Protein AF-0000000077906916 (afdb_homodimer)

Foldseek 3Di:
DAFDCDVQLEGEEEDEELQVPPCVRLVVLVVCCVVRVPGAYEYEYEYEDPPDPRLCSLVSVLLSVLSCLVRHLAYEYFYLVLLLLLVVVVVVCCVVVVWAFQPDCPVVPPPPDDPPDPPSPRPVVLSVQLVVVLVCLLQVLVPFPFPAGDHPVNCSVLQPPARSLRYKKKFKPPRGLPVTIPDPQDDPLVQLVRRQQCSRISDRFHQQPWEFAAKEKEKEAQDDPVVVVVSCVVCLVSHHYQPVCSPRYYYIYGHHDPPSHRMMMMMMTSILRCLVVLVVSLVSSCVCVVVCPCVVVQCPDPPGDPVSSVSSSVSSVVSSVVSVLRRVCSPPDPPDDPPPCSVD/DAFDCDVALEGEEEDEELQVPPCVRLVVLVVCCVVRVPGAYEYEYEYEDPPDPRLCSLVSVLLSVLSCLVRHLAYEYFYLVLLLLLVVVVVVCCVVVVWAFQPPCPVVPPPPDDPPDPPSPRPVVLSVQLVVVLVCLLQVLVPFPFPAGDHPVNCSVLQPPDRSLRYKKKFKPPRDLPVTIPDPQDDPLVQLVRRQQCSRISDNFHQQPWEFAAKEKGKEAQDDPVVVVVSCVVCLVSHHYQPVCSPRYHYIYGHHDDPSHRMMMMMMTSILRCLVVLVVSLVSSCVCVVVCPCVVVQCPDPPGDPVSSVSSSVSSVVSSVVSVVRRVCSPPDPPDDPPPCSVD

Sequence (688 aa):
MCLIASSSSLIFLAQGIIGTGSGLGTFLLKVLEDEFPEVYRFVTSIYPSGEDDVITSPYNSILAMKELNEHADCVLPIDNQSLFDIISKIDLMVNSGKLSTTIKPKSLVTSSAGALKKQHQKPFDAMNNIVANLLLNLTSSARFEGSLNMDLNEISMNLVPFPQLHYLVSSLTPLYTLADVNIPTRRLDQMFSDAFSKDHQLIRADPKHSLYLACALMVRGNVQVSDLRRNIERLKPSLQFISWNQEGWKTSLCSVPPVGHSHSLLALANNTCVKPTFMELRERFMRLYKKKAHLHHYLQIEGMEESCFMEAVSSLSALIEEYNQLDATRSMPVEDLPRLSVAVMCLIASSSSLIFLAQGIIGTGSGLGTFLLKVLEDEFPEVYRFVTSIYPSGEDDVITSPYNSILAMKELNEHADCVLPIDNQSLFDIISKIDLMVNSGKLSTTIKPKSLVTSSAGALKKQHQKPFDAMNNIVANLLLNLTSSARFEGSLNMDLNEISMNLVPFPQLHYLVSSLTPLYTLADVNIPTRRLDQMFSDAFSKDHQLIRADPKHSLYLACALMVRGNVQVSDLRRNIERLKPSLQFISWNQEGWKTSLCSVPPVGHSHSLLALANNTCVKPTFMELRERFMRLYKKKAHLHHYLQIEGMEESCFMEAVSSLSALIEEYNQLDATRSMPVEDLPRLSVAV

Secondary structure (DSSP, 8-state):
-B---BTTTEEEEEEEEGGGS--HHHHHHHHHHHH-TTSEEEEEEEEPPTT-S-TTHHHHHHHHHHHHHHH-SEEEEEEHHHHHHHHHHHHHHHHTTSSEESS-GGGS----S----------HHHHHHHHHHHHHHHTHHHHS-EEE---HHHHHHHH-SSTT--B-EEEEESS---TTEE-----HHHHHHHHTSGGGBSSS---TTSEEEEEEEEEEES--HHHHHHHHHHHGGGSEE-GGGTT-EEEEEESSPPTT-SEEEEEEEEEGGGHHHHHHHHHHHHHHHHTTTTHHHHHTSTT--HHHHHHHHHHHHHHHHHHHHHHHGGGS-TT---------/-B--EETTBEEEEEEEEGGGS--HHHHHHHHHHHH-TTSEEEEEEEEPPTT-S-TTHHHHHHHHHHHHHHH-SEEEEEEHHHHHHHHHHHHHHHHTTSSEESS-GGGS----S----------HHHHHHHHHHHHHHHTHHHHS-EEE---HHHHHHHH-SSTT--B-EEEEESS---TTEE-----HHHHHHHHTSGGGBSSS--GGGSEEEEEEEEEEES--HHHHHHHHHHHGGGSEE-GGGTT-EEEEEESSPPTT-SEEEEEEEEEGGGHHHHHHHHHHHHHHHHTTTTHHHHHTSTT--HHHHHHHHHHHHHHHHHHHHHHHHTTS-TT---------

InterPro domains:
  IPR000217 Tubulin [PR01161] (9-27)
  IPR000217 Tubulin [PR01161] (28-49)
  IPR000217 Tubulin [PR01161] (52-65)
  IPR000217 Tubulin [PR01161] (66-86)
  IPR000217 Tubulin [PR01161] (270-298)
  IPR000217 Tubulin [PTHR11588] (19-329)
  IPR003008 Tubulin/FtsZ, GTPase domain [PF00091] (10-87)
  IPR003008 Tubulin/FtsZ, GTPase domain [SM00864] (1-146)
  IPR004057 Epsilon tubulin [PR01519] (25-47)
  IPR004057 Epsilon tubulin [PR01519] (48-65)
  IPR004057 Epsilon tubulin [PR01519] (66-81)
  IPR004057 Epsilon tubulin [PR01519] (143-163)
  IPR004057 Epsilon tubulin [PR01519] (230-250)
  IPR004057 Epsilon tubulin [PR01519] (279-298)
  IPR008280 Tubulin/FtsZ, C-terminal [SSF55307] (149-326)
  IPR018316 Tubulin/FtsZ, 2-layer sandwich domain [PF03953] (163-282)
  IPR018316 Tubulin/FtsZ, 2-layer sandwich domain [SM00865] (148-283)
  IPR023123 Tubulin, C-terminal [G3DSA:1.10.287.600] (274-328)
  IPR036525 Tubulin/FtsZ, GTPase domain superfamily [G3DSA:3.40.50.1440] (6-272)
  IPR036525 Tubulin/FtsZ, GTPase domain superfamily [SSF52490] (19-144)

Structure (mmCIF, N/CA/C/O backbone):
data_AF-0000000077906916-model_v1
#
loop_
_entity.id
_entity.type
_entity.pdbx_description
1 polymer 'Tubulin epsilon chain'
#
loop_
_atom_site.group_PDB
_atom_site.id
_atom_site.type_symbol
_atom_site.label_atom_id
_atom_site.label_alt_id
_atom_site.label_comp_id
_atom_site.label_asym_id
_atom_site.label_entity_id
_atom_site.label_seq_id
_atom_site.pdbx_PDB_ins_code
_atom_site.Cartn_x
_atom_site.Cartn_y
_atom_site.Cartn_z
_atom_site.occupancy
_atom_site.B_iso_or_equiv
_atom_site.auth_seq_id
_atom_site.auth_comp_id
_atom_site.auth_asym_id
_atom_site.auth_atom_id
_atom_site.pdbx_PDB_model_num
ATOM 1 N N . MET A 1 1 ? 0.208 0.035 -2.309 1 30.45 1 MET A N 1
ATOM 2 C CA . MET A 1 1 ? -1.094 0.008 -1.648 1 30.45 1 MET A CA 1
ATOM 3 C C . MET A 1 1 ? -1.106 -1.01 -0.513 1 30.45 1 MET A C 1
ATOM 5 O O . MET A 1 1 ? -0.541 -2.098 -0.642 1 30.45 1 MET A O 1
ATOM 9 N N . CYS A 1 2 ? -1.124 -0.638 0.779 1 38.66 2 CYS A N 1
ATOM 10 C CA . CYS A 1 2 ? -1.127 -1.526 1.937 1 38.66 2 CYS A CA 1
ATOM 11 C C . CYS A 1 2 ? -2.551 -1.838 2.379 1 38.66 2 CYS A C 1
ATOM 13 O O . CYS A 1 2 ? -3.402 -0.948 2.418 1 38.66 2 CYS A O 1
ATOM 15 N N . LEU A 1 3 ? -3.135 -3.131 2.264 1 38.53 3 LEU A N 1
ATOM 16 C CA . LEU A 1 3 ? -4.418 -3.52 2.838 1 38.53 3 LEU A CA 1
ATOM 17 C C . LEU A 1 3 ? -4.242 -4.035 4.262 1 38.53 3 LEU A C 1
ATOM 19 O O . LEU A 1 3 ? -3.312 -4.797 4.543 1 38.53 3 LEU A O 1
ATOM 23 N N . ILE A 1 4 ? -4.723 -3.268 5.324 1 42.34 4 ILE A N 1
ATOM 24 C CA . ILE A 1 4 ? -4.734 -3.744 6.703 1 42.34 4 ILE A CA 1
ATOM 25 C C . ILE A 1 4 ? -6.086 -4.379 7.023 1 42.34 4 ILE A C 1
ATOM 27 O O . ILE A 1 4 ? -7.133 -3.76 6.82 1 42.34 4 ILE A O 1
ATOM 31 N N . ALA A 1 5 ? -6.297 -5.773 6.902 1 41.38 5 ALA A N 1
ATOM 32 C CA . ALA A 1 5 ? -7.527 -6.324 7.457 1 41.38 5 ALA A CA 1
ATOM 33 C C . ALA A 1 5 ? -7.348 -6.703 8.922 1 41.38 5 ALA A C 1
ATOM 35 O O . ALA A 1 5 ? -6.348 -7.32 9.297 1 41.38 5 ALA A O 1
ATOM 36 N N . SER A 1 6 ? -7.59 -5.793 9.82 1 42.59 6 SER A N 1
ATOM 37 C CA . SER A 1 6 ? -7.645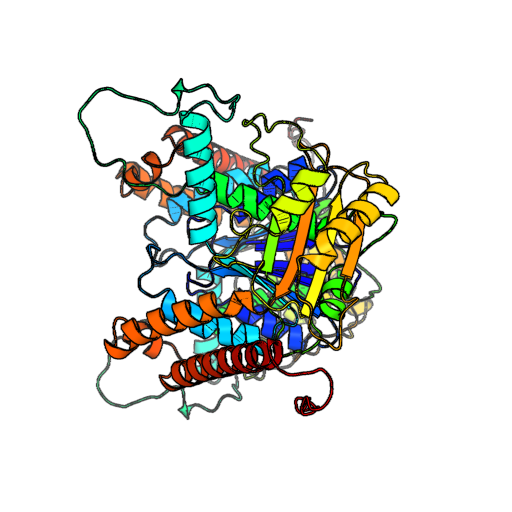 -6.203 11.219 1 42.59 6 SER A CA 1
ATOM 38 C C . SER A 1 6 ? -8.812 -7.156 11.469 1 42.59 6 SER A C 1
ATOM 40 O O . SER A 1 6 ? -9.734 -7.242 10.656 1 42.59 6 SER A O 1
ATOM 42 N N . SER A 1 7 ? -8.43 -8.148 12.281 1 42.41 7 SER A N 1
ATOM 43 C CA . SER A 1 7 ? -9.602 -8.898 12.719 1 42.41 7 SER A CA 1
ATOM 44 C C . SER A 1 7 ? -10.859 -8.047 12.656 1 42.41 7 SER A C 1
ATOM 46 O O . SER A 1 7 ? -11.961 -8.57 12.461 1 42.41 7 SER A O 1
ATOM 48 N N . SER A 1 8 ? -10.508 -6.766 12.961 1 41.47 8 SER A N 1
ATOM 49 C CA . SER A 1 8 ? -11.656 -5.867 12.922 1 41.47 8 SER A CA 1
ATOM 50 C C . SER A 1 8 ? -11.836 -5.262 11.531 1 41.47 8 SER A C 1
ATOM 52 O O . SER A 1 8 ? -10.953 -4.547 11.047 1 41.47 8 SER A O 1
ATOM 54 N N . SER A 1 9 ? -12.586 -5.859 10.711 1 43.84 9 SER A N 1
ATOM 55 C CA . SER A 1 9 ? -13.281 -5.484 9.484 1 43.84 9 SER A CA 1
ATOM 56 C C . SER A 1 9 ? -12.648 -4.254 8.844 1 43.84 9 SER A C 1
ATOM 58 O O . SER A 1 9 ? -13.359 -3.338 8.414 1 43.84 9 SER A O 1
ATOM 60 N N . LEU A 1 10 ? -11.242 -3.943 9.156 1 42.66 10 LEU A N 1
ATOM 61 C CA . LEU A 1 10 ? -10.797 -2.697 8.539 1 42.66 10 LEU A CA 1
ATOM 62 C C . LEU A 1 10 ? -9.75 -2.963 7.473 1 42.66 10 LEU A C 1
ATOM 64 O O . LEU A 1 10 ? -8.883 -3.828 7.645 1 42.66 10 LEU A O 1
ATOM 68 N N . ILE A 1 11 ? -10.078 -2.332 6.289 1 48 11 ILE A N 1
ATOM 69 C CA . ILE A 1 11 ? -9.086 -2.346 5.219 1 48 11 ILE A CA 1
ATOM 70 C C . ILE A 1 11 ? -8.438 -0.969 5.098 1 48 11 ILE A C 1
ATOM 72 O O . ILE A 1 11 ? -9.125 0.041 4.949 1 48 11 ILE A O 1
ATOM 76 N N . PHE A 1 12 ? -7.086 -0.893 5.473 1 51.5 12 PHE A N 1
ATOM 77 C CA . PHE A 1 12 ? -6.34 0.349 5.305 1 51.5 12 PHE A CA 1
ATOM 78 C C . PHE A 1 12 ? -5.43 0.274 4.086 1 51.5 12 PHE A C 1
ATOM 80 O O . PHE A 1 12 ? -4.656 -0.674 3.941 1 51.5 12 PHE A O 1
ATOM 87 N N . LEU A 1 13 ? -5.762 1.185 3.121 1 54.19 13 LEU A N 1
ATOM 88 C CA . LEU A 1 13 ? -4.957 1.256 1.906 1 54.19 13 LEU A CA 1
ATOM 89 C C . LEU A 1 13 ? -4.105 2.521 1.891 1 54.19 13 LEU A C 1
ATOM 91 O O . LEU A 1 13 ? -4.617 3.619 2.127 1 54.19 13 LEU A O 1
ATOM 95 N N . ALA A 1 14 ? -2.771 2.27 1.952 1 45.03 14 ALA A N 1
ATOM 96 C CA . ALA A 1 14 ? -1.901 3.414 1.702 1 45.03 14 ALA A CA 1
ATOM 97 C C . ALA A 1 14 ? -1.479 3.473 0.237 1 45.03 14 ALA A C 1
ATOM 99 O O . ALA A 1 14 ? -0.802 2.568 -0.258 1 45.03 14 ALA A O 1
ATOM 100 N N . GLN A 1 15 ? -2.152 4.305 -0.436 1 51.34 15 GLN A N 1
ATOM 101 C CA . GLN A 1 15 ? -1.838 4.445 -1.854 1 51.34 15 GLN A CA 1
ATOM 102 C C . GLN A 1 15 ? -0.659 5.387 -2.066 1 51.34 15 GLN A C 1
ATOM 104 O O . GLN A 1 15 ? -0.606 6.469 -1.472 1 51.34 15 GLN A O 1
ATOM 109 N N . GLY A 1 16 ? 0.35 4.844 -2.676 1 51.09 16 GLY A N 1
ATOM 110 C CA . GLY A 1 16 ? 1.423 5.738 -3.082 1 51.09 16 GLY A CA 1
ATOM 111 C C . GLY A 1 16 ? 0.944 6.891 -3.945 1 51.09 16 GLY A C 1
ATOM 112 O O . GLY A 1 16 ? -0.172 7.383 -3.77 1 51.09 16 GLY A O 1
ATOM 113 N N . ILE A 1 17 ? 1.804 7.367 -4.754 1 46.56 17 ILE A N 1
ATOM 114 C CA . ILE A 1 17 ? 1.541 8.547 -5.566 1 46.56 17 ILE A CA 1
ATOM 115 C C . ILE A 1 17 ? 0.418 8.25 -6.559 1 46.56 17 ILE A C 1
ATOM 117 O O . ILE A 1 17 ? 0.542 7.359 -7.398 1 46.56 17 ILE A O 1
ATOM 121 N N . ILE A 1 18 ? -0.84 8.617 -6.367 1 42.22 18 ILE A N 1
ATOM 122 C CA . ILE A 1 18 ? -1.999 8.516 -7.25 1 42.22 18 ILE A CA 1
ATOM 123 C C . ILE A 1 18 ? -1.613 8.953 -8.656 1 42.22 18 ILE A C 1
ATOM 125 O O . ILE A 1 18 ? -2.219 8.508 -9.641 1 42.22 18 ILE A O 1
ATOM 129 N N . GLY A 1 19 ? -0.377 9.203 -8.844 1 47.5 19 GLY A N 1
ATOM 130 C CA . GLY A 1 19 ? -0.002 9.805 -10.117 1 47.5 19 GLY A CA 1
ATOM 131 C C . GLY A 1 19 ? 0.746 8.844 -11.031 1 47.5 19 GLY A C 1
ATOM 132 O O . GLY A 1 19 ? 0.948 9.141 -12.211 1 47.5 19 GLY A O 1
ATOM 133 N N . THR A 1 20 ? 1.031 7.789 -10.562 1 52.34 20 THR A N 1
ATOM 134 C CA . THR A 1 20 ? 1.91 6.945 -11.367 1 52.34 20 THR A CA 1
ATOM 135 C C . THR A 1 20 ? 1.115 6.207 -12.438 1 52.34 20 THR A C 1
ATOM 137 O O . THR A 1 20 ? 1.691 5.684 -13.398 1 52.34 20 THR A O 1
ATOM 140 N N . GLY A 1 21 ? -0.218 6.254 -12.328 1 55.91 21 GLY A N 1
ATOM 141 C CA . GLY A 1 21 ? -1.059 5.816 -13.43 1 55.91 21 GLY A CA 1
ATOM 142 C C . GLY A 1 21 ? -1.407 4.344 -13.367 1 55.91 21 GLY A C 1
ATOM 143 O O . GLY A 1 21 ? -2.193 3.852 -14.18 1 55.91 21 GLY A O 1
ATOM 144 N N . SER A 1 22 ? -0.963 3.635 -12.375 1 64.25 22 SER A N 1
ATOM 145 C CA . SER A 1 22 ? -1.279 2.211 -12.414 1 64.25 22 SER A CA 1
ATOM 146 C C . SER A 1 22 ? -2.742 1.959 -12.062 1 64.25 22 SER A C 1
ATOM 148 O O . SER A 1 22 ? -3.348 1.004 -12.555 1 64.25 22 SER A O 1
ATOM 150 N N . GLY A 1 23 ? -3.404 2.734 -11.273 1 69.06 23 GLY A N 1
ATOM 151 C CA . GLY A 1 23 ? -4.809 2.635 -10.906 1 69.06 23 GLY A CA 1
ATOM 152 C C . GLY A 1 23 ? -5.109 1.458 -10 1 69.06 23 GLY A C 1
ATOM 153 O O . GLY A 1 23 ? -6.27 1.182 -9.695 1 69.06 23 GLY A O 1
ATOM 154 N N . LEU A 1 24 ? -4.121 0.783 -9.477 1 70.88 24 LEU A N 1
ATOM 155 C CA . LEU A 1 24 ? -4.309 -0.413 -8.656 1 70.88 24 LEU A CA 1
ATOM 156 C C . LEU A 1 24 ? -5.008 -0.071 -7.348 1 70.88 24 LEU A C 1
ATOM 158 O O . LEU A 1 24 ? -5.922 -0.779 -6.922 1 70.88 24 LEU A O 1
ATOM 162 N N . GLY A 1 25 ? -4.602 0.96 -6.758 1 74.19 25 GLY A N 1
ATOM 163 C CA . GLY A 1 25 ? -5.176 1.34 -5.48 1 74.19 25 GLY A CA 1
ATOM 164 C C . GLY A 1 25 ? -6.676 1.571 -5.547 1 74.19 25 GLY A C 1
ATOM 165 O O . GLY A 1 25 ? -7.43 1.029 -4.734 1 74.19 25 GLY A O 1
ATOM 166 N N . THR A 1 26 ? -7.07 2.324 -6.512 1 75.75 26 THR A N 1
ATOM 167 C CA . THR A 1 26 ? -8.484 2.648 -6.621 1 75.75 26 THR A CA 1
ATOM 168 C C . THR A 1 26 ? -9.281 1.438 -7.098 1 75.75 26 THR A C 1
ATOM 170 O O . THR A 1 26 ? -10.43 1.245 -6.691 1 75.75 26 THR A O 1
ATOM 173 N N . PHE A 1 27 ? -8.68 0.64 -7.926 1 77.38 27 PHE A N 1
ATOM 174 C CA . PHE A 1 27 ? -9.344 -0.588 -8.344 1 77.38 27 PHE A CA 1
ATOM 175 C C . PHE A 1 27 ? -9.586 -1.508 -7.152 1 77.38 27 PHE A C 1
ATOM 177 O O . PHE A 1 27 ? -10.672 -2.072 -7.012 1 77.38 27 PHE A O 1
ATOM 184 N N . LEU A 1 28 ? -8.664 -1.594 -6.359 1 77.19 28 LEU A N 1
ATOM 185 C CA . LEU A 1 28 ? -8.766 -2.428 -5.168 1 77.19 28 LEU A CA 1
ATOM 186 C C . LEU A 1 28 ? -9.883 -1.933 -4.258 1 77.19 28 LEU A C 1
ATOM 188 O O . LEU A 1 28 ? -10.609 -2.734 -3.658 1 77.19 28 LEU A O 1
ATOM 192 N N . LEU A 1 29 ? -9.992 -0.657 -4.184 1 79.38 29 LEU A N 1
ATOM 193 C CA . LEU A 1 29 ? -11.055 -0.081 -3.367 1 79.38 29 LEU A CA 1
ATOM 194 C C . LEU A 1 29 ? -12.422 -0.558 -3.84 1 79.38 29 LEU A C 1
ATOM 196 O O . LEU A 1 29 ? -13.273 -0.926 -3.027 1 79.38 29 LEU A O 1
ATOM 200 N N . LYS A 1 30 ? -12.547 -0.556 -5.098 1 81.25 30 LYS A N 1
ATOM 201 C CA . LYS A 1 30 ? -13.812 -0.985 -5.688 1 81.25 30 LYS A CA 1
ATOM 202 C C . LYS A 1 30 ? -14.078 -2.459 -5.398 1 81.25 30 LYS A C 1
ATOM 204 O O . LYS A 1 30 ? -15.188 -2.826 -4.996 1 81.25 30 LYS A O 1
ATOM 209 N N . VAL A 1 31 ? -13.117 -3.242 -5.586 1 77 31 VAL A N 1
ATOM 210 C CA . VAL A 1 31 ? -13.266 -4.684 -5.395 1 77 31 VAL A CA 1
ATOM 211 C C . VAL A 1 31 ? -13.547 -4.98 -3.922 1 77 31 VAL A C 1
ATOM 213 O O . VAL A 1 31 ? -14.375 -5.844 -3.604 1 77 31 VAL A O 1
ATOM 216 N N . LEU A 1 32 ? -12.891 -4.289 -3.062 1 76.88 32 LEU A N 1
ATOM 217 C CA . LEU A 1 32 ? -13.094 -4.473 -1.63 1 76.88 32 LEU A CA 1
ATOM 218 C C . LEU A 1 32 ? -14.508 -4.07 -1.222 1 76.88 32 LEU A C 1
ATOM 220 O O . LEU A 1 32 ? -15.117 -4.707 -0.362 1 76.88 32 LEU A O 1
ATOM 224 N N . GLU A 1 33 ? -14.938 -3.008 -1.821 1 81.31 33 GLU A N 1
ATOM 225 C CA . GLU A 1 33 ? -16.312 -2.572 -1.541 1 81.31 33 GLU A CA 1
ATOM 226 C C . GLU A 1 33 ? -17.312 -3.637 -1.95 1 81.31 33 GLU A C 1
ATOM 228 O O . GLU A 1 33 ? -18.297 -3.883 -1.234 1 81.31 33 GLU A O 1
ATOM 233 N N . ASP A 1 34 ? -17.031 -4.266 -3.043 1 79.44 34 ASP A N 1
ATOM 234 C CA . ASP A 1 34 ? -17.922 -5.301 -3.555 1 79.44 34 ASP A CA 1
ATOM 235 C C . ASP A 1 34 ? -17.859 -6.555 -2.686 1 79.44 34 ASP A C 1
ATOM 237 O O . ASP A 1 34 ? -18.891 -7.152 -2.379 1 79.44 34 ASP A O 1
ATOM 241 N N . GLU A 1 35 ? -16.719 -6.895 -2.266 1 74.5 35 GLU A N 1
ATOM 242 C CA . GLU A 1 35 ? -16.516 -8.141 -1.537 1 74.5 35 GLU A CA 1
ATOM 243 C C . GLU A 1 35 ? -16.891 -7.988 -0.064 1 74.5 35 GLU A C 1
ATOM 245 O O . GLU A 1 35 ? -17.422 -8.914 0.549 1 74.5 35 GLU A O 1
ATOM 250 N N . PHE A 1 36 ? -16.531 -6.754 0.428 1 75.56 36 PHE A N 1
ATOM 251 C CA . PHE A 1 36 ? -16.734 -6.504 1.85 1 75.56 36 PHE A CA 1
ATOM 252 C C . PHE A 1 36 ? -17.422 -5.16 2.068 1 75.56 36 PHE A C 1
ATOM 254 O O . PHE A 1 36 ? -16.844 -4.258 2.68 1 75.56 36 PHE A O 1
ATOM 261 N N . PRO A 1 37 ? -18.672 -5.098 1.799 1 76 37 PRO A N 1
ATOM 262 C CA . PRO A 1 37 ? -19.359 -3.809 1.868 1 76 37 PRO A CA 1
ATOM 263 C C . PRO A 1 37 ? -19.516 -3.295 3.299 1 76 37 PRO A C 1
ATOM 265 O O . PRO A 1 37 ? -19.672 -2.09 3.512 1 76 37 PRO A O 1
ATOM 268 N N . GLU A 1 38 ? -19.344 -4.133 4.258 1 73.62 38 GLU A N 1
ATOM 269 C CA . GLU A 1 38 ? -19.594 -3.738 5.641 1 73.62 38 GLU A CA 1
ATOM 270 C C . GLU A 1 38 ? -18.312 -3.262 6.316 1 73.62 38 GLU A C 1
ATOM 272 O O . GLU A 1 38 ? -18.344 -2.752 7.438 1 73.62 38 GLU A O 1
ATOM 277 N N . VAL A 1 39 ? -17.266 -3.426 5.578 1 73.25 39 VAL A N 1
ATOM 278 C CA . VAL A 1 39 ? -15.984 -3.043 6.164 1 73.25 39 VAL A CA 1
ATOM 279 C C . VAL A 1 39 ? -15.609 -1.632 5.715 1 73.25 39 VAL A C 1
ATOM 281 O O . VAL A 1 39 ? -15.719 -1.302 4.531 1 73.25 39 VAL A O 1
ATOM 284 N N . TYR A 1 40 ? -15.164 -0.8 6.691 1 78.31 40 TYR A N 1
ATOM 285 C CA . TYR A 1 40 ? -14.766 0.566 6.367 1 78.31 40 TYR A CA 1
ATOM 286 C C . TYR A 1 40 ? -13.484 0.583 5.547 1 78.31 40 TYR A C 1
ATOM 288 O O . TYR A 1 40 ? -12.547 -0.169 5.828 1 78.31 40 TYR A O 1
ATOM 296 N N . ARG A 1 41 ? -13.5 1.381 4.598 1 82.38 41 ARG A N 1
ATOM 297 C CA . ARG A 1 41 ? -12.336 1.561 3.732 1 82.38 41 ARG A CA 1
ATOM 298 C C . ARG A 1 41 ? -11.656 2.896 4.004 1 82.38 41 ARG A C 1
ATOM 300 O O . ARG A 1 41 ? -12.156 3.949 3.602 1 82.38 41 ARG A O 1
ATOM 307 N N . PHE A 1 42 ? -10.5 2.844 4.707 1 84.44 42 PHE A N 1
ATOM 308 C CA . PHE A 1 42 ? -9.688 4 5.059 1 84.44 42 PHE A CA 1
ATOM 309 C C . PHE A 1 42 ? -8.484 4.117 4.133 1 84.44 42 PHE A C 1
ATOM 311 O O . PHE A 1 42 ? -7.695 3.178 4.016 1 84.44 42 PHE A O 1
ATOM 318 N N . VAL A 1 43 ? -8.344 5.301 3.461 1 83.75 43 VAL A N 1
ATOM 319 C CA . VAL A 1 43 ? -7.297 5.418 2.453 1 83.75 43 VAL A CA 1
ATOM 320 C C . VAL A 1 43 ? -6.406 6.617 2.768 1 83.75 43 VAL A C 1
ATOM 322 O O . VAL A 1 43 ? -6.906 7.707 3.059 1 83.75 43 VAL A O 1
ATOM 325 N N . THR A 1 44 ? -5.102 6.352 2.82 1 84.38 44 THR A N 1
ATOM 326 C CA . THR A 1 44 ? -4.141 7.449 2.775 1 84.38 44 THR A CA 1
ATOM 327 C C . THR A 1 44 ? -3.637 7.668 1.351 1 84.38 44 THR A C 1
ATOM 329 O O . THR A 1 44 ? -3.205 6.723 0.688 1 84.38 44 THR A O 1
ATOM 332 N N . SER A 1 45 ? -3.74 8.844 0.894 1 82.75 45 SER A N 1
ATOM 333 C CA . SER A 1 45 ? -3.393 9.125 -0.495 1 82.75 45 SER A CA 1
ATOM 334 C C . SER A 1 45 ? -2.367 10.25 -0.591 1 82.75 45 SER A C 1
ATOM 336 O O . SER A 1 45 ? -2.547 11.312 0.008 1 82.75 45 SER A O 1
ATOM 338 N N . ILE A 1 46 ? -1.327 10.016 -1.383 1 82.06 46 ILE A N 1
ATOM 339 C CA . ILE A 1 46 ? -0.299 11.031 -1.581 1 82.06 46 ILE A CA 1
ATOM 340 C C . ILE A 1 46 ? -0.572 11.797 -2.873 1 82.06 46 ILE A C 1
ATOM 342 O O . ILE A 1 46 ? -0.646 11.203 -3.951 1 82.06 46 ILE A O 1
ATOM 346 N N . TYR A 1 47 ? -0.731 13.078 -2.777 1 80.19 47 TYR A N 1
ATOM 347 C CA . TYR A 1 47 ? -0.958 13.953 -3.92 1 80.19 47 TYR A CA 1
ATOM 348 C C . TYR A 1 47 ? 0.359 14.508 -4.449 1 80.19 47 TYR A C 1
ATOM 350 O O . TYR A 1 47 ? 1.238 14.883 -3.67 1 80.19 47 TYR A O 1
ATOM 358 N N . PRO A 1 48 ? 0.443 14.531 -5.723 1 76.88 48 PRO A N 1
ATOM 359 C CA . PRO A 1 48 ? 1.7 15.008 -6.305 1 76.88 48 PRO A CA 1
ATOM 360 C C . PRO A 1 48 ? 1.896 16.516 -6.145 1 76.88 48 PRO A C 1
ATOM 362 O O . PRO A 1 48 ? 0.92 17.25 -5.984 1 76.88 48 PRO A O 1
ATOM 365 N N . SER A 1 49 ? 3.221 16.781 -6.207 1 73 49 SER A N 1
ATOM 366 C CA . SER A 1 49 ? 3.564 18.203 -6.18 1 73 49 SER A CA 1
ATOM 367 C C . SER A 1 49 ? 3.469 18.828 -7.57 1 73 49 SER A C 1
ATOM 369 O O . SER A 1 49 ? 3.43 18.109 -8.57 1 73 49 SER A O 1
ATOM 371 N N . GLY A 1 50 ? 3.186 20.141 -7.578 1 64.75 50 GLY A N 1
ATOM 372 C CA . GLY A 1 50 ? 3.174 20.828 -8.859 1 64.75 50 GLY A CA 1
ATOM 373 C C . GLY A 1 50 ? 4.43 20.594 -9.672 1 64.75 50 GLY A C 1
ATOM 374 O O . GLY A 1 50 ? 4.402 20.656 -10.906 1 64.75 50 GLY A O 1
ATOM 375 N N . GLU A 1 51 ? 5.445 20.328 -8.961 1 61.19 51 GLU A N 1
ATOM 376 C CA . GLU A 1 51 ? 6.727 20.141 -9.641 1 61.19 51 GLU A CA 1
ATOM 377 C C . GLU A 1 51 ? 6.984 18.656 -9.938 1 61.19 51 GLU A C 1
ATOM 379 O O . GLU A 1 51 ? 8.086 18.297 -10.352 1 61.19 51 GLU A O 1
ATOM 384 N N . ASP A 1 52 ? 6 17.891 -9.812 1 58.56 52 ASP A N 1
ATOM 385 C CA . ASP A 1 52 ? 6.215 16.469 -10.008 1 58.56 52 ASP A CA 1
ATOM 386 C C . ASP A 1 52 ? 6.551 16.156 -11.469 1 58.56 52 ASP A C 1
ATOM 388 O O . ASP A 1 52 ? 6.105 16.875 -12.375 1 58.56 52 ASP A O 1
ATOM 392 N N . ASP A 1 53 ? 7.453 15.266 -11.648 1 55.94 53 ASP A N 1
ATOM 393 C CA . ASP A 1 53 ? 8.055 14.852 -12.914 1 55.94 53 ASP A CA 1
ATOM 394 C C . ASP A 1 53 ? 7.012 14.219 -13.836 1 55.94 53 ASP A C 1
ATOM 396 O O . ASP A 1 53 ? 7.277 14 -15.016 1 55.94 53 ASP A O 1
ATOM 400 N N . VAL A 1 54 ? 5.918 13.945 -13.289 1 64.06 54 VAL A N 1
ATOM 401 C CA . VAL A 1 54 ? 4.992 13.312 -14.211 1 64.06 54 VAL A CA 1
ATOM 402 C C . VAL A 1 54 ? 3.988 14.336 -14.734 1 64.06 54 VAL A C 1
ATOM 404 O O . VAL A 1 54 ? 3.137 14.82 -13.977 1 64.06 54 VAL A O 1
ATOM 407 N N . ILE A 1 55 ? 4.07 14.773 -15.93 1 73.25 55 ILE A N 1
ATOM 408 C CA . ILE A 1 55 ? 3.297 15.836 -16.578 1 73.25 55 ILE A CA 1
ATOM 409 C C . ILE A 1 55 ? 1.813 15.469 -16.562 1 73.25 55 ILE A C 1
ATOM 411 O O . ILE A 1 55 ? 0.952 16.344 -16.484 1 73.25 55 ILE A O 1
ATOM 415 N N . THR A 1 56 ? 1.446 14.203 -16.469 1 81.19 56 THR A N 1
ATOM 416 C CA . THR A 1 56 ? 0.062 13.758 -16.578 1 81.19 56 THR A CA 1
ATOM 417 C C . THR A 1 56 ? -0.551 13.578 -15.188 1 81.19 56 THR A C 1
ATOM 419 O O . THR A 1 56 ? -1.688 13.125 -15.062 1 81.19 56 THR A O 1
ATOM 422 N N . SER A 1 57 ? 0.062 14.023 -14.133 1 80.5 57 SER A N 1
ATOM 423 C CA . SER A 1 57 ? -0.348 13.812 -12.75 1 80.5 57 SER A CA 1
ATOM 424 C C . SER A 1 57 ? -1.724 14.414 -12.477 1 80.5 57 SER A C 1
ATOM 426 O O . SER A 1 57 ? -2.541 13.812 -11.773 1 80.5 57 SER A O 1
ATOM 428 N N . PRO A 1 58 ? -1.989 15.602 -13.109 1 85.88 58 PRO A N 1
ATOM 429 C CA . PRO A 1 58 ? -3.322 16.141 -12.836 1 85.88 58 PRO A CA 1
ATOM 430 C C . PRO A 1 58 ? -4.441 15.258 -13.383 1 85.88 58 PRO A C 1
ATOM 432 O O . PRO A 1 58 ? -5.488 15.117 -12.75 1 85.88 58 PRO A O 1
ATOM 435 N N . TYR A 1 59 ? -4.223 14.594 -14.539 1 87.56 59 TYR A N 1
ATOM 436 C CA . TYR A 1 59 ? -5.199 13.656 -15.102 1 87.56 59 TYR A CA 1
ATOM 437 C C . TYR A 1 59 ? -5.41 12.469 -14.172 1 87.56 59 TYR A C 1
ATOM 439 O O . TYR A 1 59 ? -6.547 12.133 -13.828 1 87.56 59 TYR A O 1
ATOM 447 N N . ASN A 1 60 ? -4.332 11.945 -13.766 1 82.44 60 ASN A N 1
ATOM 448 C CA . ASN A 1 60 ? -4.379 10.773 -12.891 1 82.44 60 ASN A CA 1
ATOM 449 C C . ASN A 1 60 ? -5.035 11.102 -11.555 1 82.44 60 ASN A C 1
ATOM 451 O O . ASN A 1 60 ? -5.801 10.297 -11.023 1 82.44 60 ASN A O 1
ATOM 455 N N . SER A 1 61 ? -4.734 12.227 -11.047 1 85.56 61 SER A N 1
ATOM 456 C CA . SER A 1 61 ? -5.234 12.617 -9.734 1 85.56 61 SER A CA 1
ATOM 457 C C . SER A 1 61 ? -6.746 12.797 -9.75 1 85.56 61 SER A C 1
ATOM 459 O O . SER A 1 61 ? -7.441 12.359 -8.828 1 85.56 61 SER A O 1
ATOM 461 N N . ILE A 1 62 ? -7.273 13.461 -10.781 1 90.06 62 ILE A N 1
ATOM 462 C CA . ILE A 1 62 ? -8.711 13.703 -10.82 1 90.06 62 ILE A CA 1
ATOM 463 C C . ILE A 1 62 ? -9.453 12.383 -10.992 1 90.06 62 ILE A C 1
ATOM 465 O O . ILE A 1 62 ? -10.531 12.188 -10.414 1 90.06 62 ILE A O 1
ATOM 469 N N . LEU A 1 63 ? -8.945 11.5 -11.805 1 87.81 63 LEU A N 1
ATOM 470 C CA . LEU A 1 63 ? -9.555 10.18 -11.984 1 87.81 63 LEU A CA 1
ATOM 471 C C . LEU A 1 63 ? -9.523 9.391 -10.688 1 87.81 63 LEU A C 1
ATOM 473 O O . LEU A 1 63 ? -10.5 8.734 -10.328 1 87.81 63 LEU A O 1
ATOM 477 N N . ALA A 1 64 ? -8.414 9.484 -10.008 1 85.81 64 ALA A N 1
ATOM 478 C CA . ALA A 1 64 ? -8.273 8.797 -8.727 1 85.81 64 ALA A CA 1
ATOM 479 C C . ALA A 1 64 ? -9.242 9.359 -7.695 1 85.81 64 ALA A C 1
ATOM 481 O O . ALA A 1 64 ? -9.844 8.602 -6.926 1 85.81 64 ALA A O 1
ATOM 482 N N . MET A 1 65 ? -9.406 10.656 -7.668 1 89.75 65 MET A N 1
ATOM 483 C CA . MET A 1 65 ? -10.297 11.289 -6.699 1 89.75 65 MET A CA 1
ATOM 484 C C . MET A 1 65 ? -11.734 10.852 -6.918 1 89.75 65 MET A C 1
ATOM 486 O O . MET A 1 65 ? -12.5 10.703 -5.961 1 89.75 65 MET A O 1
ATOM 490 N N . LYS A 1 66 ? -12.094 10.711 -8.156 1 91.44 66 LYS A N 1
ATOM 491 C CA . LYS A 1 66 ? -13.438 10.219 -8.445 1 91.44 66 LYS A CA 1
ATOM 492 C C . LYS A 1 66 ? -13.68 8.859 -7.785 1 91.44 66 LYS A C 1
ATOM 494 O O . LYS A 1 66 ? -14.719 8.656 -7.156 1 91.44 66 LYS A O 1
ATOM 499 N N . GLU A 1 67 ? -12.727 7.992 -7.918 1 87.56 67 GLU A N 1
ATOM 500 C CA . GLU A 1 67 ? -12.844 6.66 -7.324 1 87.56 67 GLU A CA 1
ATOM 501 C C . GLU A 1 67 ? -12.844 6.738 -5.801 1 87.56 67 GLU A C 1
ATOM 503 O O . GLU A 1 67 ? -13.594 6.016 -5.137 1 87.56 67 GLU A O 1
ATOM 508 N N . LEU A 1 68 ? -12.016 7.613 -5.258 1 89.12 68 LEU A N 1
ATOM 509 C CA . LEU A 1 68 ? -11.969 7.793 -3.809 1 89.12 68 LEU A CA 1
ATOM 510 C C . LEU A 1 68 ? -13.297 8.312 -3.279 1 89.12 68 LEU A C 1
ATOM 512 O O . LEU A 1 68 ? -13.789 7.84 -2.252 1 89.12 68 LEU A O 1
ATOM 516 N N . ASN A 1 69 ? -13.836 9.266 -3.971 1 92.81 69 ASN A N 1
ATOM 517 C CA . ASN A 1 69 ? -15.125 9.82 -3.572 1 92.81 69 ASN A CA 1
ATOM 518 C C . ASN A 1 69 ? -16.219 8.758 -3.564 1 92.81 69 ASN A C 1
ATOM 520 O O . ASN A 1 69 ? -17.109 8.789 -2.715 1 92.81 69 ASN A O 1
ATOM 524 N N . GLU A 1 70 ? -16.062 7.836 -4.438 1 90.88 70 GLU A N 1
ATOM 525 C CA . GLU A 1 70 ? -17.141 6.871 -4.637 1 90.88 70 GLU A CA 1
ATOM 526 C C . GLU A 1 70 ? -16.984 5.66 -3.721 1 90.88 70 GLU A C 1
ATOM 528 O O . GLU A 1 70 ? -17.969 5.098 -3.246 1 90.88 70 GLU A O 1
ATOM 533 N N . HIS A 1 71 ? -15.75 5.309 -3.453 1 87.88 71 HIS A N 1
ATOM 534 C CA . HIS A 1 71 ? -15.578 3.967 -2.906 1 87.88 71 HIS A CA 1
ATOM 535 C C . HIS A 1 71 ? -14.898 4.008 -1.544 1 87.88 71 HIS A C 1
ATOM 537 O O . HIS A 1 71 ? -14.883 3.008 -0.822 1 87.88 71 HIS A O 1
ATOM 543 N N . ALA A 1 72 ? -14.312 5.113 -1.157 1 88.44 72 ALA A N 1
ATOM 544 C CA . ALA A 1 72 ? -13.664 5.215 0.15 1 88.44 72 ALA A CA 1
ATOM 545 C C . ALA A 1 72 ? -14.633 5.754 1.198 1 88.44 72 ALA A C 1
ATOM 547 O O . ALA A 1 72 ? -15.555 6.508 0.873 1 88.44 72 ALA A O 1
ATOM 548 N N . ASP A 1 73 ? -14.438 5.355 2.441 1 89.56 73 ASP A N 1
ATOM 549 C CA . ASP A 1 73 ? -15.242 5.871 3.549 1 89.56 73 ASP A CA 1
ATOM 550 C C . ASP A 1 73 ? -14.516 7.016 4.262 1 89.56 73 ASP A C 1
ATOM 552 O O . ASP A 1 73 ? -15.156 7.855 4.895 1 89.56 73 ASP A O 1
ATOM 556 N N . CYS A 1 74 ? -13.25 6.969 4.211 1 91.81 74 CYS A N 1
ATOM 557 C CA . CYS A 1 74 ? -12.406 8 4.801 1 91.81 74 CYS A CA 1
ATOM 558 C C . CYS A 1 74 ? -11.094 8.133 4.035 1 91.81 74 CYS A C 1
ATOM 560 O O . CYS A 1 74 ? -10.461 7.133 3.697 1 91.81 74 CYS A O 1
ATOM 562 N N . VAL A 1 75 ? -10.742 9.336 3.709 1 91.69 75 VAL A N 1
ATOM 563 C CA . VAL A 1 75 ? -9.523 9.586 2.941 1 91.69 75 VAL A CA 1
ATOM 564 C C . VAL A 1 75 ? -8.625 10.562 3.699 1 91.69 75 VAL A C 1
ATOM 566 O O . VAL A 1 75 ? -9.102 11.578 4.215 1 91.69 75 VAL A O 1
ATOM 569 N N . LEU A 1 76 ? -7.371 10.188 3.791 1 91.5 76 LEU A N 1
ATOM 570 C CA . LEU A 1 76 ? -6.352 11.039 4.395 1 91.5 76 LEU A CA 1
ATOM 571 C C . LEU A 1 76 ? -5.332 11.484 3.354 1 91.5 76 LEU A C 1
ATOM 573 O O . LEU A 1 76 ? -4.352 10.781 3.098 1 91.5 76 LEU A O 1
ATOM 577 N N . PRO A 1 77 ? -5.57 12.688 2.84 1 91.31 77 PRO A N 1
ATOM 578 C CA . PRO A 1 77 ? -4.652 13.172 1.804 1 91.31 77 PRO A CA 1
ATOM 579 C C . PRO A 1 77 ? -3.35 13.719 2.379 1 91.31 77 PRO A C 1
ATOM 581 O O . PRO A 1 77 ? -3.361 14.391 3.418 1 91.31 77 PRO A O 1
ATOM 584 N N . ILE A 1 78 ? -2.285 13.367 1.729 1 88.94 78 ILE A N 1
ATOM 585 C CA . ILE A 1 78 ? -0.957 13.906 2.004 1 88.94 78 ILE A CA 1
ATOM 586 C C . ILE A 1 78 ? -0.413 14.602 0.758 1 88.94 78 ILE A C 1
ATOM 588 O O . ILE A 1 78 ? -0.456 14.039 -0.34 1 88.94 78 ILE A O 1
ATOM 592 N N . ASP A 1 79 ? -0.013 15.789 0.957 1 87.75 79 ASP A N 1
ATOM 593 C CA . ASP A 1 79 ? 0.488 16.578 -0.157 1 87.75 79 ASP A CA 1
ATOM 594 C C . ASP A 1 79 ? 2.014 16.562 -0.202 1 87.75 79 ASP A C 1
ATOM 596 O O . ASP A 1 79 ? 2.674 17.016 0.741 1 87.75 79 ASP A O 1
ATOM 600 N N . ASN A 1 80 ? 2.559 16.141 -1.37 1 83.06 80 ASN A N 1
ATOM 601 C CA . ASN A 1 80 ? 4.004 16.062 -1.532 1 83.06 80 ASN A CA 1
ATOM 602 C C . ASN A 1 80 ? 4.66 17.438 -1.401 1 83.06 80 ASN A C 1
ATOM 604 O O . ASN A 1 80 ? 5.781 17.547 -0.903 1 83.06 80 ASN A O 1
ATOM 608 N N . GLN A 1 81 ? 4.02 18.422 -1.846 1 85.38 81 GLN A N 1
ATOM 609 C CA . GLN A 1 81 ? 4.562 19.781 -1.707 1 85.38 81 GLN A CA 1
ATOM 610 C C . GLN A 1 81 ? 4.66 20.188 -0.239 1 85.38 81 GLN A C 1
ATOM 612 O O . GLN A 1 81 ? 5.637 20.812 0.173 1 85.38 81 GLN A O 1
ATOM 617 N N . SER A 1 82 ? 3.633 19.844 0.452 1 88.81 82 SER A N 1
ATOM 618 C CA . SER A 1 82 ? 3.664 20.141 1.88 1 88.81 82 SER A CA 1
ATOM 619 C C . SER A 1 82 ? 4.812 19.422 2.574 1 88.81 82 SER A C 1
ATOM 621 O O . SER A 1 82 ? 5.5 20 3.414 1 88.81 82 SER A O 1
ATOM 623 N N . LEU A 1 83 ? 4.957 18.172 2.266 1 86.19 83 LEU A N 1
ATOM 624 C CA . LEU A 1 83 ? 6.07 17.406 2.826 1 86.19 83 LEU A CA 1
ATOM 625 C C . LEU A 1 83 ? 7.402 18.078 2.504 1 86.19 83 LEU A C 1
ATOM 627 O O . LEU A 1 83 ? 8.266 18.203 3.377 1 86.19 83 LEU A O 1
ATOM 631 N N . PHE A 1 84 ? 7.512 18.516 1.302 1 84.44 84 PHE A N 1
ATOM 632 C CA . PHE A 1 84 ? 8.734 19.172 0.864 1 84.44 84 PHE A CA 1
ATOM 633 C C . PHE A 1 84 ? 8.961 20.469 1.642 1 84.44 84 PHE A C 1
ATOM 635 O O . PHE A 1 84 ? 10.078 20.766 2.072 1 84.44 84 PHE A O 1
ATOM 642 N N . ASP A 1 85 ? 7.961 21.234 1.765 1 87.88 85 ASP A N 1
ATOM 643 C CA . ASP A 1 85 ? 8.055 22.5 2.492 1 87.88 85 ASP A CA 1
ATOM 644 C C . ASP A 1 85 ? 8.477 22.266 3.941 1 87.88 85 ASP A C 1
ATOM 646 O O . ASP A 1 85 ? 9.281 23.016 4.484 1 87.88 85 ASP A O 1
ATOM 650 N N . ILE A 1 86 ? 7.906 21.25 4.516 1 87.19 86 ILE A N 1
ATOM 651 C CA . ILE A 1 86 ? 8.227 20.906 5.898 1 87.19 86 ILE A CA 1
ATOM 652 C C . ILE A 1 86 ? 9.711 20.562 6.016 1 87.19 86 ILE A C 1
ATOM 654 O O . ILE A 1 86 ? 10.406 21.078 6.895 1 87.19 86 ILE A O 1
ATOM 658 N N . ILE A 1 87 ? 10.164 19.766 5.152 1 84.5 87 ILE A N 1
ATOM 659 C CA . ILE A 1 87 ? 11.562 19.328 5.199 1 84.5 87 ILE A CA 1
ATOM 660 C C . ILE A 1 87 ? 12.477 20.516 4.926 1 84.5 87 ILE A C 1
ATOM 662 O O . ILE A 1 87 ? 13.523 20.656 5.559 1 84.5 87 ILE A O 1
ATOM 666 N N . SER A 1 88 ? 12.102 21.312 3.949 1 84.69 88 SER A N 1
ATOM 667 C CA . SER A 1 88 ? 12.883 22.5 3.631 1 84.69 88 SER A CA 1
ATOM 668 C C . SER A 1 88 ? 13.008 23.422 4.836 1 84.69 88 SER A C 1
ATOM 670 O O . SER A 1 88 ? 14.078 23.984 5.094 1 84.69 88 SER A O 1
ATOM 672 N N . LYS A 1 89 ? 11.984 23.578 5.523 1 84.12 89 LYS A N 1
ATOM 673 C CA . LYS A 1 89 ? 11.992 24.391 6.727 1 84.12 89 LYS A CA 1
ATOM 674 C C . LYS A 1 89 ? 12.914 23.797 7.793 1 84.12 89 LYS A C 1
ATOM 676 O O . LYS A 1 89 ? 13.672 24.531 8.445 1 84.12 89 LYS A O 1
ATOM 681 N N . ILE A 1 90 ? 12.812 22.562 7.969 1 78.94 90 ILE A N 1
ATOM 682 C CA . ILE A 1 90 ? 13.656 21.859 8.938 1 78.94 90 ILE A CA 1
ATOM 683 C C . ILE A 1 90 ? 15.125 22.047 8.562 1 78.94 90 ILE A C 1
ATOM 685 O O . ILE A 1 90 ? 15.961 22.328 9.43 1 78.94 90 ILE A O 1
ATOM 689 N N . ASP A 1 91 ? 15.414 21.922 7.359 1 78.88 91 ASP A N 1
ATOM 690 C CA . ASP A 1 91 ? 16.781 22.078 6.871 1 78.88 91 ASP A CA 1
ATOM 691 C C . ASP A 1 91 ? 17.297 23.5 7.129 1 78.88 91 ASP A C 1
ATOM 693 O O . ASP A 1 91 ? 18.453 23.688 7.516 1 78.88 91 ASP A O 1
ATOM 697 N N . LEU A 1 92 ? 16.469 24.391 6.828 1 81.94 92 LEU A N 1
ATOM 698 C CA . LEU A 1 92 ? 16.812 25.781 7.082 1 81.94 92 LEU A CA 1
ATOM 699 C C . LEU A 1 92 ? 17.109 26 8.562 1 81.94 92 LEU A C 1
ATOM 701 O O . LEU A 1 92 ? 18.062 26.719 8.914 1 81.94 92 LEU A O 1
ATOM 705 N N . MET A 1 93 ? 16.359 25.344 9.383 1 79.19 93 MET A N 1
ATOM 706 C CA . MET A 1 93 ? 16.531 25.484 10.828 1 79.19 93 MET A CA 1
ATOM 707 C C . MET A 1 93 ? 17.828 24.812 11.273 1 79.19 93 MET A C 1
ATOM 709 O O . MET A 1 93 ? 18.516 25.312 12.172 1 79.19 93 MET A O 1
ATOM 713 N N . VAL A 1 94 ? 18.172 23.75 10.703 1 74.94 94 VAL A N 1
ATOM 714 C CA . VAL A 1 94 ? 19.406 23.047 11.008 1 74.94 94 VAL A CA 1
ATOM 715 C C . VAL A 1 94 ? 20.609 23.891 10.562 1 74.94 94 VAL A C 1
ATOM 717 O O . VAL A 1 94 ? 21.562 24.078 11.32 1 74.94 94 VAL A O 1
ATOM 720 N N . ASN A 1 95 ? 20.5 24.344 9.406 1 77.75 95 ASN A N 1
ATOM 721 C CA . ASN A 1 95 ? 21.594 25.125 8.828 1 77.75 95 ASN A CA 1
ATOM 722 C C . ASN A 1 95 ? 21.781 26.453 9.562 1 77.75 95 ASN A C 1
ATOM 724 O O . ASN A 1 95 ? 22.891 26.984 9.609 1 77.75 95 ASN A O 1
ATOM 728 N N . SER A 1 96 ? 20.719 26.906 10.078 1 80.38 96 SER A N 1
ATOM 729 C CA . SER A 1 96 ? 20.797 28.172 10.805 1 80.38 96 SER A CA 1
ATOM 730 C C . SER A 1 96 ? 21.219 27.953 12.25 1 80.38 96 SER A C 1
ATOM 732 O O . SER A 1 96 ? 21.422 28.906 13.008 1 80.38 96 SER A O 1
ATOM 734 N N . GLY A 1 97 ? 21.359 26.672 12.688 1 70.75 97 GLY A N 1
ATOM 735 C CA . GLY A 1 97 ? 21.812 26.359 14.039 1 70.75 97 GLY A CA 1
ATOM 736 C C . GLY A 1 97 ? 20.672 26.312 15.039 1 70.75 97 GLY A C 1
ATOM 737 O O . GLY A 1 97 ? 20.906 26.109 16.234 1 70.75 97 GLY A O 1
ATOM 738 N N . LYS A 1 98 ? 19.516 26.484 14.609 1 72.81 98 LYS A N 1
ATOM 739 C CA . LYS A 1 98 ? 18.375 26.484 15.508 1 72.81 98 LYS A CA 1
ATOM 740 C C . LYS A 1 98 ? 18.016 25.062 15.93 1 72.81 98 LYS A C 1
ATOM 742 O O . LYS A 1 98 ? 17.391 24.859 16.969 1 72.81 98 LYS A O 1
ATOM 747 N N . LEU A 1 99 ? 18.344 24.094 15.055 1 71.88 99 LEU A N 1
ATOM 748 C CA . LEU A 1 99 ? 18.125 22.672 15.328 1 71.88 99 LEU A CA 1
ATOM 749 C C . LEU A 1 99 ? 19.438 21.891 15.234 1 71.88 99 LEU A C 1
ATOM 751 O O . LEU A 1 99 ? 20.234 22.125 14.328 1 71.88 99 LEU A O 1
ATOM 755 N N . SER A 1 100 ? 19.688 21.078 16.312 1 62.97 100 SER A N 1
ATOM 756 C CA . SER A 1 100 ? 20.891 20.281 16.312 1 62.97 100 SER A CA 1
ATOM 757 C C . SER A 1 100 ? 20.672 18.938 15.625 1 62.97 100 SER A C 1
ATOM 759 O O . SER A 1 100 ? 19.578 18.391 15.656 1 62.97 100 SER A O 1
ATOM 761 N N . THR A 1 101 ? 21.578 18.656 14.641 1 58.09 101 THR A N 1
ATOM 762 C CA . THR A 1 101 ? 21.5 17.359 13.977 1 58.09 101 THR A CA 1
ATOM 763 C C . THR A 1 101 ? 22.672 16.469 14.367 1 58.09 101 THR A C 1
ATOM 765 O O . THR A 1 101 ? 23.766 16.969 14.664 1 58.09 101 THR A O 1
ATOM 768 N N . THR A 1 102 ? 22.453 15.328 14.836 1 49.53 102 THR A N 1
ATOM 769 C CA . THR A 1 102 ? 23.547 14.398 15.102 1 49.53 102 THR A CA 1
ATOM 770 C C . THR A 1 102 ? 24.172 13.906 13.797 1 49.53 102 THR A C 1
ATOM 772 O O . THR A 1 102 ? 25.188 13.211 13.812 1 49.53 102 THR A O 1
ATOM 775 N N . ILE A 1 103 ? 23.672 14.211 12.805 1 47.31 103 ILE A N 1
ATOM 776 C CA . ILE A 1 103 ? 24.344 13.82 11.57 1 47.31 103 ILE A CA 1
ATOM 777 C C . ILE A 1 103 ? 25.516 14.766 11.297 1 47.31 103 ILE A C 1
ATOM 779 O O . ILE A 1 103 ? 25.359 15.984 11.344 1 47.31 103 ILE A O 1
ATOM 783 N N . LYS A 1 104 ? 26.734 14.32 11.422 1 39 104 LYS A N 1
ATOM 784 C CA . LYS A 1 104 ? 27.922 15.086 11.055 1 39 104 LYS A CA 1
ATOM 785 C C . LYS A 1 104 ? 27.719 15.812 9.727 1 39 104 LYS A C 1
ATOM 787 O O . LYS A 1 104 ? 27.156 15.25 8.789 1 39 104 LYS A O 1
ATOM 792 N N . PRO A 1 105 ? 27.984 17.203 9.672 1 35.09 105 PRO A N 1
ATOM 793 C CA . PRO A 1 105 ? 28.016 18.031 8.453 1 35.09 105 PRO A CA 1
ATOM 794 C C . PRO A 1 105 ? 28.656 17.312 7.273 1 35.09 105 PRO A C 1
ATOM 796 O O . PRO A 1 105 ? 28.578 17.781 6.137 1 35.09 105 PRO A O 1
ATOM 799 N N . LYS A 1 106 ? 29.797 16.641 7.457 1 32.38 106 LYS A N 1
ATOM 800 C CA . LYS A 1 106 ? 30.672 16.266 6.34 1 32.38 106 LYS A CA 1
ATOM 801 C C . LYS A 1 106 ? 29.844 15.727 5.172 1 32.38 106 LYS A C 1
ATOM 803 O O . LYS A 1 106 ? 30.266 15.828 4.016 1 32.38 106 LYS A O 1
ATOM 808 N N . SER A 1 107 ? 28.906 14.727 5.348 1 31.56 107 SER A N 1
ATOM 809 C CA . SER A 1 107 ? 28.469 14.086 4.105 1 31.56 107 SER A CA 1
ATOM 810 C C . SER A 1 107 ? 27.484 14.961 3.352 1 31.56 107 SER A C 1
ATOM 812 O O . SER A 1 107 ? 26.844 14.508 2.402 1 31.56 107 SER A O 1
ATOM 8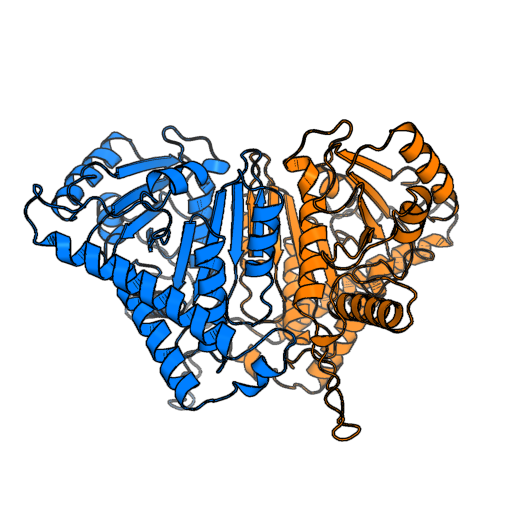14 N N . LEU A 1 108 ? 26.906 16.031 3.832 1 30.91 108 LEU A N 1
ATOM 815 C CA . LEU A 1 108 ? 26.562 17.188 3.018 1 30.91 108 LEU A CA 1
ATOM 816 C C . LEU A 1 108 ? 27.766 17.656 2.211 1 30.91 108 LEU A C 1
ATOM 818 O O . LEU A 1 108 ? 28.703 18.234 2.764 1 30.91 108 LEU A O 1
ATOM 822 N N . VAL A 1 109 ? 28.5 16.969 1.496 1 28.92 109 VAL A N 1
ATOM 823 C CA . VAL A 1 109 ? 29.656 17.375 0.712 1 28.92 109 VAL A CA 1
ATOM 824 C C . VAL A 1 109 ? 29.438 18.781 0.172 1 28.92 109 VAL A C 1
ATOM 826 O O . VAL A 1 109 ? 28.531 19.016 -0.63 1 28.92 109 VAL A O 1
ATOM 829 N N . THR A 1 110 ? 29.859 19.828 0.893 1 29.55 110 THR A N 1
ATOM 830 C CA . THR A 1 110 ? 30.281 21.156 0.448 1 29.55 110 THR A CA 1
ATOM 831 C C . THR A 1 110 ? 31.281 21.047 -0.697 1 29.55 110 THR A C 1
ATOM 833 O O . THR A 1 110 ? 32.344 21.688 -0.672 1 29.55 110 THR A O 1
ATOM 836 N N . SER A 1 111 ? 31.672 20.188 -1.556 1 28.86 111 SER A N 1
ATOM 837 C CA . SER A 1 111 ? 32.75 20.578 -2.453 1 28.86 111 SER A CA 1
ATOM 838 C C . SER A 1 111 ? 32.625 22.031 -2.895 1 28.86 111 SER A C 1
ATOM 840 O O . SER A 1 111 ? 31.5 22.531 -3.068 1 28.86 111 SER A O 1
ATOM 842 N N . SER A 1 112 ? 33.594 23.125 -2.678 1 26.05 112 SER A N 1
ATOM 843 C CA . SER A 1 112 ? 34.062 24.391 -3.221 1 26.05 112 SER A CA 1
ATOM 844 C C . SER A 1 112 ? 33.562 24.594 -4.656 1 26.05 112 SER A C 1
ATOM 846 O O . SER A 1 112 ? 33.844 25.625 -5.27 1 26.05 112 SER A O 1
ATOM 848 N N . ALA A 1 113 ? 33.969 23.734 -5.645 1 29.48 113 ALA A N 1
ATOM 849 C CA . ALA A 1 113 ? 33.875 24.344 -6.965 1 29.48 113 ALA A CA 1
ATOM 850 C C . ALA A 1 113 ? 32.594 25.188 -7.078 1 29.48 113 ALA A C 1
ATOM 852 O O . ALA A 1 113 ? 31.641 24.984 -6.328 1 29.48 113 ALA A O 1
ATOM 853 N N . GLY A 1 114 ? 32.281 25.969 -8.094 1 29.22 114 GLY A N 1
ATOM 854 C CA . GLY A 1 114 ? 31.359 27.062 -8.391 1 29.22 114 GLY A CA 1
ATOM 855 C C . GLY A 1 114 ? 29.969 26.844 -7.816 1 29.22 114 GLY A C 1
ATOM 856 O O . GLY A 1 114 ? 29.625 25.734 -7.43 1 29.22 114 GLY A O 1
ATOM 857 N N . ALA A 1 115 ? 29.031 27.984 -7.586 1 29.95 115 ALA A N 1
ATOM 858 C CA . ALA A 1 115 ? 27.641 28.344 -7.301 1 29.95 115 ALA A CA 1
ATOM 859 C C . ALA A 1 115 ? 26.688 27.266 -7.809 1 29.95 115 ALA A C 1
ATOM 861 O O . ALA A 1 115 ? 26.062 27.422 -8.867 1 29.95 115 ALA A O 1
ATOM 862 N N . LEU A 1 116 ? 27.047 26.172 -8.227 1 30.62 116 LEU A N 1
ATOM 863 C CA . LEU A 1 116 ? 26.219 25.328 -9.078 1 30.62 116 LEU A CA 1
ATOM 864 C C . LEU A 1 116 ? 24.859 25.094 -8.461 1 30.62 116 LEU A C 1
ATOM 866 O O . LEU A 1 116 ? 24.734 24.891 -7.25 1 30.62 116 LEU A O 1
ATOM 870 N N . LYS A 1 117 ? 23.797 25.516 -9.102 1 34.56 117 LYS A N 1
ATOM 871 C CA . LYS A 1 117 ? 22.344 25.484 -8.945 1 34.56 117 LYS A CA 1
ATOM 872 C C . LYS A 1 117 ? 21.906 24.219 -8.195 1 34.56 117 LYS A C 1
ATOM 874 O O . LYS A 1 117 ? 22.078 23.109 -8.695 1 34.56 117 LYS A O 1
ATOM 879 N N . LYS A 1 118 ? 22.109 24.094 -6.965 1 37.53 118 LYS A N 1
ATOM 880 C CA . LYS A 1 118 ? 21.609 23.109 -6.012 1 37.53 118 LYS A CA 1
ATOM 881 C C . LYS A 1 118 ? 20.234 22.578 -6.43 1 37.53 118 LYS A C 1
ATOM 883 O O . LYS A 1 118 ? 19.219 23.266 -6.238 1 37.53 118 LYS A O 1
ATOM 888 N N . GLN A 1 119 ? 20.109 22.203 -7.57 1 38.06 119 GLN A N 1
ATOM 889 C CA . GLN A 1 119 ? 18.859 21.609 -8.016 1 38.06 119 GLN A CA 1
ATOM 890 C C . GLN A 1 119 ? 18.188 20.812 -6.895 1 38.06 119 GLN A C 1
ATOM 892 O O . GLN A 1 119 ? 18.812 19.938 -6.285 1 38.06 119 GLN A O 1
ATOM 897 N N . HIS A 1 120 ? 17.344 21.391 -6.027 1 42 120 HIS A N 1
ATOM 898 C CA . HIS A 1 120 ? 16.453 21.094 -4.918 1 42 120 HIS A CA 1
ATOM 899 C C . HIS A 1 120 ? 15.977 19.641 -4.973 1 42 120 HIS A C 1
ATOM 901 O O . HIS A 1 120 ? 15 19.328 -5.664 1 42 120 HIS A O 1
ATOM 907 N N . GLN A 1 121 ? 16.844 18.641 -5.129 1 50.44 121 GLN A N 1
ATOM 908 C CA . GLN A 1 121 ? 16.516 17.219 -5.195 1 50.44 121 GLN A CA 1
ATOM 909 C C . GLN A 1 121 ? 15.633 16.797 -4.023 1 50.44 121 GLN A C 1
ATOM 911 O O . GLN A 1 121 ? 15.883 17.188 -2.879 1 50.44 121 GLN A O 1
ATOM 916 N N . LYS A 1 122 ? 14.461 16.281 -4.215 1 58 122 LYS A N 1
ATOM 917 C CA . LYS A 1 122 ? 13.453 15.922 -3.219 1 58 122 LYS A CA 1
ATOM 918 C C . LYS A 1 122 ? 14.008 14.906 -2.225 1 58 122 LYS A C 1
ATOM 920 O O . LYS A 1 122 ? 14.555 13.875 -2.621 1 58 122 LYS A O 1
ATOM 925 N N . PRO A 1 123 ? 14.148 15.391 -0.943 1 71 123 PRO A N 1
ATOM 926 C CA . PRO A 1 123 ? 14.602 14.477 0.108 1 71 123 PRO A CA 1
ATOM 927 C C . PRO A 1 123 ? 13.594 13.375 0.402 1 71 123 PRO A C 1
ATOM 929 O O . PRO A 1 123 ? 12.883 13.43 1.407 1 71 123 PRO A O 1
ATOM 932 N N . PHE A 1 124 ? 13.609 12.289 -0.421 1 72.31 124 PHE A N 1
ATOM 933 C CA . PHE A 1 124 ? 12.586 11.25 -0.366 1 72.31 124 PHE A CA 1
ATOM 934 C C . PHE A 1 124 ? 12.641 10.508 0.964 1 72.31 124 PHE A C 1
ATOM 936 O O . PHE A 1 124 ? 11.602 10.164 1.531 1 72.31 124 PHE A O 1
ATOM 943 N N . ASP A 1 125 ? 13.812 10.422 1.49 1 73.56 125 ASP A N 1
ATOM 944 C CA . ASP A 1 125 ? 13.922 9.68 2.74 1 73.56 125 ASP A CA 1
ATOM 945 C C . ASP A 1 125 ? 13.234 10.422 3.885 1 73.56 125 ASP A C 1
ATOM 947 O O . ASP A 1 125 ? 12.5 9.812 4.672 1 73.56 125 ASP A O 1
ATOM 951 N N . ALA A 1 126 ? 13.547 11.703 3.873 1 78.81 126 ALA A N 1
ATOM 952 C CA . ALA A 1 126 ? 12.93 12.508 4.926 1 78.81 126 ALA A CA 1
ATOM 953 C C . ALA A 1 126 ? 11.414 12.57 4.754 1 78.81 126 ALA A C 1
ATOM 955 O O . ALA A 1 126 ? 10.672 12.484 5.734 1 78.81 126 ALA A O 1
ATOM 956 N N . MET A 1 127 ? 10.945 12.695 3.545 1 82.19 127 MET A N 1
ATOM 957 C CA . MET A 1 127 ? 9.516 12.734 3.26 1 82.19 127 MET A CA 1
ATOM 958 C C . MET A 1 127 ? 8.859 11.406 3.631 1 82.19 127 MET A C 1
ATOM 960 O O . MET A 1 127 ? 7.812 11.391 4.285 1 82.19 127 MET A O 1
ATOM 964 N N . ASN A 1 128 ? 9.539 10.375 3.256 1 78.56 128 ASN A N 1
ATOM 965 C CA . ASN A 1 128 ? 9.023 9.047 3.564 1 78.56 128 ASN A CA 1
ATOM 966 C C . ASN A 1 128 ? 8.984 8.797 5.07 1 78.56 128 ASN A C 1
ATOM 968 O O . ASN A 1 128 ? 8.102 8.094 5.562 1 78.56 128 ASN A O 1
ATOM 972 N N . ASN A 1 129 ? 9.914 9.367 5.746 1 80.88 129 ASN A N 1
ATOM 973 C CA . ASN A 1 129 ? 9.938 9.227 7.195 1 80.88 129 ASN A CA 1
ATOM 974 C C . ASN A 1 129 ? 8.711 9.859 7.844 1 80.88 129 ASN A C 1
ATOM 976 O O . ASN A 1 129 ? 8.117 9.281 8.758 1 80.88 129 ASN A O 1
ATOM 980 N N . ILE A 1 130 ? 8.336 10.992 7.395 1 84.56 130 ILE A N 1
ATOM 981 C CA . ILE A 1 130 ? 7.152 11.664 7.914 1 84.56 130 ILE A CA 1
ATOM 982 C C . ILE A 1 130 ? 5.914 10.812 7.656 1 84.56 130 ILE A C 1
ATOM 984 O O . ILE A 1 130 ? 5.102 10.602 8.555 1 84.56 130 ILE A O 1
ATOM 988 N N . VAL A 1 131 ? 5.805 10.305 6.445 1 83.38 131 VAL A N 1
ATOM 989 C CA . VAL A 1 131 ? 4.648 9.5 6.07 1 83.38 131 VAL A CA 1
ATOM 990 C C . VAL A 1 131 ? 4.621 8.211 6.895 1 83.38 131 VAL A C 1
ATOM 992 O O . VAL A 1 131 ? 3.561 7.789 7.359 1 83.38 131 VAL A O 1
ATOM 995 N N . ALA A 1 132 ? 5.781 7.625 7.07 1 79.44 132 ALA A N 1
ATOM 996 C CA . ALA A 1 132 ? 5.867 6.406 7.871 1 79.44 132 ALA A CA 1
ATOM 997 C C . ALA A 1 132 ? 5.402 6.652 9.305 1 79.44 132 ALA A C 1
ATOM 999 O O . ALA A 1 132 ? 4.637 5.859 9.859 1 79.44 132 ALA A O 1
ATOM 1000 N N . ASN A 1 133 ? 5.848 7.715 9.867 1 81.88 133 ASN A N 1
ATOM 1001 C CA . ASN A 1 133 ? 5.449 8.047 11.234 1 81.88 133 ASN A CA 1
ATOM 1002 C C . ASN A 1 133 ? 3.951 8.312 11.336 1 81.88 133 ASN A C 1
ATOM 1004 O O . ASN A 1 133 ? 3.318 7.957 12.328 1 81.88 133 ASN A O 1
ATOM 1008 N N . LEU A 1 134 ? 3.467 8.992 10.359 1 85.94 134 LEU A N 1
ATOM 1009 C CA . LEU A 1 134 ? 2.023 9.203 10.312 1 85.94 134 LEU A CA 1
ATOM 1010 C C . LEU A 1 134 ? 1.278 7.875 10.352 1 85.94 134 LEU A C 1
ATOM 1012 O O . LEU A 1 134 ? 0.348 7.707 11.148 1 85.94 134 LEU A O 1
ATOM 1016 N N . LEU A 1 135 ? 1.706 6.996 9.578 1 80.44 135 LEU A N 1
ATOM 1017 C CA . LEU A 1 135 ? 1.031 5.707 9.477 1 80.44 135 LEU A CA 1
ATOM 1018 C C . LEU A 1 135 ? 1.182 4.906 10.766 1 80.44 135 LEU A C 1
ATOM 1020 O O . LEU A 1 135 ? 0.25 4.219 11.188 1 80.44 135 LEU A O 1
ATOM 1024 N N . LEU A 1 136 ? 2.299 5.027 11.336 1 78.5 136 LEU A N 1
ATOM 1025 C CA . LEU A 1 136 ? 2.541 4.316 12.586 1 78.5 136 LEU A CA 1
ATOM 1026 C C . LEU A 1 136 ? 1.643 4.852 13.695 1 78.5 136 LEU A C 1
ATOM 1028 O O . LEU A 1 136 ? 1.076 4.078 14.469 1 78.5 136 LEU A O 1
ATOM 1032 N N . ASN A 1 137 ? 1.553 6.07 13.75 1 83.38 137 ASN A N 1
ATOM 1033 C CA . ASN A 1 137 ? 0.69 6.668 14.766 1 83.38 137 ASN A CA 1
ATOM 1034 C C . ASN A 1 137 ? -0.78 6.355 14.508 1 83.38 137 ASN A C 1
ATOM 1036 O O . ASN A 1 137 ? -1.536 6.09 15.445 1 83.38 137 ASN A O 1
ATOM 1040 N N . LEU A 1 138 ? -1.136 6.406 13.305 1 84 138 LEU A N 1
ATOM 1041 C CA . LEU A 1 138 ? -2.516 6.16 12.898 1 84 138 LEU A CA 1
ATOM 1042 C C . LEU A 1 138 ? -2.949 4.746 13.273 1 84 138 LEU A C 1
ATOM 1044 O O . LEU A 1 138 ? -4.109 4.52 13.625 1 84 138 LEU A O 1
ATOM 1048 N N . THR A 1 139 ? -2.014 3.842 13.281 1 77.31 139 THR A N 1
ATOM 1049 C CA . THR A 1 139 ? -2.373 2.443 13.5 1 77.31 139 THR A CA 1
ATOM 1050 C C . THR A 1 139 ? -1.947 1.988 14.898 1 77.31 139 THR A C 1
ATOM 1052 O O . THR A 1 139 ? -1.993 0.796 15.203 1 77.31 139 THR A O 1
ATOM 1055 N N . SER A 1 140 ? -1.492 2.848 15.703 1 76.81 140 SER A N 1
ATOM 1056 C CA . SER A 1 140 ? -0.958 2.494 17.016 1 76.81 140 SER A CA 1
ATOM 1057 C C . SER A 1 140 ? -2.023 1.84 17.891 1 76.81 140 SER A C 1
ATOM 1059 O O . SER A 1 140 ? -1.729 0.912 18.641 1 76.81 140 SER A O 1
ATOM 1061 N N . SER A 1 141 ? -3.242 2.264 17.781 1 72.12 141 SER A N 1
ATOM 1062 C CA . SER A 1 141 ? -4.301 1.739 18.641 1 72.12 141 SER A CA 1
ATOM 1063 C C . SER A 1 141 ? -4.66 0.306 18.25 1 72.12 141 SER A C 1
ATOM 1065 O O . SER A 1 141 ? -5.227 -0.431 19.062 1 72.12 141 SER A O 1
ATOM 1067 N N . ALA A 1 142 ? -4.414 -0.002 17.047 1 66 142 ALA A N 1
ATOM 1068 C CA . ALA A 1 142 ? -4.668 -1.373 16.609 1 66 142 ALA A CA 1
ATOM 1069 C C . ALA A 1 142 ? -3.598 -2.322 17.141 1 66 142 ALA A C 1
ATOM 1071 O O . ALA A 1 142 ? -3.822 -3.531 17.234 1 66 142 ALA A O 1
ATOM 1072 N N . ARG A 1 143 ? -2.57 -1.753 17.625 1 66.38 143 ARG A N 1
ATOM 1073 C CA . ARG A 1 143 ? -1.429 -2.588 17.984 1 66.38 143 ARG A CA 1
ATOM 1074 C C . ARG A 1 143 ? -1.233 -2.625 19.5 1 66.38 143 ARG A C 1
ATOM 1076 O O . ARG A 1 143 ? -0.711 -3.604 20.047 1 66.38 143 ARG A O 1
ATOM 1083 N N . PHE A 1 144 ? -1.598 -1.479 20.031 1 66.5 144 PHE A N 1
ATOM 1084 C CA . PHE A 1 144 ? -1.304 -1.354 21.453 1 66.5 144 PHE A CA 1
ATOM 1085 C C . PHE A 1 144 ? -2.574 -1.072 22.234 1 66.5 144 PHE A C 1
ATOM 1087 O O . PHE A 1 144 ? -3.492 -0.421 21.734 1 66.5 144 PHE A O 1
ATOM 1094 N N . GLU A 1 145 ? -2.537 -1.643 23.344 1 66.81 145 GLU A N 1
ATOM 1095 C CA . GLU A 1 145 ? -3.645 -1.354 24.25 1 66.81 145 GLU A CA 1
ATOM 1096 C C . GLU A 1 145 ? -3.562 0.072 24.797 1 66.81 145 GLU A C 1
ATOM 1098 O O . GLU A 1 145 ? -2.471 0.637 24.906 1 66.81 145 GLU A O 1
ATOM 1103 N N . GLY A 1 146 ? -4.633 0.716 24.781 1 66.25 146 GLY A N 1
ATOM 1104 C CA . GLY A 1 146 ? -4.68 2.045 25.375 1 66.25 146 GLY A CA 1
ATOM 1105 C C . GLY A 1 146 ? -5.961 2.316 26.141 1 66.25 146 GLY A C 1
ATOM 1106 O O . GLY A 1 146 ? -6.934 1.568 26.016 1 66.25 146 GLY A O 1
ATOM 1107 N N . SER A 1 147 ? -5.875 3.186 27.047 1 65.5 147 SER A N 1
ATOM 1108 C CA . SER A 1 147 ? -7.008 3.553 27.891 1 65.5 147 SER A CA 1
ATOM 1109 C C . SER A 1 147 ? -8.156 4.129 27.062 1 65.5 147 SER A C 1
ATOM 1111 O O . SER A 1 147 ? -9.328 3.896 27.359 1 65.5 147 SER A O 1
ATOM 1113 N N . LEU A 1 148 ? -7.754 4.855 26.031 1 68.5 148 LEU A N 1
ATOM 1114 C CA . LEU A 1 148 ? -8.727 5.441 25.109 1 68.5 148 LEU A CA 1
ATOM 1115 C C . LEU A 1 148 ? -8.461 5.004 23.672 1 68.5 148 LEU A C 1
ATOM 1117 O O . LEU A 1 148 ? -7.859 5.746 22.891 1 68.5 148 LEU A O 1
ATOM 1121 N N . ASN A 1 149 ? -8.867 3.818 23.422 1 68 149 ASN A N 1
ATOM 1122 C CA . ASN A 1 149 ? -8.477 3.297 22.109 1 68 149 ASN A CA 1
ATOM 1123 C C . ASN A 1 149 ? -9.453 3.734 21.031 1 68 149 ASN A C 1
ATOM 1125 O O . ASN A 1 149 ? -10.664 3.787 21.25 1 68 149 ASN A O 1
ATOM 1129 N N . MET A 1 150 ? -8.883 4.289 19.984 1 76.31 150 MET A N 1
ATOM 1130 C CA . MET A 1 150 ? -9.617 4.656 18.766 1 76.31 150 MET A CA 1
ATOM 1131 C C . MET A 1 150 ? -9.039 3.959 17.547 1 76.31 150 MET A C 1
ATOM 1133 O O . MET A 1 150 ? -7.887 4.199 17.172 1 76.31 150 MET A O 1
ATOM 1137 N N . ASP A 1 151 ? -9.875 3.064 17.078 1 74.94 151 ASP A N 1
ATOM 1138 C CA . ASP A 1 151 ? -9.383 2.395 15.875 1 74.94 151 ASP A CA 1
ATOM 1139 C C . ASP A 1 151 ? -9.867 3.105 14.617 1 74.94 151 ASP A C 1
ATOM 1141 O O . ASP A 1 151 ? -10.492 4.168 14.695 1 74.94 151 ASP A O 1
ATOM 1145 N N . LEU A 1 152 ? -9.492 2.619 13.508 1 78 152 LEU A N 1
ATOM 1146 C CA . LEU A 1 152 ? -9.773 3.279 12.242 1 78 152 LEU A CA 1
ATOM 1147 C C . LEU A 1 152 ? -11.273 3.32 11.961 1 78 152 LEU A C 1
ATOM 1149 O O . LEU A 1 152 ? -11.766 4.258 11.336 1 78 152 LEU A O 1
ATOM 1153 N N . ASN A 1 153 ? -11.961 2.336 12.445 1 78.88 153 ASN A N 1
ATOM 1154 C CA . ASN A 1 153 ? -13.414 2.357 12.312 1 78.88 153 ASN A CA 1
ATOM 1155 C C . ASN A 1 153 ? -14.031 3.506 13.102 1 78.88 153 ASN A C 1
ATOM 1157 O O . ASN A 1 153 ? -14.906 4.215 12.594 1 78.88 153 ASN A O 1
ATOM 1161 N N . GLU A 1 154 ? -13.539 3.625 14.219 1 83.69 154 GLU A N 1
ATOM 1162 C CA . GLU A 1 154 ? -14.031 4.707 15.07 1 83.69 154 GLU A CA 1
ATOM 1163 C C . GLU A 1 154 ? -13.695 6.07 14.477 1 83.69 154 GLU A C 1
ATOM 1165 O O . GLU A 1 154 ? -14.5 7.004 14.562 1 83.69 154 GLU A O 1
ATOM 1170 N N . ILE A 1 155 ? -12.508 6.129 13.961 1 87.5 155 ILE A N 1
ATOM 1171 C CA . ILE A 1 155 ? -12.125 7.375 13.297 1 87.5 155 ILE A CA 1
ATOM 1172 C C . ILE A 1 155 ? -13.109 7.684 12.172 1 87.5 155 ILE A C 1
ATOM 1174 O O . ILE A 1 155 ? -13.641 8.789 12.086 1 87.5 155 ILE A O 1
ATOM 1178 N N . SER A 1 156 ? -13.391 6.715 11.375 1 87.44 156 SER A N 1
ATOM 1179 C CA . SER A 1 156 ? -14.266 6.902 10.227 1 87.44 156 SER A CA 1
ATOM 1180 C C . SER A 1 156 ? -15.695 7.227 10.672 1 87.44 156 SER A C 1
ATOM 1182 O O . SER A 1 156 ? -16.359 8.062 10.07 1 87.44 156 SER A O 1
ATOM 1184 N N . MET A 1 157 ? -16.094 6.633 11.68 1 86.94 157 MET A N 1
ATOM 1185 C CA . MET A 1 157 ? -17.453 6.82 12.172 1 86.94 157 MET A CA 1
ATOM 1186 C C . MET A 1 157 ? -17.594 8.18 12.852 1 86.94 157 MET A C 1
ATOM 1188 O O . MET A 1 157 ? -18.609 8.852 12.68 1 86.94 157 MET A O 1
ATOM 1192 N N . ASN A 1 158 ? -16.609 8.57 13.523 1 90.19 158 ASN A N 1
ATOM 1193 C CA . ASN A 1 158 ? -16.734 9.766 14.352 1 90.19 158 ASN A CA 1
ATOM 1194 C C . ASN A 1 158 ? -16.312 11.016 13.586 1 90.19 158 ASN A C 1
ATOM 1196 O O . ASN A 1 158 ? -16.812 12.109 13.859 1 90.19 158 ASN A O 1
ATOM 1200 N N . LEU A 1 159 ? -15.406 10.852 12.703 1 95.62 159 LEU A N 1
ATOM 1201 C CA . LEU A 1 159 ? -14.836 12.047 12.086 1 95.62 159 LEU A CA 1
ATOM 1202 C C . LEU A 1 159 ? -15.484 12.32 10.734 1 95.62 159 LEU A C 1
ATOM 1204 O O . LEU A 1 159 ? -15.195 13.336 10.094 1 95.62 159 LEU A O 1
ATOM 1208 N N . VAL A 1 160 ? -16.359 11.422 10.312 1 95 160 VAL A N 1
ATOM 1209 C CA . VAL A 1 160 ? -17.031 11.609 9.031 1 95 160 VAL A CA 1
ATOM 1210 C C . VAL A 1 160 ? -18.547 11.672 9.242 1 95 160 VAL A C 1
ATOM 1212 O O . VAL A 1 160 ? -19.266 10.719 8.93 1 95 160 VAL A O 1
ATOM 1215 N N . PRO A 1 161 ? -19.016 12.805 9.648 1 91.69 161 PRO A N 1
ATOM 1216 C CA . PRO A 1 161 ? -20.453 12.914 9.898 1 91.69 161 PRO A CA 1
ATOM 1217 C C . PRO A 1 161 ? -21.281 12.891 8.617 1 91.69 161 PRO A C 1
ATOM 1219 O O . PRO A 1 161 ? -22.438 12.469 8.633 1 91.69 161 PRO A O 1
ATOM 1222 N N . PHE A 1 162 ? -20.703 13.383 7.512 1 91.38 162 PHE A N 1
ATOM 1223 C CA . PHE A 1 162 ? -21.328 13.32 6.191 1 91.38 162 PHE A CA 1
ATOM 1224 C C . PHE A 1 162 ? -20.516 12.43 5.258 1 91.38 162 PHE A C 1
ATOM 1226 O O . PHE A 1 162 ? -19.375 12.727 4.941 1 91.38 162 PHE A O 1
ATOM 1233 N N . PRO A 1 163 ? -21.062 11.445 4.695 1 90.75 163 PRO A N 1
ATOM 1234 C CA . PRO A 1 163 ? -20.312 10.461 3.906 1 90.75 163 PRO A CA 1
ATOM 1235 C C . PRO A 1 163 ? -19.578 11.086 2.723 1 90.75 163 PRO A C 1
ATOM 1237 O O . PRO A 1 163 ? -18.516 10.602 2.322 1 90.75 163 PRO A O 1
ATOM 1240 N N . GLN A 1 164 ? -20.172 12.148 2.209 1 91.62 164 GLN A N 1
ATOM 1241 C CA . GLN A 1 164 ? -19.531 12.758 1.046 1 91.62 164 GLN A CA 1
ATOM 1242 C C . GLN A 1 164 ? -18.297 13.578 1.454 1 91.62 164 GLN A C 1
ATOM 1244 O O . GLN A 1 164 ? -17.406 13.797 0.644 1 91.62 164 GLN A O 1
ATOM 1249 N N . LEU A 1 165 ? -18.344 14.031 2.707 1 95.56 165 LEU A N 1
ATOM 1250 C CA . LEU A 1 165 ? -17.234 14.836 3.225 1 95.56 165 LEU A CA 1
ATOM 1251 C C . LEU A 1 165 ? -16.312 13.992 4.086 1 95.56 165 LEU A C 1
ATOM 1253 O O . LEU A 1 165 ? -16.172 14.242 5.285 1 95.56 165 LEU A O 1
ATOM 1257 N N . HIS A 1 166 ? -15.711 13.047 3.434 1 96.44 166 HIS A N 1
ATOM 1258 C CA . HIS A 1 166 ? -14.977 12.023 4.164 1 96.44 166 HIS A CA 1
ATOM 1259 C C . HIS A 1 166 ? -13.469 12.25 4.074 1 96.44 166 HIS A C 1
ATOM 1261 O O . HIS A 1 166 ? -12.688 11.305 4.23 1 96.44 166 HIS A O 1
ATOM 1267 N N . TYR A 1 167 ? -13.008 13.5 3.771 1 95.94 167 TYR A N 1
ATOM 1268 C CA . TYR A 1 167 ? -11.594 13.836 3.734 1 95.94 167 TYR A CA 1
ATOM 1269 C C . TYR A 1 167 ? -11.133 14.422 5.066 1 95.94 167 TYR A C 1
ATOM 1271 O O . TYR A 1 167 ? -11.75 15.359 5.578 1 95.94 167 TYR A O 1
ATOM 1279 N N . LEU A 1 168 ? -10.062 13.867 5.566 1 95.94 168 LEU A N 1
ATOM 1280 C CA . LEU A 1 168 ? -9.5 14.344 6.828 1 95.94 168 LEU A CA 1
ATOM 1281 C C . LEU A 1 168 ? -8.133 14.977 6.613 1 95.94 168 LEU A C 1
ATOM 1283 O O . LEU A 1 168 ? -7.324 14.469 5.836 1 95.94 168 LEU A O 1
ATOM 1287 N N . VAL A 1 169 ? -7.926 16.078 7.281 1 96.38 169 VAL A N 1
ATOM 1288 C CA . VAL A 1 169 ? -6.594 16.672 7.305 1 96.38 169 VAL A CA 1
ATOM 1289 C C . VAL A 1 169 ? -5.82 16.156 8.516 1 96.38 169 VAL A C 1
ATOM 1291 O O . VAL A 1 169 ? -6.414 15.82 9.539 1 96.38 169 VAL A O 1
ATOM 1294 N N . SER A 1 170 ? -4.504 16.047 8.305 1 95.69 170 SER A N 1
ATOM 1295 C CA . SER A 1 170 ? -3.693 15.469 9.359 1 95.69 170 SER A CA 1
ATOM 1296 C C . SER A 1 170 ? -2.49 16.344 9.688 1 95.69 170 SER A C 1
ATOM 1298 O O . SER A 1 170 ? -1.999 17.078 8.828 1 95.69 170 SER A O 1
ATOM 1300 N N . SER A 1 171 ? -2.117 16.281 10.898 1 95.12 171 SER A N 1
ATOM 1301 C CA . SER A 1 171 ? -0.904 16.922 11.391 1 95.12 171 SER A CA 1
ATOM 1302 C C . SER A 1 171 ? -0.176 16.031 12.391 1 95.12 171 SER A C 1
ATOM 1304 O O . SER A 1 171 ? -0.808 15.258 13.117 1 95.12 171 SER A O 1
ATOM 1306 N N . LEU A 1 172 ? 1.08 16.109 12.328 1 91.25 172 LEU A N 1
ATOM 1307 C CA . LEU A 1 172 ? 1.916 15.281 13.18 1 91.25 172 LEU A CA 1
ATOM 1308 C C . LEU A 1 172 ? 2.918 16.125 13.953 1 91.25 172 LEU A C 1
ATOM 1310 O O . LEU A 1 172 ? 3.508 17.062 13.398 1 91.25 172 LEU A O 1
ATOM 1314 N N . THR A 1 173 ? 3.037 15.812 15.219 1 88.88 173 THR A N 1
ATOM 1315 C CA . THR A 1 173 ? 4.062 16.422 16.062 1 88.88 173 THR A CA 1
ATOM 1316 C C . THR A 1 173 ? 4.684 15.391 17 1 88.88 173 THR A C 1
ATOM 1318 O O . THR A 1 173 ? 3.971 14.664 17.688 1 88.88 173 THR A O 1
ATOM 1321 N N . PRO A 1 174 ? 5.871 15.219 17.109 1 84.75 174 PRO A N 1
ATOM 1322 C CA . PRO A 1 174 ? 6.859 15.93 16.297 1 84.75 174 PRO A CA 1
ATOM 1323 C C . PRO A 1 174 ? 6.91 15.422 14.859 1 84.75 174 PRO A C 1
ATOM 1325 O O . PRO A 1 174 ? 6.492 14.289 14.586 1 84.75 174 PRO A O 1
ATOM 1328 N N . LEU A 1 175 ? 7.266 16.297 13.875 1 74.88 175 LEU A N 1
ATOM 1329 C CA . LEU A 1 175 ? 7.301 15.953 12.453 1 74.88 175 LEU A CA 1
ATOM 1330 C C . LEU A 1 175 ? 8.5 15.062 12.148 1 74.88 175 LEU A C 1
ATOM 1332 O O . LEU A 1 175 ? 8.477 14.289 11.188 1 74.88 175 LEU A O 1
ATOM 1336 N N . TYR A 1 176 ? 9.531 15.312 12.859 1 62.06 176 TYR A N 1
ATOM 1337 C CA . TYR A 1 176 ? 10.766 14.656 12.461 1 62.06 176 TYR A CA 1
ATOM 1338 C C . TYR A 1 176 ? 11.25 13.695 13.539 1 62.06 176 TYR A C 1
ATOM 1340 O O . TYR A 1 176 ? 11.102 13.969 14.734 1 62.06 176 TYR A O 1
ATOM 1348 N N . THR A 1 177 ? 11.078 12.438 13.375 1 55.53 177 THR A N 1
ATOM 1349 C CA . THR A 1 177 ? 11.922 11.562 14.18 1 55.53 177 THR A CA 1
ATOM 1350 C C . THR A 1 177 ? 13.289 11.375 13.531 1 55.53 177 THR A C 1
ATOM 1352 O O . THR A 1 177 ? 13.469 10.477 12.711 1 55.53 177 THR A O 1
ATOM 1355 N N . LEU A 1 178 ? 13.734 12.43 13.016 1 48.03 178 LEU A N 1
ATOM 1356 C CA . LEU A 1 178 ? 14.945 12.117 12.273 1 48.03 178 LEU A CA 1
ATOM 1357 C C . LEU A 1 178 ? 16.031 11.578 13.195 1 48.03 178 LEU A C 1
ATOM 1359 O O . LEU A 1 178 ? 16.266 12.125 14.273 1 48.03 178 LEU A O 1
ATOM 1363 N N . ALA A 1 179 ? 16.141 10.305 13.047 1 46.94 179 ALA A N 1
ATOM 1364 C CA . ALA A 1 179 ? 17.172 9.664 13.844 1 46.94 179 ALA A CA 1
ATOM 1365 C C . ALA A 1 179 ? 18.266 10.656 14.219 1 46.94 179 ALA A C 1
ATOM 1367 O O . ALA A 1 179 ? 18.844 10.578 15.312 1 46.94 179 ALA A O 1
ATOM 1368 N N . ASP A 1 180 ? 18.5 11.586 13.289 1 49.19 180 ASP A N 1
ATOM 1369 C CA . ASP A 1 180 ? 19.734 12.344 13.461 1 49.19 180 ASP A CA 1
ATOM 1370 C C . ASP A 1 180 ? 19.438 13.75 13.984 1 49.19 180 ASP A C 1
ATOM 1372 O O . ASP A 1 180 ? 20.328 14.602 14.008 1 49.19 180 ASP A O 1
ATOM 1376 N N . VAL A 1 181 ? 18.141 14.008 14.141 1 51.47 181 VAL A N 1
ATOM 1377 C CA . VAL A 1 181 ? 17.922 15.367 14.609 1 51.47 181 VAL A CA 1
ATOM 1378 C C . VAL A 1 181 ? 17.453 15.344 16.062 1 51.47 181 VAL A C 1
ATOM 1380 O O . VAL A 1 181 ? 16.547 14.578 16.422 1 51.47 181 VAL A O 1
ATOM 1383 N N . ASN A 1 182 ? 18.328 15.766 16.938 1 53.91 182 ASN A N 1
ATOM 1384 C CA . ASN A 1 182 ? 17.953 15.93 18.328 1 53.91 182 ASN A CA 1
ATOM 1385 C C . ASN A 1 182 ? 16.781 16.906 18.484 1 53.91 182 ASN A C 1
ATOM 1387 O O . ASN A 1 182 ? 16.953 18.109 18.328 1 53.91 182 ASN A O 1
ATOM 1391 N N . ILE A 1 183 ? 15.602 16.469 18.359 1 53.5 183 ILE A N 1
ATOM 1392 C CA . ILE A 1 183 ? 14.453 17.344 18.578 1 53.5 183 ILE A CA 1
ATOM 1393 C C . ILE A 1 183 ? 14.281 17.625 20.078 1 53.5 183 ILE A C 1
ATOM 1395 O O . ILE A 1 183 ? 14.18 16.688 20.875 1 53.5 183 ILE A O 1
ATOM 1399 N N . PRO A 1 184 ? 14.516 18.891 20.422 1 55.19 184 PRO A N 1
ATOM 1400 C CA . PRO A 1 184 ? 14.289 19.141 21.844 1 55.19 184 PRO A CA 1
ATOM 1401 C C . PRO A 1 184 ? 12.961 18.578 22.344 1 55.19 184 PRO A C 1
ATOM 1403 O O . PRO A 1 184 ? 11.992 18.5 21.578 1 55.19 184 PRO A O 1
ATOM 1406 N N . THR A 1 185 ? 13.078 17.891 23.438 1 57.84 185 THR A N 1
ATOM 1407 C CA . THR A 1 185 ? 11.859 17.422 24.094 1 57.84 185 THR A CA 1
ATOM 1408 C C . THR A 1 185 ? 10.797 18.531 24.094 1 57.84 185 THR A C 1
ATOM 1410 O O . THR A 1 185 ? 11.055 19.625 24.594 1 57.84 185 THR A O 1
ATOM 1413 N N . ARG A 1 186 ? 9.883 18.406 23.141 1 63.03 186 ARG A N 1
ATOM 1414 C CA . ARG A 1 186 ? 8.805 19.391 23.141 1 63.03 186 ARG A CA 1
ATOM 1415 C C . ARG A 1 186 ? 7.84 19.156 24.297 1 63.03 186 ARG A C 1
ATOM 1417 O O . ARG A 1 186 ? 7.562 18 24.656 1 63.03 186 ARG A O 1
ATOM 1424 N N . ARG A 1 187 ? 7.559 20.297 24.875 1 78.06 187 ARG A N 1
ATOM 1425 C CA . ARG A 1 187 ? 6.5 20.25 25.891 1 78.06 187 ARG A CA 1
ATOM 1426 C C . ARG A 1 187 ? 5.172 19.828 25.266 1 78.06 187 ARG A C 1
ATOM 1428 O O . ARG A 1 187 ? 4.902 20.125 24.094 1 78.06 187 ARG A O 1
ATOM 1435 N N . LEU A 1 188 ? 4.504 19.062 25.984 1 86.62 188 LEU A N 1
ATOM 1436 C CA . LEU A 1 188 ? 3.207 18.531 25.562 1 86.62 188 LEU A CA 1
ATOM 1437 C C . LEU A 1 188 ? 2.285 19.656 25.109 1 86.62 188 LEU A C 1
ATOM 1439 O O . LEU A 1 188 ? 1.59 19.516 24.094 1 86.62 188 LEU A O 1
ATOM 1443 N N . ASP A 1 189 ? 2.385 20.828 25.797 1 89.25 189 ASP A N 1
ATOM 1444 C CA . ASP A 1 189 ? 1.532 21.969 25.453 1 89.25 189 ASP A CA 1
ATOM 1445 C C . ASP A 1 189 ? 1.873 22.516 24.078 1 89.25 189 ASP A C 1
ATOM 1447 O O . ASP A 1 189 ? 0.978 22.875 23.312 1 89.25 189 ASP A O 1
ATOM 1451 N N . GLN A 1 190 ? 3.113 22.578 23.797 1 89.06 190 GLN A N 1
ATOM 1452 C CA . GLN A 1 190 ? 3.543 23.078 22.5 1 89.06 190 GLN A CA 1
ATOM 1453 C C . GLN A 1 190 ? 3.137 22.125 21.375 1 89.06 190 GLN A C 1
ATOM 1455 O O . GLN A 1 190 ? 2.771 22.547 20.281 1 89.06 190 GLN A O 1
ATOM 1460 N N . MET A 1 191 ? 3.203 20.859 21.625 1 90.5 191 MET A N 1
ATOM 1461 C CA . MET A 1 191 ? 2.805 19.859 20.625 1 90.5 191 MET A CA 1
ATOM 1462 C C . MET A 1 191 ? 1.338 20.031 20.25 1 90.5 191 MET A C 1
ATOM 1464 O O . MET A 1 191 ? 0.982 19.922 19.078 1 90.5 191 MET A O 1
ATOM 1468 N N . PHE A 1 192 ? 0.568 20.328 21.25 1 92.88 192 PHE A N 1
ATOM 1469 C CA . PHE A 1 192 ? -0.854 20.516 21 1 92.88 192 PHE A CA 1
ATOM 1470 C C . PHE A 1 192 ? -1.085 21.766 20.172 1 92.88 192 PHE A C 1
ATOM 1472 O O . PHE A 1 192 ? -1.907 21.766 19.25 1 92.88 192 PHE A O 1
ATOM 1479 N N . SER A 1 193 ? -0.376 22.797 20.438 1 91.75 193 SER A N 1
ATOM 1480 C CA . SER A 1 193 ? -0.498 24.016 19.641 1 91.75 193 SER A CA 1
ATOM 1481 C C . SER A 1 193 ? -0.006 23.812 18.219 1 91.75 193 SER A C 1
ATOM 1483 O O . SER A 1 193 ? -0.645 24.25 17.266 1 91.75 193 SER A O 1
ATOM 1485 N N . ASP A 1 194 ? 1.103 23.109 18.094 1 90.5 194 ASP A N 1
ATOM 1486 C CA . ASP A 1 194 ? 1.697 22.812 16.781 1 90.5 194 ASP A CA 1
ATOM 1487 C C . ASP A 1 194 ? 0.746 22 15.914 1 90.5 194 ASP A C 1
ATOM 1489 O O . ASP A 1 194 ? 0.689 22.203 14.695 1 90.5 194 ASP A O 1
ATOM 1493 N N . ALA A 1 195 ? 0.027 21.094 16.469 1 92.06 195 ALA A N 1
ATOM 1494 C CA . ALA A 1 195 ? -0.859 20.188 15.75 1 92.06 195 ALA A CA 1
ATOM 1495 C C . ALA A 1 195 ? -1.924 20.969 14.977 1 92.06 195 ALA A C 1
ATOM 1497 O O . ALA A 1 195 ? -2.449 20.484 13.977 1 92.06 195 ALA A O 1
ATOM 1498 N N . PHE A 1 196 ? -2.219 22.203 15.398 1 93.12 196 PHE A N 1
ATOM 1499 C CA . PHE A 1 196 ? -3.277 22.969 14.758 1 93.12 196 PHE A CA 1
ATOM 1500 C C . PHE A 1 196 ? -2.697 24.141 13.977 1 93.12 196 PHE A C 1
ATOM 1502 O O . PHE A 1 196 ? -3.439 25 13.5 1 93.12 196 PHE A O 1
ATOM 1509 N N . SER A 1 197 ? -1.411 24.125 13.867 1 90.81 197 SER A N 1
ATOM 1510 C CA . SER A 1 197 ? -0.741 25.172 13.102 1 90.81 197 SER A CA 1
ATOM 1511 C C . SER A 1 197 ? -0.632 24.797 11.625 1 90.81 197 SER A C 1
ATOM 1513 O O . SER A 1 197 ? -0.571 23.609 11.289 1 90.81 197 SER A O 1
ATOM 1515 N N . LYS A 1 198 ? -0.542 25.75 10.805 1 90.69 198 LYS A N 1
ATOM 1516 C CA . LYS A 1 198 ? -0.438 25.547 9.359 1 90.69 198 LYS A CA 1
ATOM 1517 C C . LYS A 1 198 ? 0.867 24.859 8.992 1 90.69 198 LYS A C 1
ATOM 1519 O O . LYS A 1 198 ? 0.912 24.062 8.047 1 90.69 198 LYS A O 1
ATOM 1524 N N . ASP A 1 199 ? 1.871 24.984 9.789 1 87.75 199 ASP A N 1
ATOM 1525 C CA . ASP A 1 199 ? 3.217 24.516 9.477 1 87.75 199 ASP A CA 1
ATOM 1526 C C . ASP A 1 199 ? 3.354 23.031 9.75 1 87.75 199 ASP A C 1
ATOM 1528 O O . ASP A 1 199 ? 4.316 22.391 9.305 1 87.75 199 ASP A O 1
ATOM 1532 N N . HIS A 1 200 ? 2.416 22.438 10.375 1 90.31 200 HIS A N 1
ATOM 1533 C CA . HIS A 1 200 ? 2.518 21.031 10.734 1 90.31 200 HIS A CA 1
ATOM 1534 C C . HIS A 1 200 ? 1.498 20.188 9.977 1 90.31 200 HIS A C 1
ATOM 1536 O O . HIS A 1 200 ? 1.417 18.969 10.172 1 90.31 200 HIS A O 1
ATOM 1542 N N . GLN A 1 201 ? 0.748 20.922 9.109 1 93.31 201 GLN A N 1
ATOM 1543 C CA . GLN A 1 201 ? -0.243 20.203 8.32 1 93.31 201 GLN A CA 1
ATOM 1544 C C . GLN A 1 201 ? 0.42 19.422 7.188 1 93.31 201 GLN A C 1
ATOM 1546 O O . GLN A 1 201 ? 1.36 19.906 6.555 1 93.31 201 GLN A O 1
ATOM 1551 N N . LEU A 1 202 ? -0.057 18.25 6.918 1 93.38 202 LEU A N 1
ATOM 1552 C CA . LEU A 1 202 ? 0.53 17.406 5.883 1 93.38 202 LEU A CA 1
ATOM 1553 C C . LEU A 1 202 ? -0.106 17.688 4.523 1 93.38 202 LEU A C 1
ATOM 1555 O O . LEU A 1 202 ? 0.192 17.016 3.539 1 93.38 202 LEU A O 1
ATOM 1559 N N . ILE A 1 203 ? -1.003 18.609 4.48 1 92.5 203 ILE A N 1
ATOM 1560 C CA . ILE A 1 203 ? -1.485 19.234 3.252 1 92.5 203 ILE A CA 1
ATOM 1561 C C . ILE A 1 203 ? -1.338 20.75 3.35 1 92.5 203 ILE A C 1
ATOM 1563 O O . ILE A 1 203 ? -1.144 21.297 4.438 1 92.5 203 ILE A O 1
ATOM 1567 N N . ARG A 1 204 ? -1.425 21.375 2.23 1 89 204 ARG A N 1
ATOM 1568 C CA . ARG A 1 204 ? -1.351 22.828 2.254 1 89 204 ARG A CA 1
ATOM 1569 C C . ARG A 1 204 ? -2.688 23.453 2.662 1 89 204 ARG A C 1
ATOM 1571 O O . ARG A 1 204 ? -3.543 23.703 1.812 1 89 204 ARG A O 1
ATOM 1578 N N . ALA A 1 205 ? -2.881 23.562 3.932 1 90.06 205 ALA A N 1
ATOM 1579 C CA . ALA A 1 205 ? -4.117 24.094 4.5 1 90.06 205 ALA A CA 1
ATOM 1580 C C . ALA A 1 205 ? -3.852 24.797 5.828 1 90.06 205 ALA A C 1
ATOM 1582 O O . ALA A 1 205 ? -2.832 24.547 6.477 1 90.06 205 ALA A O 1
ATOM 1583 N N . ASP A 1 206 ? -4.699 25.719 6.098 1 90 206 ASP A N 1
ATOM 1584 C CA . ASP A 1 206 ? -4.684 26.391 7.391 1 90 206 ASP A CA 1
ATOM 1585 C C . ASP A 1 206 ? -5.957 26.094 8.18 1 90 206 ASP A C 1
ATOM 1587 O O . ASP A 1 206 ? -7.023 26.641 7.871 1 90 206 ASP A O 1
ATOM 1591 N N . PRO A 1 207 ? -5.793 25.281 9.148 1 91.38 207 PRO A N 1
ATOM 1592 C CA . PRO A 1 207 ? -7.004 24.859 9.867 1 91.38 207 PRO A CA 1
ATOM 1593 C C . PRO A 1 207 ? -7.523 25.938 10.82 1 91.38 207 PRO A C 1
ATOM 1595 O O . PRO A 1 207 ? -8.672 25.875 11.266 1 91.38 207 PRO A O 1
ATOM 1598 N N . LYS A 1 208 ? -6.812 26.891 11.266 1 81.81 208 LYS A N 1
ATOM 1599 C CA . LYS A 1 208 ? -7.156 27.828 12.32 1 81.81 208 LYS A CA 1
ATOM 1600 C C . LYS A 1 208 ? -8.367 28.672 11.93 1 81.81 208 LYS A C 1
ATOM 1602 O O . LYS A 1 208 ? -9.211 28.984 12.766 1 81.81 208 LYS A O 1
ATOM 1607 N N . HIS A 1 209 ? -8.516 29.047 10.672 1 80.56 209 HIS A N 1
ATOM 1608 C CA . HIS A 1 209 ? -9.617 29.922 10.297 1 80.56 209 HIS A CA 1
ATOM 1609 C C . HIS A 1 209 ? -10.664 29.188 9.477 1 80.56 209 HIS A C 1
ATOM 1611 O O . HIS A 1 209 ? -11.406 29.797 8.703 1 80.56 209 HIS A O 1
ATOM 1617 N N . SER A 1 210 ? -10.773 27.922 9.719 1 92.12 210 SER A N 1
ATOM 1618 C CA . SER A 1 210 ? -11.734 27.109 8.977 1 92.12 210 SER A CA 1
ATOM 1619 C C . SER A 1 210 ? -12.688 26.391 9.922 1 92.12 210 SER A C 1
ATOM 1621 O O . SER A 1 210 ? -12.633 26.578 11.133 1 92.12 210 SER A O 1
ATOM 1623 N N . LEU A 1 211 ? -13.617 25.797 9.367 1 94.69 211 LEU A N 1
ATOM 1624 C CA . LEU A 1 211 ? -14.695 25.172 10.133 1 94.69 211 LEU A CA 1
ATOM 1625 C C . LEU A 1 211 ? -14.406 23.688 10.375 1 94.69 211 LEU A C 1
ATOM 1627 O O . LEU A 1 211 ? -14.156 22.938 9.43 1 94.69 211 LEU A O 1
ATOM 1631 N N . TYR A 1 212 ? -14.438 23.312 11.688 1 95.38 212 TYR A N 1
ATOM 1632 C CA . TYR A 1 212 ? -14.266 21.906 12.07 1 95.38 212 TYR A CA 1
ATOM 1633 C C . TYR A 1 212 ? -15.609 21.188 12.117 1 95.38 212 TYR A C 1
ATOM 1635 O O . TYR A 1 212 ? -16.562 21.672 12.742 1 95.38 212 TYR A O 1
ATOM 1643 N N . LEU A 1 213 ? -15.664 20.062 11.422 1 95.56 213 LEU A N 1
ATOM 1644 C CA . LEU A 1 213 ? -16.812 19.172 11.57 1 95.56 213 LEU A CA 1
ATOM 1645 C C . LEU A 1 213 ? -16.578 18.172 12.695 1 95.56 213 LEU A C 1
ATOM 1647 O O . LEU A 1 213 ? -17.516 17.812 13.406 1 95.56 213 LEU A O 1
ATOM 1651 N N . ALA A 1 214 ? -15.422 17.719 12.812 1 95.94 214 ALA A N 1
ATOM 1652 C CA . ALA A 1 214 ? -14.984 16.781 13.844 1 95.94 214 ALA A CA 1
ATOM 1653 C C . ALA A 1 214 ? -13.469 16.75 13.953 1 95.94 214 ALA A C 1
ATOM 1655 O O . ALA A 1 214 ? -12.766 17.172 13.031 1 95.94 214 ALA A O 1
ATOM 1656 N N . CYS A 1 215 ? -12.977 16.312 15.086 1 95.62 215 CYS A N 1
ATOM 1657 C CA . CYS A 1 215 ? -11.539 16.266 15.312 1 95.62 215 CYS A CA 1
ATOM 1658 C C . CYS A 1 215 ? -11.172 15.125 16.25 1 95.62 215 CYS A C 1
ATOM 1660 O O . CYS A 1 215 ? -11.93 14.797 17.156 1 95.62 215 CYS A O 1
ATOM 1662 N N . ALA A 1 216 ? -10.047 14.469 15.953 1 94.81 216 ALA A N 1
ATOM 1663 C CA . ALA A 1 216 ? -9.531 13.422 16.828 1 94.81 216 ALA A CA 1
ATOM 1664 C C . ALA A 1 216 ? -8.047 13.633 17.109 1 94.81 216 ALA A C 1
ATOM 1666 O O . ALA A 1 216 ? -7.273 13.984 16.219 1 94.81 216 ALA A O 1
ATOM 1667 N N . LEU A 1 217 ? -7.676 13.492 18.391 1 94.38 217 LEU A N 1
ATOM 1668 C CA . LEU A 1 217 ? -6.285 13.586 18.828 1 94.38 217 LEU A CA 1
ATOM 1669 C C . LEU A 1 217 ? -5.777 12.242 19.328 1 94.38 217 LEU A C 1
ATOM 1671 O O . LEU A 1 217 ? -6.348 11.664 20.25 1 94.38 217 LEU A O 1
ATOM 1675 N N . MET A 1 218 ? -4.762 11.773 18.641 1 92.5 218 MET A N 1
ATOM 1676 C CA . MET A 1 218 ? -4.133 10.516 19.047 1 92.5 218 MET A CA 1
ATOM 1677 C C . MET A 1 218 ? -2.76 10.758 19.656 1 92.5 218 MET A C 1
ATOM 1679 O O . MET A 1 218 ? -1.838 11.203 18.969 1 92.5 218 MET A O 1
ATOM 1683 N N . VAL A 1 219 ? -2.68 10.414 20.922 1 92.19 219 VAL A N 1
ATOM 1684 C CA . VAL A 1 219 ? -1.449 10.68 21.656 1 92.19 219 VAL A CA 1
ATOM 1685 C C . VAL A 1 219 ? -0.772 9.359 22.031 1 92.19 219 VAL A C 1
ATOM 1687 O O . VAL A 1 219 ? -1.441 8.398 22.406 1 92.19 219 VAL A O 1
ATOM 1690 N N . ARG A 1 220 ? 0.494 9.344 21.812 1 89.88 220 ARG A N 1
ATOM 1691 C CA . ARG A 1 220 ? 1.298 8.203 22.25 1 89.88 220 ARG A CA 1
ATOM 1692 C C . ARG A 1 220 ? 2.35 8.633 23.266 1 89.88 220 ARG A C 1
ATOM 1694 O O . ARG A 1 220 ? 2.932 9.719 23.156 1 89.88 220 ARG A O 1
ATOM 1701 N N . GLY A 1 221 ? 2.621 7.734 24.188 1 88.31 221 GLY A N 1
ATOM 1702 C CA . GLY A 1 221 ? 3.607 7.996 25.234 1 88.31 221 GLY A CA 1
ATOM 1703 C C . GLY A 1 221 ? 3.018 8.008 26.625 1 88.31 221 GLY A C 1
ATOM 1704 O O . GLY A 1 221 ? 1.82 7.781 26.797 1 88.31 221 GLY A O 1
ATOM 1705 N N . ASN A 1 222 ? 3.904 8.203 27.547 1 85.62 222 ASN A N 1
ATOM 1706 C CA . ASN A 1 222 ? 3.467 8.258 28.938 1 85.62 222 ASN A CA 1
ATOM 1707 C C . ASN A 1 222 ? 2.916 9.633 29.297 1 85.62 222 ASN A C 1
ATOM 1709 O O . ASN A 1 222 ? 3.598 10.43 29.953 1 85.62 222 ASN A O 1
ATOM 1713 N N . VAL A 1 223 ? 1.748 9.922 28.844 1 89 223 VAL A N 1
ATOM 1714 C CA . VAL A 1 223 ? 1.051 11.18 29.078 1 89 223 VAL A CA 1
ATOM 1715 C C . VAL A 1 223 ? -0.16 10.938 29.984 1 89 223 VAL A C 1
ATOM 1717 O O . VAL A 1 223 ? -0.872 9.945 29.812 1 89 223 VAL A O 1
ATOM 1720 N N . GLN A 1 224 ? -0.395 11.836 30.891 1 88.69 224 GLN A N 1
ATOM 1721 C CA . GLN A 1 224 ? -1.546 11.727 31.781 1 88.69 224 GLN A CA 1
ATOM 1722 C C . GLN A 1 224 ? -2.814 12.242 31.109 1 88.69 224 GLN A C 1
ATOM 1724 O O . GLN A 1 224 ? -2.773 13.234 30.375 1 88.69 224 GLN A O 1
ATOM 1729 N N . VAL A 1 225 ? -3.84 11.594 31.453 1 88.88 225 VAL A N 1
ATOM 1730 C CA . VAL A 1 225 ? -5.137 11.953 30.891 1 88.88 225 VAL A CA 1
ATOM 1731 C C . VAL A 1 225 ? -5.484 13.391 31.297 1 88.88 225 VAL A C 1
ATOM 1733 O O . VAL A 1 225 ? -6.07 14.133 30.5 1 88.88 225 VAL A O 1
ATOM 1736 N N . SER A 1 226 ? -5.117 13.734 32.5 1 90.5 226 SER A N 1
ATOM 1737 C CA . SER A 1 226 ? -5.395 15.086 32.969 1 90.5 226 SER A CA 1
ATOM 1738 C C . SER A 1 226 ? -4.699 16.125 32.094 1 90.5 226 SER A C 1
ATOM 1740 O O . SER A 1 226 ? -5.262 17.188 31.812 1 90.5 226 SER A O 1
ATOM 1742 N N . ASP A 1 227 ? -3.494 15.852 31.656 1 90.44 227 ASP A N 1
ATOM 1743 C CA . ASP A 1 227 ? -2.748 16.75 30.781 1 90.44 227 ASP A CA 1
ATOM 1744 C C . ASP A 1 227 ? -3.404 16.875 29.406 1 90.44 227 ASP A C 1
ATOM 1746 O O . ASP A 1 227 ? -3.439 17.953 28.812 1 90.44 227 ASP A O 1
ATOM 1750 N N . LEU A 1 228 ? -3.967 15.812 28.969 1 90.44 228 LEU A N 1
ATOM 1751 C CA . LEU A 1 228 ? -4.672 15.805 27.688 1 90.44 228 LEU A CA 1
ATOM 1752 C C . LEU A 1 228 ? -5.906 16.688 27.75 1 90.44 228 LEU A C 1
ATOM 1754 O O . LEU A 1 228 ? -6.105 17.547 26.875 1 90.44 228 LEU A O 1
ATOM 1758 N N . ARG A 1 229 ? -6.625 16.5 28.766 1 90.06 229 ARG A N 1
ATOM 1759 C CA . ARG A 1 229 ? -7.855 17.266 28.922 1 90.06 229 ARG A CA 1
ATOM 1760 C C . ARG A 1 229 ? -7.566 18.766 29.047 1 90.06 229 ARG A C 1
ATOM 1762 O O . ARG A 1 229 ? -8.258 19.578 28.438 1 90.06 229 ARG A O 1
ATOM 1769 N N . ARG A 1 230 ? -6.594 19.031 29.828 1 93 230 ARG A N 1
ATOM 1770 C CA . ARG A 1 230 ? -6.211 20.438 30.031 1 93 230 ARG A CA 1
ATOM 1771 C C . ARG A 1 230 ? -5.836 21.094 28.703 1 93 230 ARG A C 1
ATOM 1773 O O . ARG A 1 230 ? -6.23 22.219 28.438 1 93 230 ARG A O 1
ATOM 1780 N N . ASN A 1 231 ? -5.059 20.422 27.875 1 93.38 231 ASN A N 1
ATOM 1781 C CA . ASN A 1 231 ? -4.617 20.969 26.594 1 93.38 231 ASN A CA 1
ATOM 1782 C C . ASN A 1 231 ? -5.781 21.125 25.625 1 93.38 231 ASN A C 1
ATOM 1784 O O . ASN A 1 231 ? -5.84 22.094 24.875 1 93.38 231 ASN A O 1
ATOM 1788 N N . ILE A 1 232 ? -6.645 20.219 25.656 1 91.81 232 ILE A N 1
ATOM 1789 C CA . ILE A 1 232 ? -7.816 20.297 24.797 1 91.81 232 ILE A CA 1
ATOM 1790 C C . ILE A 1 232 ? -8.68 21.484 25.188 1 91.81 232 ILE A C 1
ATOM 1792 O O . ILE A 1 232 ? -9.117 22.25 24.328 1 91.81 232 ILE A O 1
ATOM 1796 N N . GLU A 1 233 ? -8.922 21.625 26.469 1 92.5 233 GLU A N 1
ATOM 1797 C CA . GLU A 1 233 ? -9.719 22.75 26.969 1 92.5 233 GLU A CA 1
ATOM 1798 C C . GLU A 1 233 ? -9.086 24.078 26.594 1 92.5 233 GLU A C 1
ATOM 1800 O O . GLU A 1 233 ? -9.789 25.047 26.297 1 92.5 233 GLU A O 1
ATOM 1805 N N . ARG A 1 234 ? -7.863 24.094 26.609 1 92.62 234 ARG A N 1
ATOM 1806 C CA . ARG A 1 234 ? -7.117 25.312 26.266 1 92.62 234 ARG A CA 1
ATOM 1807 C C . ARG A 1 234 ? -7.293 25.656 24.797 1 92.62 234 ARG A C 1
ATOM 1809 O O . ARG A 1 234 ? -7.406 26.828 24.438 1 92.62 234 ARG A O 1
ATOM 1816 N N . LEU A 1 235 ? -7.359 24.656 23.906 1 90.94 235 LEU A N 1
ATOM 1817 C CA . LEU A 1 235 ? -7.359 24.875 22.469 1 90.94 235 LEU A CA 1
ATOM 1818 C C . LEU A 1 235 ? -8.781 25.047 21.938 1 90.94 235 LEU A C 1
ATOM 1820 O O . LEU A 1 235 ? -9 25.688 20.906 1 90.94 235 LEU A O 1
ATOM 1824 N N . LYS A 1 236 ? -9.711 24.562 22.609 1 88.44 236 LYS A N 1
ATOM 1825 C CA . LYS A 1 236 ? -11.102 24.484 22.172 1 88.44 236 LYS A CA 1
ATOM 1826 C C . LYS A 1 236 ? -11.633 25.844 21.766 1 88.44 236 LYS A C 1
ATOM 1828 O O . LYS A 1 236 ? -12.211 26 20.688 1 88.44 236 LYS A O 1
ATOM 1833 N N . PRO A 1 237 ? -11.359 26.891 22.547 1 87.94 237 PRO A N 1
ATOM 1834 C CA . PRO A 1 237 ? -11.922 28.203 22.203 1 87.94 237 PRO A CA 1
ATOM 1835 C C . PRO A 1 237 ? -11.344 28.766 20.906 1 87.94 237 PRO A C 1
ATOM 1837 O O . PRO A 1 237 ? -11.969 29.625 20.281 1 87.94 237 PRO A O 1
ATOM 1840 N N . SER A 1 238 ? -10.211 28.328 20.547 1 89.19 238 SER A N 1
ATOM 1841 C CA . SER A 1 238 ? -9.547 28.891 19.375 1 89.19 238 SER A CA 1
ATOM 1842 C C . SER A 1 238 ? -9.992 28.188 18.094 1 89.19 238 SER A C 1
ATOM 1844 O O . SER A 1 238 ? -9.672 28.625 17 1 89.19 238 SER A O 1
ATOM 1846 N N . LEU A 1 239 ? -10.734 27.172 18.203 1 91 239 LEU A N 1
ATOM 1847 C CA . LEU A 1 239 ? -11.188 26.406 17.047 1 91 239 LEU A CA 1
ATOM 1848 C C . LEU A 1 239 ? -12.68 26.594 16.812 1 91 239 LEU A C 1
ATOM 1850 O O . LEU A 1 239 ? -13.453 26.719 17.766 1 91 239 LEU A O 1
ATOM 1854 N N . GLN A 1 240 ? -13.086 26.734 15.617 1 90.81 240 GLN A N 1
ATOM 1855 C CA . GLN A 1 240 ? -14.484 26.922 15.273 1 90.81 240 GLN A CA 1
ATOM 1856 C C . GLN A 1 240 ? -15.125 25.609 14.812 1 90.81 240 GLN A C 1
ATOM 1858 O O . GLN A 1 240 ? -14.852 25.141 13.703 1 90.81 240 GLN A O 1
ATOM 1863 N N . PHE A 1 241 ? -15.953 25.062 15.617 1 92.56 241 PHE A N 1
ATOM 1864 C CA . PHE A 1 241 ? -16.688 23.859 15.25 1 92.56 241 PHE A CA 1
ATOM 1865 C C . PHE A 1 241 ? -18.062 24.203 14.703 1 92.56 241 PHE A C 1
ATOM 1867 O O . PHE A 1 241 ? -18.625 25.25 15.047 1 92.56 241 PHE A O 1
ATOM 1874 N N . ILE A 1 242 ? -18.5 23.359 13.914 1 92.5 242 ILE A N 1
ATOM 1875 C CA . ILE A 1 242 ? -19.859 23.547 13.383 1 92.5 242 ILE A CA 1
ATOM 1876 C C . ILE A 1 242 ? -20.875 23.5 14.516 1 92.5 242 ILE A C 1
ATOM 1878 O O . ILE A 1 242 ? -20.672 22.812 15.516 1 92.5 242 ILE A O 1
ATOM 1882 N N . SER A 1 243 ? -21.969 24.141 14.367 1 88.5 243 SER A N 1
ATOM 1883 C CA . SER A 1 243 ? -22.891 24.438 15.445 1 88.5 243 SER A CA 1
ATOM 1884 C C . SER A 1 243 ? -23.516 23.172 16.031 1 88.5 243 SER A C 1
ATOM 1886 O O . SER A 1 243 ? -23.734 23.078 17.234 1 88.5 243 SER A O 1
ATOM 1888 N N . TRP A 1 244 ? -23.688 22.141 15.164 1 87.5 244 TRP A N 1
ATOM 1889 C CA . TRP A 1 244 ? -24.406 20.969 15.641 1 87.5 244 TRP A CA 1
ATOM 1890 C C . TRP A 1 244 ? -23.438 19.938 16.234 1 87.5 244 TRP A C 1
ATOM 1892 O O . TRP A 1 244 ? -23.859 18.906 16.766 1 87.5 244 TRP A O 1
ATOM 1902 N N . ASN A 1 245 ? -22.172 20.172 16.125 1 89.69 245 ASN A N 1
ATOM 1903 C CA . ASN A 1 245 ? -21.188 19.234 16.672 1 89.69 245 ASN A CA 1
ATOM 1904 C C . ASN A 1 245 ? -20.094 19.969 17.438 1 89.69 245 ASN A C 1
ATOM 1906 O O . ASN A 1 245 ? -18.906 19.781 17.156 1 89.69 245 ASN A O 1
ATOM 1910 N N . GLN A 1 246 ? -20.438 20.641 18.5 1 86.69 246 GLN A N 1
ATOM 1911 C CA . GLN A 1 246 ? -19.516 21.453 19.281 1 86.69 246 GLN A CA 1
ATOM 1912 C C . GLN A 1 246 ? -18.594 20.578 20.125 1 86.69 246 GLN A C 1
ATOM 1914 O O . GLN A 1 246 ? -17.5 20.984 20.516 1 86.69 246 GLN A O 1
ATOM 1919 N N . GLU A 1 247 ? -19.047 19.328 20.328 1 84.19 247 GLU A N 1
ATOM 1920 C CA . GLU A 1 247 ? -18.266 18.391 21.125 1 84.19 247 GLU A CA 1
ATOM 1921 C C . GLU A 1 247 ? -17.625 17.328 20.25 1 84.19 247 GLU A C 1
ATOM 1923 O O . GLU A 1 247 ? -17.344 16.219 20.719 1 84.19 247 GLU A O 1
ATOM 1928 N N . GLY A 1 248 ? -17.453 17.641 19.031 1 88.25 248 GLY A N 1
ATOM 1929 C CA . GLY A 1 248 ? -16.938 16.688 18.062 1 88.25 248 GLY A CA 1
ATOM 1930 C C . GLY A 1 248 ? -15.461 16.391 18.266 1 88.25 248 GLY A C 1
ATOM 1931 O O . GLY A 1 248 ? -14.695 16.359 17.297 1 88.25 248 GLY A O 1
ATOM 1932 N N . TRP A 1 249 ? -15.023 16.203 19.578 1 87.31 249 TRP A N 1
ATOM 1933 C CA . TRP A 1 249 ? -13.648 15.883 19.922 1 87.31 249 TRP A CA 1
ATOM 1934 C C . TRP A 1 249 ? -13.523 14.438 20.391 1 87.31 249 TRP A C 1
ATOM 1936 O O . TRP A 1 249 ? -14.336 13.969 21.203 1 87.31 249 TRP A O 1
ATOM 1946 N N . LYS A 1 250 ? -12.609 13.781 19.781 1 90.25 250 LYS A N 1
ATOM 1947 C CA . LYS A 1 250 ? -12.234 12.461 20.266 1 90.25 250 LYS A CA 1
ATOM 1948 C C . LYS A 1 250 ? -10.75 12.391 20.594 1 90.25 250 LYS A C 1
ATOM 1950 O O . LYS A 1 250 ? -9.93 13.031 19.922 1 90.25 250 LYS A O 1
ATOM 1955 N N . THR A 1 251 ? -10.477 11.664 21.688 1 90.44 251 THR A N 1
ATOM 1956 C CA . THR A 1 251 ? -9.078 11.539 22.078 1 90.44 251 THR A CA 1
ATOM 1957 C C . THR A 1 251 ? -8.719 10.086 22.359 1 90.44 251 THR A C 1
ATOM 1959 O O . THR A 1 251 ? -9.523 9.344 22.938 1 90.44 251 THR A O 1
ATOM 1962 N N . SER A 1 252 ? -7.621 9.719 21.828 1 89.75 252 SER A N 1
ATOM 1963 C CA . SER A 1 252 ? -7.074 8.398 22.141 1 89.75 252 SER A CA 1
ATOM 1964 C C . SER A 1 252 ? -5.676 8.508 22.734 1 89.75 252 SER A C 1
ATOM 1966 O O . SER A 1 252 ? -4.91 9.406 22.375 1 89.75 252 SER A O 1
ATOM 1968 N N . LEU A 1 253 ? -5.426 7.566 23.688 1 89.94 253 LEU A N 1
ATOM 1969 C CA . LEU A 1 253 ? -4.129 7.543 24.344 1 89.94 253 LEU A CA 1
ATOM 1970 C C . LEU A 1 253 ? -3.535 6.141 24.328 1 89.94 253 LEU A C 1
ATOM 1972 O O . LEU A 1 253 ? -4.164 5.191 24.812 1 89.94 253 LEU A O 1
ATOM 1976 N N . CYS A 1 254 ? -2.424 6.062 23.672 1 86.5 254 CYS A N 1
ATOM 1977 C CA . CYS A 1 254 ? -1.62 4.844 23.688 1 86.5 254 CYS A CA 1
ATOM 1978 C C . CYS A 1 254 ? -0.37 5.031 24.547 1 86.5 254 CYS A C 1
ATOM 1980 O O . CYS A 1 254 ? 0.413 5.953 24.312 1 86.5 254 CYS A O 1
ATOM 1982 N N . SER A 1 255 ? -0.099 4.184 25.484 1 85.19 255 SER A N 1
ATOM 1983 C CA . SER A 1 255 ? 0.966 4.367 26.453 1 85.19 255 SER A CA 1
ATOM 1984 C C . SER A 1 255 ? 2.336 4.09 25.844 1 85.19 255 SER A C 1
ATOM 1986 O O . SER A 1 255 ? 3.359 4.508 26.391 1 85.19 255 SER A O 1
ATOM 1988 N N . VAL A 1 256 ? 2.432 3.477 24.766 1 84 256 VAL A N 1
ATOM 1989 C CA . VAL A 1 256 ? 3.701 3.123 24.141 1 84 256 VAL A CA 1
ATOM 1990 C C . VAL A 1 256 ? 4.215 4.301 23.312 1 84 256 VAL A C 1
ATOM 1992 O O . VAL A 1 256 ? 3.559 4.742 22.359 1 84 256 VAL A O 1
ATOM 1995 N N . PRO A 1 257 ? 5.359 4.793 23.688 1 85.81 257 PRO A N 1
ATOM 1996 C CA . PRO A 1 257 ? 5.918 5.902 22.906 1 85.81 257 PRO A CA 1
ATOM 1997 C C . PRO A 1 257 ? 6.426 5.469 21.531 1 85.81 257 PRO A C 1
ATOM 1999 O O . PRO A 1 257 ? 6.762 4.301 21.344 1 85.81 257 PRO A O 1
ATOM 2002 N N . PRO A 1 258 ? 6.391 6.371 20.547 1 82.69 258 PRO A N 1
ATOM 2003 C CA . PRO A 1 258 ? 7.031 6.051 19.266 1 82.69 258 PRO A CA 1
ATOM 2004 C C . PRO A 1 258 ? 8.547 5.871 19.391 1 82.69 258 PRO A C 1
ATOM 2006 O O . PRO A 1 258 ? 9.156 6.387 20.328 1 82.69 258 PRO A O 1
ATOM 2009 N N . VAL A 1 259 ? 9.094 5.117 18.484 1 75.94 259 VAL A N 1
ATOM 2010 C CA . VAL A 1 259 ? 10.531 4.875 18.516 1 75.94 259 VAL A CA 1
ATOM 2011 C C . VAL A 1 259 ? 11.281 6.195 18.359 1 75.94 259 VAL A C 1
ATOM 2013 O O . VAL A 1 259 ? 11 6.977 17.453 1 75.94 259 VAL A O 1
ATOM 2016 N N . GLY A 1 260 ? 12.133 6.457 19.25 1 73.88 260 GLY A N 1
ATOM 2017 C CA . GLY A 1 260 ? 13 7.621 19.156 1 73.88 260 GLY A CA 1
ATOM 2018 C C . GLY A 1 260 ? 12.422 8.852 19.828 1 73.88 260 GLY A C 1
ATOM 2019 O O . GLY A 1 260 ? 13.07 9.898 19.891 1 73.88 260 GLY A O 1
ATOM 2020 N N . HIS A 1 261 ? 11.125 8.758 20.312 1 79.62 261 HIS A N 1
ATOM 2021 C CA . HIS A 1 261 ? 10.477 9.906 20.938 1 79.62 261 HIS A CA 1
ATOM 2022 C C . HIS A 1 261 ? 9.789 9.5 22.234 1 79.62 261 HIS A C 1
ATOM 2024 O O . HIS A 1 261 ? 9.453 8.328 22.438 1 79.62 261 HIS A O 1
ATOM 2030 N N . SER A 1 262 ? 9.641 10.492 23.109 1 83 262 SER A N 1
ATOM 2031 C CA . SER A 1 262 ? 8.93 10.234 24.359 1 83 262 SER A CA 1
ATOM 2032 C C . SER A 1 262 ? 7.418 10.25 24.141 1 83 262 SER A C 1
ATOM 2034 O O . SER A 1 262 ? 6.688 9.508 24.797 1 83 262 SER A O 1
ATOM 2036 N N . HIS A 1 263 ? 6.984 11.172 23.297 1 88.19 263 HIS A N 1
ATOM 2037 C CA . HIS A 1 263 ? 5.562 11.273 23 1 88.19 263 HIS A CA 1
ATOM 2038 C C . HIS A 1 263 ? 5.336 11.766 21.578 1 88.19 263 HIS A C 1
ATOM 2040 O O . HIS A 1 263 ? 6.23 12.352 20.969 1 88.19 263 HIS A O 1
ATOM 2046 N N . SER A 1 264 ? 4.176 11.5 21.047 1 90.5 264 SER A N 1
ATOM 2047 C CA . SER A 1 264 ? 3.748 11.992 19.75 1 90.5 264 SER A CA 1
ATOM 2048 C C . SER A 1 264 ? 2.254 12.289 19.734 1 90.5 264 SER A C 1
ATOM 2050 O O . SER A 1 264 ? 1.506 11.789 20.578 1 90.5 264 SER A O 1
ATOM 2052 N N . LEU A 1 265 ? 1.946 13.219 18.906 1 93.31 265 LEU A N 1
ATOM 2053 C CA . LEU A 1 265 ? 0.549 13.602 18.75 1 93.31 265 LEU A CA 1
ATOM 2054 C C . LEU A 1 265 ? 0.17 13.656 17.266 1 93.31 265 LEU A C 1
ATOM 2056 O O . LEU A 1 265 ? 0.815 14.352 16.484 1 93.31 265 LEU A O 1
ATOM 2060 N N . LEU A 1 266 ? -0.786 12.828 16.906 1 94.12 266 LEU A N 1
ATOM 2061 C CA . LEU A 1 266 ? -1.409 12.875 15.586 1 94.12 266 LEU A CA 1
ATOM 2062 C C . LEU A 1 266 ? -2.805 13.484 15.664 1 94.12 266 LEU A C 1
ATOM 2064 O O . LEU A 1 266 ? -3.664 12.984 16.391 1 94.12 266 LEU A O 1
ATOM 2068 N N . ALA A 1 267 ? -2.984 14.547 14.969 1 95.94 267 ALA A N 1
ATOM 2069 C CA . ALA A 1 267 ? -4.297 15.18 14.906 1 95.94 267 ALA A CA 1
ATOM 2070 C C . ALA A 1 267 ? -4.969 14.922 13.562 1 95.94 267 ALA A C 1
ATOM 2072 O O . ALA A 1 267 ? -4.352 15.102 12.508 1 95.94 267 ALA A O 1
ATOM 2073 N N . LEU A 1 268 ? -6.125 14.453 13.641 1 96.25 268 LEU A N 1
ATOM 2074 C CA . LEU A 1 268 ? -6.984 14.273 12.477 1 96.25 268 LEU A CA 1
ATOM 2075 C C . LEU A 1 268 ? -8.203 15.188 12.562 1 96.25 268 LEU A C 1
ATOM 2077 O O . LEU A 1 268 ? -8.812 15.32 13.625 1 96.25 268 LEU A O 1
ATOM 2081 N N . ALA A 1 269 ? -8.547 15.781 11.438 1 96.69 269 ALA A N 1
ATOM 2082 C CA . ALA A 1 269 ? -9.695 16.688 11.492 1 96.69 269 ALA A CA 1
ATOM 2083 C C . ALA A 1 269 ? -10.484 16.656 10.188 1 96.69 269 ALA A C 1
ATOM 2085 O O . ALA A 1 269 ? -9.898 16.609 9.102 1 96.69 269 ALA A O 1
ATOM 2086 N N . ASN A 1 270 ? -11.727 16.469 10.344 1 97.12 270 ASN A N 1
ATOM 2087 C CA . ASN A 1 270 ? -12.625 16.844 9.25 1 97.12 270 ASN A CA 1
ATOM 2088 C C . ASN A 1 270 ? -12.898 18.344 9.242 1 97.12 270 ASN A C 1
ATOM 2090 O O . ASN A 1 270 ? -13.625 18.859 10.094 1 97.12 270 ASN A O 1
ATOM 2094 N N . ASN A 1 271 ? -12.242 19.016 8.359 1 96.38 271 ASN A N 1
ATOM 2095 C CA . ASN A 1 271 ? -12.172 20.484 8.344 1 96.38 271 ASN A CA 1
ATOM 2096 C C . ASN A 1 271 ? -12.328 21.031 6.93 1 96.38 271 ASN A C 1
ATOM 2098 O O . ASN A 1 271 ? -11.812 20.453 5.973 1 96.38 271 ASN A O 1
ATOM 2102 N N . THR A 1 272 ? -12.984 22.156 6.812 1 95.94 272 THR A N 1
ATOM 2103 C CA . THR A 1 272 ? -13.25 22.719 5.5 1 95.94 272 THR A CA 1
ATOM 2104 C C . THR A 1 272 ? -11.977 23.281 4.883 1 95.94 272 THR A C 1
ATOM 2106 O O . THR A 1 272 ? -11.953 23.625 3.695 1 95.94 272 THR A O 1
ATOM 2109 N N . CYS A 1 273 ? -10.898 23.328 5.617 1 95.38 273 CYS A N 1
ATOM 2110 C CA . CYS A 1 273 ? -9.641 23.891 5.133 1 95.38 273 CYS A CA 1
ATOM 2111 C C . CYS A 1 273 ? -9.047 23.016 4.031 1 95.38 273 CYS A C 1
ATOM 2113 O O . CYS A 1 273 ? -8.078 23.422 3.379 1 95.38 273 CYS A O 1
ATOM 2115 N N . VAL A 1 274 ? -9.602 21.844 3.725 1 94.56 274 VAL A N 1
ATOM 2116 C CA . VAL A 1 274 ? -9.133 20.953 2.666 1 94.56 274 VAL A CA 1
ATOM 2117 C C . VAL A 1 274 ? -9.547 21.516 1.305 1 94.56 274 VAL A C 1
ATOM 2119 O O . VAL A 1 274 ? -8.969 21.141 0.278 1 94.56 274 VAL A O 1
ATOM 2122 N N . LYS A 1 275 ? -10.461 22.406 1.281 1 94.44 275 LYS A N 1
ATOM 2123 C CA . LYS A 1 275 ? -11.133 22.891 0.08 1 94.44 275 LYS A CA 1
ATOM 2124 C C . LYS A 1 275 ? -10.125 23.484 -0.903 1 94.44 275 LYS A C 1
ATOM 2126 O O . LYS A 1 275 ? -10.141 23.156 -2.09 1 94.44 275 LYS A O 1
ATOM 2131 N N . PRO A 1 276 ? -9.188 24.328 -0.486 1 92.25 276 PRO A N 1
ATOM 2132 C CA . PRO A 1 276 ? -8.234 24.922 -1.435 1 92.25 276 PRO A CA 1
ATOM 2133 C C . PRO A 1 276 ? -7.41 23.875 -2.174 1 92.25 276 PRO A C 1
ATOM 2135 O O . PRO A 1 276 ? -7.051 24.062 -3.338 1 92.25 276 PRO A O 1
ATOM 2138 N N . THR A 1 277 ? -7.07 22.828 -1.529 1 90.44 277 THR A N 1
ATOM 2139 C CA . THR A 1 277 ? -6.32 21.75 -2.164 1 90.44 277 THR A CA 1
ATOM 2140 C C . THR A 1 277 ? -7.086 21.188 -3.357 1 90.44 277 THR A C 1
ATOM 2142 O O . THR A 1 277 ? -6.508 20.938 -4.418 1 90.44 277 THR A O 1
ATOM 2145 N N . PHE A 1 278 ? -8.336 21 -3.213 1 93.75 278 PHE A N 1
ATOM 2146 C CA . PHE A 1 278 ? -9.18 20.484 -4.281 1 93.75 278 PHE A CA 1
ATOM 2147 C C . PHE A 1 278 ? -9.32 21.5 -5.406 1 93.75 278 PHE A C 1
ATOM 2149 O O . PHE A 1 278 ? -9.297 21.141 -6.586 1 93.75 278 PHE A O 1
ATOM 2156 N N . MET A 1 279 ? -9.453 22.766 -5.012 1 94.56 279 MET A N 1
ATOM 2157 C CA . MET A 1 279 ? -9.57 23.828 -6.004 1 94.56 279 MET A CA 1
ATOM 2158 C C . MET A 1 279 ? -8.312 23.906 -6.863 1 94.56 279 MET A C 1
ATOM 2160 O O . MET A 1 279 ? -8.398 24.047 -8.086 1 94.56 279 MET A O 1
ATOM 2164 N N . GLU A 1 280 ? -7.219 23.844 -6.191 1 91.56 280 GLU A N 1
ATOM 2165 C CA . GLU A 1 280 ? -5.957 23.891 -6.918 1 91.56 280 GLU A CA 1
ATOM 2166 C C . GLU A 1 280 ? -5.82 22.703 -7.867 1 91.56 280 GLU A C 1
ATOM 2168 O O . GLU A 1 280 ? -5.359 22.859 -9 1 91.56 280 GLU A O 1
ATOM 2173 N N . LEU A 1 281 ? -6.145 21.547 -7.41 1 90.19 281 LEU A N 1
ATOM 2174 C CA . LEU A 1 281 ? -6.098 20.359 -8.258 1 90.19 281 LEU A CA 1
ATOM 2175 C C . LEU A 1 281 ? -6.988 20.531 -9.484 1 90.19 281 LEU A C 1
ATOM 2177 O O . LEU A 1 281 ? -6.586 20.203 -10.602 1 90.19 281 LEU A O 1
ATOM 2181 N N . ARG A 1 282 ? -8.18 21.016 -9.281 1 94.5 282 ARG A N 1
ATOM 2182 C CA . ARG A 1 282 ? -9.109 21.25 -10.383 1 94.5 282 ARG A CA 1
ATOM 2183 C C . ARG A 1 282 ? -8.531 22.234 -11.391 1 94.5 282 ARG A C 1
ATOM 2185 O O . ARG A 1 282 ? -8.633 22.016 -12.602 1 94.5 282 ARG A O 1
ATOM 2192 N N . GLU A 1 283 ? -7.938 23.266 -10.883 1 94.19 283 GLU A N 1
ATOM 2193 C CA . GLU A 1 283 ? -7.344 24.266 -11.758 1 94.19 283 GLU A CA 1
ATOM 2194 C C . GLU A 1 283 ? -6.215 23.672 -12.602 1 94.19 283 GLU A C 1
ATOM 2196 O O . GLU A 1 283 ? -6.133 23.938 -13.805 1 94.19 283 GLU A O 1
ATOM 2201 N N . ARG A 1 284 ? -5.402 22.922 -11.984 1 89.69 284 ARG A N 1
ATOM 2202 C CA . ARG A 1 284 ? -4.301 22.281 -12.695 1 89.69 284 ARG A CA 1
ATOM 2203 C C . ARG A 1 284 ? -4.82 21.344 -13.773 1 89.69 284 ARG A C 1
ATOM 2205 O O . ARG A 1 284 ? -4.285 21.297 -14.883 1 89.69 284 ARG A O 1
ATOM 2212 N N . PHE A 1 285 ? -5.777 20.641 -13.414 1 92.12 285 PHE A N 1
ATOM 2213 C CA . PHE A 1 285 ? -6.398 19.75 -14.383 1 92.12 285 PHE A CA 1
ATOM 2214 C C . PHE A 1 285 ? -6.957 20.531 -15.562 1 92.12 285 PHE A C 1
ATOM 2216 O O . PHE A 1 285 ? -6.707 20.188 -16.719 1 92.12 285 PHE A O 1
ATOM 2223 N N . MET A 1 286 ? -7.691 21.562 -15.258 1 95.06 286 MET A N 1
ATOM 2224 C CA . MET A 1 286 ? -8.352 22.344 -16.297 1 95.06 286 MET A CA 1
ATOM 2225 C C . MET A 1 286 ? -7.332 22.969 -17.25 1 95.06 286 MET A C 1
ATOM 2227 O O . MET A 1 286 ? -7.555 23.047 -18.453 1 95.06 286 MET A O 1
ATOM 2231 N N . ARG A 1 287 ? -6.273 23.391 -16.688 1 92.5 287 ARG A N 1
ATOM 2232 C CA . ARG A 1 287 ? -5.215 23.984 -17.5 1 92.5 287 ARG A CA 1
ATOM 2233 C C . ARG A 1 287 ? -4.664 22.984 -18.5 1 92.5 287 ARG A C 1
ATOM 2235 O O . ARG A 1 287 ? -4.445 23.312 -19.672 1 92.5 287 ARG A O 1
ATOM 2242 N N . LEU A 1 288 ? -4.5 21.812 -18.062 1 91.62 288 LEU A N 1
ATOM 2243 C CA . LEU A 1 288 ? -3.979 20.766 -18.922 1 91.62 288 LEU A CA 1
ATOM 2244 C C . LEU A 1 288 ? -5.039 20.297 -19.922 1 91.62 288 LEU A C 1
ATOM 2246 O O . LEU A 1 288 ? -4.746 20.094 -21.094 1 91.62 288 LEU A O 1
ATOM 2250 N N . TYR A 1 289 ? -6.16 20.188 -19.438 1 93.88 289 TYR A N 1
ATOM 2251 C CA . TYR A 1 289 ? -7.258 19.656 -20.234 1 93.88 289 TYR A CA 1
ATOM 2252 C C . TYR A 1 289 ? -7.641 20.609 -21.359 1 93.88 289 TYR A C 1
ATOM 2254 O O . TYR A 1 289 ? -7.914 20.172 -22.484 1 93.88 289 TYR A O 1
ATOM 2262 N N . LYS A 1 290 ? -7.711 21.797 -21.047 1 94.5 290 LYS A N 1
ATOM 2263 C CA . LYS A 1 290 ? -8.055 22.797 -22.062 1 94.5 290 LYS A CA 1
ATOM 2264 C C . LYS A 1 290 ? -7.059 22.781 -23.219 1 94.5 290 LYS A C 1
ATOM 2266 O O . LYS A 1 290 ? -7.441 22.953 -24.375 1 94.5 290 LYS A O 1
ATOM 2271 N N . LYS A 1 291 ? -5.816 22.453 -22.938 1 93.5 291 LYS A N 1
ATOM 2272 C CA . LYS A 1 291 ? -4.773 22.391 -23.953 1 93.5 291 LYS A CA 1
ATOM 2273 C C . LYS A 1 291 ? -4.734 21 -24.594 1 93.5 291 LYS A C 1
ATOM 2275 O O . LYS A 1 291 ? -3.988 20.781 -25.562 1 93.5 291 LYS A O 1
ATOM 2280 N N . LYS A 1 292 ? -5.52 20.094 -24.062 1 90.19 292 LYS A N 1
ATOM 2281 C CA . LYS A 1 292 ? -5.562 18.703 -24.516 1 90.19 292 LYS A CA 1
ATOM 2282 C C . LYS A 1 292 ? -4.172 18.078 -24.516 1 90.19 292 LYS A C 1
ATOM 2284 O O . LYS A 1 292 ? -3.85 17.266 -25.375 1 90.19 292 LYS A O 1
ATOM 2289 N N . ALA A 1 293 ? -3.414 18.578 -23.625 1 87.62 293 ALA A N 1
ATOM 2290 C CA . ALA A 1 293 ? -2.043 18.078 -23.547 1 87.62 293 ALA A CA 1
ATOM 2291 C C . ALA A 1 293 ? -2.006 16.656 -22.984 1 87.62 293 ALA A C 1
ATOM 2293 O O . ALA A 1 293 ? -2.537 16.391 -21.906 1 87.62 293 ALA A O 1
ATOM 2294 N N . HIS A 1 294 ? -1.486 15.656 -23.703 1 85.88 294 HIS A N 1
ATOM 2295 C CA . HIS A 1 294 ? -1.245 14.266 -23.328 1 85.88 294 HIS A CA 1
ATOM 2296 C C . HIS A 1 294 ? -2.555 13.5 -23.172 1 85.88 294 HIS A C 1
ATOM 2298 O O . HIS A 1 294 ? -2.564 12.367 -22.688 1 85.88 294 HIS A O 1
ATOM 2304 N N . LEU A 1 295 ? -3.607 14.086 -23.547 1 87.88 295 LEU A N 1
ATOM 2305 C CA . LEU A 1 295 ? -4.922 13.469 -23.406 1 87.88 295 LEU A CA 1
ATOM 2306 C C . LEU A 1 295 ? -5.02 12.203 -24.266 1 87.88 295 LEU A C 1
ATOM 2308 O O . LEU A 1 295 ? -5.66 11.227 -23.859 1 87.88 295 LEU A O 1
ATOM 2312 N N . HIS A 1 296 ? -4.316 12.25 -25.312 1 85.75 296 HIS A N 1
ATOM 2313 C CA . HIS A 1 296 ? -4.375 11.141 -26.25 1 85.75 296 HIS A CA 1
ATOM 2314 C C . HIS A 1 296 ? -3.883 9.844 -25.625 1 85.75 296 HIS A C 1
ATOM 2316 O O . HIS A 1 296 ? -4.355 8.758 -25.969 1 85.75 296 HIS A O 1
ATOM 2322 N N . HIS A 1 297 ? -3.033 10.008 -24.656 1 79.94 297 HIS A N 1
ATOM 2323 C CA . HIS A 1 297 ? -2.49 8.836 -23.969 1 79.94 297 HIS A CA 1
ATOM 2324 C C . HIS A 1 297 ? -3.572 8.109 -23.172 1 79.94 297 HIS A C 1
ATOM 2326 O O . HIS A 1 297 ? -3.504 6.891 -23 1 79.94 297 HIS A O 1
ATOM 2332 N N . TYR A 1 298 ? -4.508 8.812 -22.75 1 82.25 298 TYR A N 1
ATOM 2333 C CA . TYR A 1 298 ? -5.578 8.242 -21.938 1 82.25 298 TYR A CA 1
ATOM 2334 C C . TYR A 1 298 ? -6.715 7.73 -22.812 1 82.25 298 TYR A C 1
ATOM 2336 O O . TYR A 1 298 ? -7.301 6.684 -22.531 1 82.25 298 TYR A O 1
ATOM 2344 N N . LEU A 1 299 ? -6.941 8.406 -23.844 1 85.38 299 LEU A N 1
ATOM 2345 C CA . LEU A 1 299 ? -8.07 8.078 -24.703 1 85.38 299 LEU A CA 1
ATOM 2346 C C . LEU A 1 299 ? -7.789 6.812 -25.5 1 85.38 299 LEU A C 1
ATOM 2348 O O . LEU A 1 299 ? -8.703 6.203 -26.062 1 85.38 299 LEU A O 1
ATOM 2352 N N . GLN A 1 300 ? -6.535 6.434 -25.453 1 76.75 300 GLN A N 1
ATOM 2353 C CA . GLN A 1 300 ? -6.152 5.203 -26.141 1 76.75 300 GLN A CA 1
ATOM 2354 C C . GLN A 1 300 ? -6.414 3.98 -25.266 1 76.75 300 GLN A C 1
ATOM 2356 O O . GLN A 1 300 ? -6.43 2.85 -25.766 1 76.75 300 GLN A O 1
ATOM 2361 N N . ILE A 1 301 ? -6.594 4.258 -24.047 1 70.88 301 ILE A N 1
ATOM 2362 C CA . ILE A 1 301 ? -6.879 3.17 -23.109 1 70.88 301 ILE A CA 1
ATOM 2363 C C . ILE A 1 301 ? -8.336 2.736 -23.266 1 70.88 301 ILE A C 1
ATOM 2365 O O . ILE A 1 301 ? -9.234 3.578 -23.312 1 70.88 301 ILE A O 1
ATOM 2369 N N . GLU A 1 302 ? -8.477 1.423 -23.281 1 66.06 302 GLU A N 1
ATOM 2370 C CA . GLU A 1 302 ? -9.836 0.893 -23.406 1 66.06 302 GLU A CA 1
ATOM 2371 C C . GLU A 1 302 ? -10.719 1.338 -22.25 1 66.06 302 GLU A C 1
ATOM 2373 O O . GLU A 1 302 ? -10.32 1.229 -21.078 1 66.06 302 GLU A O 1
ATOM 2378 N N . GLY A 1 303 ? -11.875 1.948 -22.594 1 70.62 303 GLY A N 1
ATOM 2379 C CA . GLY A 1 303 ? -12.828 2.34 -21.562 1 70.62 303 GLY A CA 1
ATOM 2380 C C . GLY A 1 303 ? -12.648 3.775 -21.109 1 70.62 303 GLY A C 1
ATOM 2381 O O . GLY A 1 303 ? -13.492 4.305 -20.375 1 70.62 303 GLY A O 1
ATOM 2382 N N . MET A 1 304 ? -11.578 4.289 -21.578 1 81.69 304 MET A N 1
ATOM 2383 C CA . MET A 1 304 ? -11.32 5.672 -21.188 1 81.69 304 MET A CA 1
ATOM 2384 C C . MET A 1 304 ? -11.828 6.641 -22.25 1 81.69 304 MET A C 1
ATOM 2386 O O . MET A 1 304 ? -11.414 6.574 -23.406 1 81.69 304 MET A O 1
ATOM 2390 N N . GLU A 1 305 ? -12.773 7.43 -21.891 1 86.5 305 GLU A N 1
ATOM 2391 C CA . GLU A 1 305 ? -13.344 8.469 -22.75 1 86.5 305 GLU A CA 1
ATOM 2392 C C . GLU A 1 305 ? -13.234 9.844 -22.094 1 86.5 305 GLU A C 1
ATOM 2394 O O . GLU A 1 305 ? -12.93 9.953 -20.906 1 86.5 305 GLU A O 1
ATOM 2399 N N . GLU A 1 306 ? -13.383 10.773 -22.891 1 90.31 306 GLU A N 1
ATOM 2400 C CA . GLU A 1 306 ? -13.344 12.141 -22.375 1 90.31 306 GLU A CA 1
ATOM 2401 C C . GLU A 1 306 ? -14.406 12.352 -21.297 1 90.31 306 GLU A C 1
ATOM 2403 O O . GLU A 1 306 ? -14.195 13.133 -20.359 1 90.31 306 GLU A O 1
ATOM 2408 N N . SER A 1 307 ? -15.453 11.625 -21.5 1 92.38 307 SER A N 1
ATOM 2409 C CA . SER A 1 307 ? -16.547 11.734 -20.531 1 92.38 307 SER A CA 1
ATOM 2410 C C . SER A 1 307 ? -16.094 11.32 -19.125 1 92.38 307 SER A C 1
ATOM 2412 O O . SER A 1 307 ? -16.609 11.82 -18.125 1 92.38 307 SER A O 1
ATOM 2414 N N . CYS A 1 308 ? -15.164 10.414 -19.016 1 90.62 308 CYS A N 1
ATOM 2415 C CA . CYS A 1 308 ? -14.633 9.984 -17.719 1 90.62 308 CYS A CA 1
ATOM 2416 C C . CYS A 1 308 ? -14 11.164 -16.984 1 90.62 308 CYS A C 1
ATOM 2418 O O . CYS A 1 308 ? -14.18 11.305 -15.766 1 90.62 308 CYS A O 1
ATOM 2420 N N . PHE A 1 309 ? -13.359 12.039 -17.734 1 93.31 309 PHE A N 1
ATOM 2421 C CA . PHE A 1 309 ? -12.719 13.203 -17.125 1 93.31 309 PHE A CA 1
ATOM 2422 C C . PHE A 1 309 ? -13.766 14.227 -16.703 1 93.31 309 PHE A C 1
ATOM 2424 O O . PHE A 1 309 ? -13.641 14.828 -15.625 1 93.31 309 PHE A O 1
ATOM 2431 N N . MET A 1 310 ? -14.734 14.336 -17.5 1 93.81 310 MET A N 1
ATOM 2432 C CA . MET A 1 310 ? -15.789 15.289 -17.188 1 93.81 310 MET A CA 1
ATOM 2433 C C . MET A 1 310 ? -16.562 14.859 -15.945 1 93.81 310 MET A C 1
ATOM 2435 O O . MET A 1 310 ? -16.906 15.688 -15.102 1 93.81 310 MET A O 1
ATOM 2439 N N . GLU A 1 311 ? -16.797 13.586 -15.859 1 95.06 311 GLU A N 1
ATOM 2440 C CA . GLU A 1 311 ? -17.453 13.062 -14.664 1 95.06 311 GLU A CA 1
ATOM 2441 C C . GLU A 1 311 ? -16.594 13.266 -13.422 1 95.06 311 GLU A C 1
ATOM 2443 O O . GLU A 1 311 ? -17.109 13.609 -12.352 1 95.06 311 GLU A O 1
ATOM 2448 N N . ALA A 1 312 ? -15.359 13.039 -13.641 1 94.44 312 ALA A N 1
ATOM 2449 C CA . ALA A 1 312 ? -14.43 13.18 -12.523 1 94.44 312 ALA A CA 1
ATOM 2450 C C . ALA A 1 312 ? -14.359 14.625 -12.047 1 94.44 312 ALA A C 1
ATOM 2452 O O . ALA A 1 312 ? -14.406 14.891 -10.844 1 94.44 312 ALA A O 1
ATOM 2453 N N . VAL A 1 313 ? -14.305 15.539 -12.961 1 96.06 313 VAL A N 1
ATOM 2454 C CA . VAL A 1 313 ? -14.227 16.953 -12.594 1 96.06 313 VAL A CA 1
ATOM 2455 C C . VAL A 1 313 ? -15.539 17.406 -11.961 1 96.06 313 VAL A C 1
ATOM 2457 O O . VAL A 1 313 ? -15.547 18.219 -11.039 1 96.06 313 VAL A O 1
ATOM 2460 N N . SER A 1 314 ? -16.578 16.875 -12.461 1 96.25 314 SER A N 1
ATOM 2461 C CA . SER A 1 314 ? -17.875 17.188 -11.891 1 96.25 314 SER A CA 1
ATOM 2462 C C . SER A 1 314 ? -17.984 16.719 -10.445 1 96.25 314 SER A C 1
ATOM 2464 O O . SER A 1 314 ? -18.516 17.438 -9.594 1 96.25 314 SER A O 1
ATOM 2466 N N . SER A 1 315 ? -17.547 15.555 -10.227 1 95.75 315 SER A N 1
ATOM 2467 C CA . SER A 1 315 ? -17.531 15.023 -8.867 1 95.75 315 SER A CA 1
ATOM 2468 C C . SER A 1 315 ? -16.703 15.906 -7.934 1 95.75 315 SER A C 1
ATOM 2470 O O . SER A 1 315 ? -17.125 16.188 -6.809 1 95.75 315 SER A O 1
ATOM 2472 N N . LEU A 1 316 ? -15.586 16.344 -8.383 1 96.19 316 LEU A N 1
ATOM 2473 C CA . LEU A 1 316 ? -14.719 17.219 -7.594 1 96.19 316 LEU A CA 1
ATOM 2474 C C . LEU A 1 316 ? -15.383 18.578 -7.359 1 96.19 316 LEU A C 1
ATOM 2476 O O . LEU A 1 316 ? -15.328 19.109 -6.25 1 96.19 316 LEU A O 1
ATOM 2480 N N . SER A 1 317 ? -16 19.094 -8.375 1 97.19 317 SER A N 1
ATOM 2481 C CA . SER A 1 317 ? -16.688 20.375 -8.258 1 97.19 317 SER A CA 1
ATOM 2482 C C . SER A 1 317 ? -17.828 20.297 -7.25 1 97.19 317 SER A C 1
ATOM 2484 O O . SER A 1 317 ? -18.047 21.25 -6.48 1 97.19 317 SER A O 1
ATOM 2486 N N . ALA A 1 318 ? -18.5 19.203 -7.27 1 96.56 318 ALA A N 1
ATOM 2487 C CA . ALA A 1 318 ? -19.578 19 -6.305 1 96.56 318 ALA A CA 1
ATOM 2488 C C . ALA A 1 318 ? -19.047 18.969 -4.879 1 96.56 318 ALA A C 1
ATOM 2490 O O . ALA A 1 318 ? -19.656 19.531 -3.967 1 96.56 318 ALA A O 1
ATOM 2491 N N . LEU A 1 319 ? -17.984 18.344 -4.699 1 96.19 319 LEU A N 1
ATOM 2492 C CA . LEU A 1 319 ? -17.344 18.281 -3.391 1 96.19 319 LEU A CA 1
ATOM 2493 C C . LEU A 1 319 ? -16.938 19.672 -2.908 1 96.19 319 LEU A C 1
ATOM 2495 O O . LEU A 1 319 ? -17.188 20.031 -1.755 1 96.19 319 LEU A O 1
ATOM 2499 N N . ILE A 1 320 ? -16.328 20.453 -3.771 1 96.62 320 ILE A N 1
ATOM 2500 C CA . ILE A 1 320 ? -15.914 21.812 -3.461 1 96.62 320 ILE A CA 1
ATOM 2501 C C . ILE A 1 320 ? -17.125 22.656 -3.072 1 96.62 320 ILE A C 1
ATOM 2503 O O . ILE A 1 320 ? -17.078 23.422 -2.109 1 96.62 320 ILE A O 1
ATOM 2507 N N . GLU A 1 321 ? -18.172 22.453 -3.805 1 96.44 321 GLU A N 1
ATOM 2508 C CA . GLU A 1 321 ? -19.391 23.203 -3.531 1 96.44 321 GLU A CA 1
ATOM 2509 C C . GLU A 1 321 ? -19.969 22.844 -2.164 1 96.44 321 GLU A C 1
ATOM 2511 O O . GLU A 1 321 ? -20.484 23.719 -1.459 1 96.44 321 GLU A O 1
ATOM 2516 N N . GLU A 1 322 ? -19.891 21.609 -1.792 1 95 322 GLU A N 1
ATOM 2517 C CA . GLU A 1 322 ? -20.359 21.188 -0.47 1 95 322 GLU A CA 1
ATOM 2518 C C . GLU A 1 322 ? -19.562 21.891 0.633 1 95 322 GLU A C 1
ATOM 2520 O O . GLU A 1 322 ? -20.125 22.359 1.616 1 95 322 GLU A O 1
ATOM 2525 N N . TYR A 1 323 ? -18.297 21.953 0.482 1 94.19 323 TYR A N 1
ATOM 2526 C CA . TYR A 1 323 ? -17.469 22.641 1.46 1 94.19 323 TYR A CA 1
ATOM 2527 C C . TYR A 1 323 ? -17.781 24.125 1.5 1 94.19 323 TYR A C 1
ATOM 2529 O O . TYR A 1 323 ? -17.781 24.734 2.57 1 94.19 323 TYR A O 1
ATOM 2537 N N . ASN A 1 324 ? -18.047 24.734 0.355 1 93.81 324 ASN A N 1
ATOM 2538 C CA . ASN A 1 324 ? -18.422 26.141 0.282 1 93.81 324 ASN A CA 1
ATOM 2539 C C . ASN A 1 324 ? -19.688 26.422 1.065 1 93.81 324 ASN A C 1
ATOM 2541 O O . ASN A 1 324 ? -19.781 27.422 1.788 1 93.81 324 ASN A O 1
ATOM 2545 N N . GLN A 1 325 ? -20.594 25.531 0.917 1 92.5 325 GLN A N 1
ATOM 2546 C CA . GLN A 1 325 ? -21.875 25.688 1.606 1 92.5 325 GLN A CA 1
ATOM 2547 C C . GLN A 1 325 ? -21.688 25.609 3.119 1 92.5 325 GLN A C 1
ATOM 2549 O O . GLN A 1 325 ? -22.312 26.375 3.863 1 92.5 325 GLN A O 1
ATOM 2554 N N . LEU A 1 326 ? -20.875 24.766 3.523 1 92.44 326 LEU A N 1
ATOM 2555 C CA . LEU A 1 326 ? -20.609 24.641 4.953 1 92.44 326 LEU A CA 1
ATOM 2556 C C . LEU A 1 326 ? -19.922 25.891 5.488 1 92.44 326 LEU A C 1
ATOM 2558 O O . LEU A 1 326 ? -20.266 26.391 6.559 1 92.44 326 LEU A O 1
ATOM 2562 N N . ASP A 1 327 ? -18.984 26.375 4.754 1 89.5 327 ASP A N 1
ATOM 2563 C CA . ASP A 1 327 ? -18.25 27.562 5.16 1 89.5 327 ASP A CA 1
ATOM 2564 C C . ASP A 1 327 ? -19.188 28.766 5.27 1 89.5 327 ASP A C 1
ATOM 2566 O O . ASP A 1 327 ? -18.953 29.656 6.09 1 89.5 327 ASP A O 1
ATOM 2570 N N . ALA A 1 328 ? -20.125 28.75 4.426 1 86.5 328 ALA A N 1
ATOM 2571 C CA . ALA A 1 328 ? -21.062 29.859 4.41 1 86.5 328 ALA A CA 1
ATOM 2572 C C . ALA A 1 328 ? -21.922 29.875 5.672 1 86.5 328 ALA A C 1
ATOM 2574 O O . ALA A 1 328 ? -22.484 30.906 6.047 1 86.5 328 ALA A O 1
ATOM 2575 N N . THR A 1 329 ? -22.062 28.719 6.281 1 80.69 329 THR A N 1
ATOM 2576 C CA . THR A 1 329 ? -22.859 28.625 7.492 1 80.69 329 THR A CA 1
ATOM 2577 C C . THR A 1 329 ? -22.094 29.156 8.703 1 80.69 329 THR A C 1
ATOM 2579 O O . THR A 1 329 ? -22.672 29.344 9.773 1 80.69 329 THR A O 1
ATOM 2582 N N . ARG A 1 330 ? -20.828 29.281 8.594 1 73.44 330 ARG A N 1
ATOM 2583 C CA . ARG A 1 330 ? -20 29.781 9.695 1 73.44 330 ARG A CA 1
ATOM 2584 C C . ARG A 1 330 ? -20.578 31.062 10.281 1 73.44 330 ARG A C 1
ATOM 2586 O O . ARG A 1 330 ? -20.562 31.266 11.5 1 73.44 330 ARG A O 1
ATOM 2593 N N . SER A 1 331 ? -21.031 31.984 9.32 1 61.03 331 SER A N 1
ATOM 2594 C CA . SER A 1 331 ? -21.531 33.281 9.75 1 61.03 331 SER A CA 1
ATOM 2595 C C . SER A 1 331 ? -23.016 33.219 10.125 1 61.03 331 SER A C 1
ATOM 2597 O O . SER A 1 331 ? -23.594 34.219 10.547 1 61.03 331 SER A O 1
ATOM 2599 N N . MET A 1 332 ? -23.781 32 9.805 1 55.56 332 MET A N 1
ATOM 2600 C CA . MET A 1 332 ? -25.234 32.031 10.031 1 55.56 332 MET A CA 1
ATOM 2601 C C . MET A 1 332 ? -25.562 31.625 11.453 1 55.56 332 MET A C 1
ATOM 2603 O O . MET A 1 332 ? -24.922 30.734 12.016 1 55.56 332 MET A O 1
ATOM 2607 N N . PRO A 1 333 ? -26.359 32.375 12.148 1 49.62 333 PRO A N 1
ATOM 2608 C CA . PRO A 1 333 ? -26.891 32.031 13.461 1 49.62 333 PRO A CA 1
ATOM 2609 C C . PRO A 1 333 ? -27.5 30.625 13.492 1 49.62 333 PRO A C 1
ATOM 2611 O O . PRO A 1 333 ? -27.922 30.109 12.453 1 49.62 333 PRO A O 1
ATOM 2614 N N . VAL A 1 334 ? -27.344 29.625 14.617 1 47.94 334 VAL A N 1
ATOM 2615 C CA . VAL A 1 334 ? -27.719 28.234 14.891 1 47.94 334 VAL A CA 1
ATOM 2616 C C . VAL A 1 334 ? -29.125 27.969 14.352 1 47.94 334 VAL A C 1
ATOM 2618 O O . VAL A 1 334 ? -29.531 26.812 14.227 1 47.94 334 VAL A O 1
ATOM 2621 N N . GLU A 1 335 ? -30.094 28.781 14.18 1 43.44 335 GLU A N 1
ATOM 2622 C CA . GLU A 1 335 ? -31.5 28.484 14.008 1 43.44 335 GLU A CA 1
ATOM 2623 C C . GLU A 1 335 ? -31.781 27.844 12.656 1 43.44 335 GLU A C 1
ATOM 2625 O O . GLU A 1 335 ? -32.688 27.016 12.523 1 43.44 335 GLU A O 1
ATOM 2630 N N . ASP A 1 336 ? -31.531 28.359 11.398 1 38.22 336 ASP A N 1
ATOM 2631 C CA . ASP A 1 336 ? -32.125 28.094 10.102 1 38.22 336 ASP A CA 1
ATOM 2632 C C . ASP A 1 336 ? -31.312 27.109 9.289 1 38.22 336 ASP A C 1
ATOM 2634 O O . ASP A 1 336 ? -31.141 27.266 8.078 1 38.22 336 ASP A O 1
ATOM 2638 N N . LEU A 1 337 ? -30.422 26.312 9.703 1 40.62 337 LEU A N 1
ATOM 2639 C CA . LEU A 1 337 ? -29.594 25.547 8.781 1 40.62 337 LEU A CA 1
ATOM 2640 C C . LEU A 1 337 ? -30.438 24.531 8.016 1 40.62 337 LEU A C 1
ATOM 2642 O O . LEU A 1 337 ? -31.125 23.703 8.625 1 40.62 337 LEU A O 1
ATOM 2646 N N . PRO A 1 338 ? -30.766 24.672 6.727 1 36.66 338 PRO A N 1
ATOM 2647 C CA . PRO A 1 338 ? -31.5 23.641 5.992 1 36.66 338 PRO A CA 1
ATOM 2648 C C . PRO A 1 338 ? -30.906 22.25 6.168 1 36.66 338 PRO A C 1
ATOM 2650 O O . PRO A 1 338 ? -29.703 22.125 6.449 1 36.66 338 PRO A O 1
ATOM 2653 N N . ARG A 1 339 ? -31.594 21.219 6.664 1 34.66 339 ARG A N 1
ATOM 2654 C CA . ARG A 1 339 ? -31.266 19.797 6.695 1 34.66 339 ARG A CA 1
ATOM 2655 C C . ARG A 1 339 ? -30.469 19.391 5.461 1 34.66 339 ARG A C 1
ATOM 2657 O O . ARG A 1 339 ? -30.922 19.547 4.332 1 34.66 339 ARG A O 1
ATOM 2664 N N . LEU A 1 340 ? -29.219 19.609 5.297 1 36.22 340 LEU A N 1
ATOM 2665 C CA . LEU A 1 340 ? -28.438 19.031 4.195 1 36.22 340 LEU A CA 1
ATOM 2666 C C . LEU A 1 340 ? -29 17.672 3.789 1 36.22 340 LEU A C 1
ATOM 2668 O O . LEU A 1 340 ? -29.328 16.859 4.648 1 36.22 340 LEU A O 1
ATOM 2672 N N . SER A 1 341 ? -29.828 17.594 2.711 1 30.59 341 SER A N 1
ATOM 2673 C CA . SER A 1 341 ? -30.453 16.391 2.178 1 30.59 341 SER A CA 1
ATOM 2674 C C . SER A 1 341 ? -29.516 15.195 2.266 1 30.59 341 SER A C 1
ATOM 2676 O O . SER A 1 341 ? -28.438 15.195 1.658 1 30.59 341 SER A O 1
ATOM 2678 N N . VAL A 1 342 ? -29.281 14.602 3.312 1 28.02 342 VAL A N 1
ATOM 2679 C CA . VAL A 1 342 ? -28.75 13.25 3.449 1 28.02 342 VAL A CA 1
ATOM 2680 C C . VAL A 1 342 ? -29.391 12.336 2.404 1 28.02 342 VAL A C 1
ATOM 2682 O O . VAL A 1 342 ? -30.594 12.07 2.455 1 28.02 342 VAL A O 1
ATOM 2685 N N . ALA A 1 343 ? -29.094 12.594 1.176 1 25.38 343 ALA A N 1
ATOM 2686 C CA . ALA A 1 343 ? -29.656 11.531 0.347 1 25.38 343 ALA A CA 1
ATOM 2687 C C . ALA A 1 343 ? -29.406 10.156 0.967 1 25.38 343 ALA A C 1
ATOM 2689 O O . ALA A 1 343 ? -28.25 9.766 1.176 1 25.38 343 ALA A O 1
ATOM 2690 N N . VAL A 1 344 ? -30.25 9.57 1.771 1 21.03 344 VAL A N 1
ATOM 2691 C CA . VAL A 1 344 ? -30.328 8.148 2.066 1 21.03 344 VAL A CA 1
ATOM 2692 C C . VAL A 1 344 ? -30.297 7.348 0.765 1 21.03 344 VAL A C 1
ATOM 2694 O O . VAL A 1 344 ? -31.031 7.66 -0.18 1 21.03 344 VAL A O 1
ATOM 2697 N N . MET B 1 1 ? 1.26 1.478 -1.018 1 29.92 1 MET B N 1
ATOM 2698 C CA . MET B 1 1 ? 1.716 0.54 0.004 1 29.92 1 MET B CA 1
ATOM 2699 C C . MET B 1 1 ? 0.633 0.308 1.053 1 29.92 1 MET B C 1
ATOM 2701 O O . MET B 1 1 ? -0.063 1.245 1.45 1 29.92 1 MET B O 1
ATOM 2705 N N . CYS B 1 2 ? -0.054 -0.833 1.146 1 38.84 2 CYS B N 1
ATOM 2706 C CA . CYS B 1 2 ? -1.113 -1.162 2.094 1 38.84 2 CYS B CA 1
ATOM 2707 C C . CYS B 1 2 ? -0.537 -1.788 3.357 1 38.84 2 CYS B C 1
ATOM 2709 O O . CYS B 1 2 ? 0.361 -2.629 3.287 1 38.84 2 CYS B O 1
ATOM 2711 N N . LEU B 1 3 ? -0.541 -1.131 4.617 1 38.88 3 LEU B N 1
ATOM 2712 C CA . LEU B 1 3 ? -0.182 -1.771 5.879 1 38.88 3 LEU B CA 1
ATOM 2713 C C . LEU B 1 3 ? -1.398 -2.428 6.52 1 38.88 3 LEU B C 1
ATOM 2715 O O . LEU B 1 3 ? -2.48 -1.84 6.559 1 38.88 3 LEU B O 1
ATOM 2719 N N . ILE B 1 4 ? -1.497 -3.809 6.551 1 41.94 4 ILE B N 1
ATOM 2720 C CA . ILE B 1 4 ? -2.549 -4.531 7.262 1 41.94 4 ILE B CA 1
ATOM 2721 C C . ILE B 1 4 ? -2.082 -4.863 8.672 1 41.94 4 ILE B C 1
ATOM 2723 O O . ILE B 1 4 ? -1.025 -5.473 8.859 1 41.94 4 ILE B O 1
ATOM 2727 N N . ALA B 1 5 ? -2.363 -4.012 9.773 1 41.16 5 ALA B N 1
ATOM 2728 C CA . ALA B 1 5 ? -2.094 -4.508 11.125 1 41.16 5 ALA B CA 1
ATOM 2729 C C . ALA B 1 5 ? -3.287 -5.285 11.672 1 41.16 5 ALA B C 1
ATOM 2731 O O . ALA B 1 5 ? -4.43 -4.836 11.562 1 41.16 5 ALA B O 1
ATOM 2732 N N . SER B 1 6 ? -3.379 -6.555 11.422 1 42.38 6 SER B N 1
ATOM 2733 C CA . SER B 1 6 ? -4.371 -7.336 12.148 1 42.38 6 SER B CA 1
ATOM 2734 C C . SER B 1 6 ? -4.074 -7.352 13.648 1 42.38 6 SER B C 1
ATOM 2736 O O . SER B 1 6 ? -2.959 -7.043 14.07 1 42.38 6 SER B O 1
ATOM 2738 N N . SER B 1 7 ? -5.203 -7.191 14.352 1 42.19 7 SER B N 1
ATOM 2739 C CA . SER B 1 7 ? -4.945 -7.477 15.758 1 42.19 7 SER B CA 1
ATOM 2740 C C . SER B 1 7 ? -3.74 -8.398 15.93 1 42.19 7 SER B C 1
ATOM 2742 O O . SER B 1 7 ? -3.057 -8.352 16.953 1 42.19 7 SER B O 1
ATOM 2744 N N . SER B 1 8 ? -3.723 -9.266 14.875 1 42.22 8 SER B N 1
ATOM 2745 C CA . SER B 1 8 ? -2.574 -10.164 14.93 1 42.22 8 SER B CA 1
ATOM 2746 C C . SER B 1 8 ? -1.374 -9.562 14.195 1 42.22 8 SER B C 1
ATOM 2748 O O . SER B 1 8 ? -1.5 -9.094 13.07 1 42.22 8 SER B O 1
ATOM 2750 N N . SER B 1 9 ? -0.422 -9.094 14.891 1 44 9 SER B N 1
ATOM 2751 C CA . SER B 1 9 ? 0.973 -8.695 14.719 1 44 9 SER B CA 1
ATOM 2752 C C . SER B 1 9 ? 1.382 -8.719 13.25 1 44 9 SER B C 1
ATOM 2754 O O . SER B 1 9 ? 2.449 -9.234 12.906 1 44 9 SER B O 1
ATOM 2756 N N . LEU B 1 10 ? 0.314 -8.594 12.242 1 42.91 10 LEU B N 1
ATOM 2757 C CA . LEU B 1 10 ? 0.853 -8.734 10.898 1 42.91 10 LEU B CA 1
ATOM 2758 C C . LEU B 1 10 ? 0.728 -7.422 10.125 1 42.91 10 LEU B C 1
ATOM 2760 O O . LEU B 1 10 ? -0.278 -6.719 10.242 1 42.91 10 LEU B O 1
ATOM 2764 N N . ILE B 1 11 ? 1.94 -7.055 9.57 1 48.22 11 ILE B N 1
ATOM 2765 C CA . ILE B 1 11 ? 1.958 -5.922 8.648 1 48.22 11 ILE B CA 1
ATOM 2766 C C . ILE B 1 11 ? 2.07 -6.43 7.211 1 48.22 11 ILE B C 1
ATOM 2768 O O . ILE B 1 11 ? 2.994 -7.176 6.883 1 48.22 11 ILE B O 1
ATOM 2772 N N . PHE B 1 12 ? 0.921 -6.254 6.422 1 50.84 12 PHE B N 1
ATOM 2773 C CA . PHE B 1 12 ? 0.958 -6.605 5.008 1 50.84 12 PHE B CA 1
ATOM 2774 C C . PHE B 1 12 ? 1.092 -5.355 4.145 1 50.84 12 PHE B C 1
ATOM 2776 O O . PHE B 1 12 ? 0.318 -4.41 4.289 1 50.84 12 PHE B O 1
ATOM 2783 N N . LEU B 1 13 ? 2.256 -5.328 3.438 1 54.03 13 LEU B N 1
ATOM 2784 C CA . LEU B 1 13 ? 2.514 -4.207 2.539 1 54.03 13 LEU B CA 1
ATOM 2785 C C . LEU B 1 13 ? 2.398 -4.641 1.081 1 54.03 13 LEU B C 1
ATOM 2787 O O . LEU B 1 13 ? 2.98 -5.652 0.682 1 54.03 13 LEU B O 1
ATOM 2791 N N . ALA B 1 14 ? 1.363 -4.043 0.431 1 46 14 ALA B N 1
ATOM 2792 C CA . ALA B 1 14 ? 1.339 -4.238 -1.017 1 46 14 ALA B CA 1
ATOM 2793 C C . ALA B 1 14 ? 2.018 -3.074 -1.735 1 46 14 ALA B C 1
ATOM 2795 O O . ALA B 1 14 ? 1.55 -1.935 -1.665 1 46 14 ALA B O 1
ATOM 2796 N N . GLN B 1 15 ? 3.201 -3.326 -2.072 1 51.5 15 GLN B N 1
ATOM 2797 C CA . GLN B 1 15 ? 3.947 -2.283 -2.771 1 51.5 15 GLN B CA 1
ATOM 2798 C C . GLN B 1 15 ? 3.611 -2.271 -4.262 1 51.5 15 GLN B C 1
ATOM 2800 O O . GLN B 1 15 ? 3.559 -3.324 -4.898 1 51.5 15 GLN B O 1
ATOM 2805 N N . GLY B 1 16 ? 3.117 -1.141 -4.68 1 51.53 16 GLY B N 1
ATOM 2806 C CA . GLY B 1 16 ? 2.963 -1.002 -6.121 1 51.53 16 GLY B CA 1
ATOM 2807 C C . GLY B 1 16 ? 4.246 -1.255 -6.887 1 51.53 16 GLY B C 1
ATOM 2808 O O . GLY B 1 16 ? 5.055 -2.098 -6.488 1 51.53 16 GLY B O 1
ATOM 2809 N N . ILE B 1 17 ? 4.352 -0.637 -7.996 1 47.09 17 ILE B N 1
ATOM 2810 C CA . ILE B 1 17 ? 5.473 -0.859 -8.898 1 47.09 17 ILE B CA 1
ATOM 2811 C C . ILE B 1 17 ? 6.766 -0.379 -8.25 1 47.09 17 ILE B C 1
ATOM 2813 O O . ILE B 1 17 ? 6.902 0.802 -7.918 1 47.09 17 ILE B O 1
ATOM 2817 N N . ILE B 1 18 ? 7.637 -1.184 -7.66 1 42.56 18 ILE B N 1
ATOM 2818 C CA . ILE B 1 18 ? 8.945 -0.907 -7.086 1 42.56 18 ILE B CA 1
ATOM 2819 C C . ILE B 1 18 ? 9.742 -0.006 -8.031 1 42.56 18 ILE B C 1
ATOM 2821 O O . ILE B 1 18 ? 10.625 0.739 -7.59 1 42.56 18 ILE B O 1
ATOM 2825 N N . GLY B 1 19 ? 9.109 0.42 -9.055 1 47.34 19 GLY B N 1
ATOM 2826 C CA . GLY B 1 19 ? 9.883 1.117 -10.07 1 47.34 19 GLY B CA 1
ATOM 2827 C C . GLY B 1 19 ? 9.609 2.607 -10.109 1 47.34 19 GLY B C 1
ATOM 2828 O O . GLY B 1 19 ? 10.32 3.357 -10.773 1 47.34 19 GLY B O 1
ATOM 2829 N N . THR B 1 20 ? 8.734 3.018 -9.406 1 52 20 THR B N 1
ATOM 2830 C CA . THR B 1 20 ? 8.344 4.414 -9.578 1 52 20 THR B CA 1
ATOM 2831 C C . THR B 1 20 ? 9.312 5.336 -8.836 1 52 20 THR B C 1
ATOM 2833 O O . THR B 1 20 ? 9.352 6.539 -9.094 1 52 20 THR B O 1
ATOM 2836 N N . GLY B 1 21 ? 10.172 4.738 -7.98 1 55.91 21 GLY B N 1
ATOM 2837 C CA . GLY B 1 21 ? 11.297 5.48 -7.434 1 55.91 21 GLY B CA 1
ATOM 2838 C C . GLY B 1 21 ? 10.961 6.195 -6.137 1 55.91 21 GLY B C 1
ATOM 2839 O O . GLY B 1 21 ? 11.836 6.781 -5.5 1 55.91 21 GLY B O 1
ATOM 2840 N N . SER B 1 22 ? 9.758 6.082 -5.645 1 64.06 22 SER B N 1
ATOM 2841 C CA . SER B 1 22 ? 9.492 6.848 -4.43 1 64.06 22 SER B CA 1
ATOM 2842 C C . SER B 1 22 ? 10.164 6.215 -3.219 1 64.06 22 SER B C 1
ATOM 2844 O O . SER B 1 22 ? 10.555 6.918 -2.285 1 64.06 22 SER B O 1
ATOM 2846 N N . GLY B 1 23 ? 10.375 4.941 -3.131 1 69.19 23 GLY B N 1
ATOM 2847 C CA . GLY B 1 23 ? 11.062 4.23 -2.064 1 69.19 23 GLY B CA 1
ATOM 2848 C C . GLY B 1 23 ? 10.266 4.172 -0.775 1 69.19 23 GLY B C 1
ATOM 2849 O O . GLY B 1 23 ? 10.766 3.711 0.252 1 69.19 23 GLY B O 1
ATOM 2850 N N . LEU B 1 24 ? 9.016 4.555 -0.773 1 70.75 24 LEU B N 1
ATOM 2851 C CA . LEU B 1 24 ? 8.195 4.609 0.431 1 70.75 24 LEU B CA 1
ATOM 2852 C C . LEU B 1 24 ? 7.957 3.211 0.99 1 70.75 24 LEU B C 1
ATOM 2854 O O . LEU B 1 24 ? 8.055 2.996 2.199 1 70.75 24 LEU B O 1
ATOM 2858 N N . GLY B 1 25 ? 7.668 2.316 0.153 1 73.75 25 GLY B N 1
ATOM 2859 C CA . GLY B 1 25 ? 7.383 0.962 0.597 1 73.75 25 GLY B CA 1
ATOM 2860 C C . GLY B 1 25 ? 8.531 0.332 1.364 1 73.75 25 GLY B C 1
ATOM 2861 O O . GLY B 1 25 ? 8.328 -0.206 2.455 1 73.75 25 GLY B O 1
ATOM 2862 N N . THR B 1 26 ? 9.695 0.447 0.816 1 75.75 26 THR B N 1
ATOM 2863 C CA . THR B 1 26 ? 10.852 -0.174 1.453 1 75.75 26 THR B CA 1
ATOM 2864 C C . THR B 1 26 ? 11.258 0.599 2.703 1 75.75 26 THR B C 1
ATOM 2866 O O . THR B 1 26 ? 11.711 0.007 3.686 1 75.75 26 THR B O 1
ATOM 2869 N N . PHE B 1 27 ? 11.078 1.886 2.668 1 77.31 27 PHE B N 1
ATOM 2870 C CA . PHE B 1 27 ? 11.359 2.676 3.859 1 77.31 27 PHE B CA 1
ATOM 2871 C C . PHE B 1 27 ? 10.43 2.279 5.004 1 77.31 27 PHE B C 1
ATOM 2873 O O . PHE B 1 27 ? 10.875 2.121 6.141 1 77.31 27 PHE B O 1
ATOM 2880 N N . LEU B 1 28 ? 9.266 2.09 4.688 1 77.06 28 LEU B N 1
ATOM 2881 C CA . LEU B 1 28 ? 8.273 1.688 5.684 1 77.06 28 LEU B CA 1
ATOM 2882 C C . LEU B 1 28 ? 8.633 0.336 6.289 1 77.06 28 LEU B C 1
ATOM 2884 O O . LEU B 1 28 ? 8.453 0.123 7.492 1 77.06 28 LEU B O 1
ATOM 2888 N N . LEU B 1 29 ? 9.125 -0.51 5.469 1 79.31 29 LEU B N 1
ATOM 2889 C CA . LEU B 1 29 ? 9.539 -1.822 5.957 1 79.31 29 LEU B CA 1
ATOM 2890 C C . LEU B 1 29 ? 10.594 -1.689 7.043 1 79.31 29 LEU B C 1
ATOM 2892 O O . LEU B 1 29 ? 10.523 -2.361 8.07 1 79.31 29 LEU B O 1
ATOM 2896 N N . LYS B 1 30 ? 11.484 -0.831 6.766 1 81.19 30 LYS B N 1
ATOM 2897 C CA . LYS B 1 30 ? 12.562 -0.607 7.719 1 81.19 30 LYS B CA 1
ATOM 2898 C C . LYS B 1 30 ? 12.031 -0.035 9.031 1 81.19 30 LYS B C 1
ATOM 2900 O O . LYS B 1 30 ? 12.398 -0.502 10.109 1 81.19 30 LYS B O 1
ATOM 2905 N N . VAL B 1 31 ? 11.219 0.908 8.93 1 76.88 31 VAL B N 1
ATOM 2906 C CA . VAL B 1 31 ? 10.672 1.572 10.109 1 76.88 31 VAL B CA 1
ATOM 2907 C C . VAL B 1 31 ? 9.82 0.589 10.914 1 76.88 31 VAL B C 1
ATOM 2909 O O . VAL B 1 31 ? 9.875 0.574 12.148 1 76.88 31 VAL B O 1
ATOM 2912 N N . LEU B 1 32 ? 9.07 -0.206 10.227 1 76.88 32 LEU B N 1
ATOM 2913 C CA . LEU B 1 32 ? 8.227 -1.197 10.883 1 76.88 32 LEU B CA 1
ATOM 2914 C C . LEU B 1 32 ? 9.078 -2.242 11.602 1 76.88 32 LEU B C 1
ATOM 2916 O O . LEU B 1 32 ? 8.711 -2.703 12.688 1 76.88 32 LEU B O 1
ATOM 2920 N N . GLU B 1 33 ? 10.133 -2.596 10.953 1 81.44 33 GLU B N 1
ATOM 2921 C CA . GLU B 1 33 ? 11.039 -3.545 11.586 1 81.44 33 GLU B CA 1
ATOM 2922 C C . GLU B 1 33 ? 11.609 -2.982 12.891 1 81.44 33 GLU B C 1
ATOM 2924 O O . GLU B 1 33 ? 11.727 -3.701 13.883 1 81.44 33 GLU B O 1
ATOM 2929 N N . ASP B 1 34 ? 11.891 -1.713 12.852 1 79.38 34 ASP B N 1
ATOM 2930 C CA . ASP B 1 34 ? 12.453 -1.051 14.031 1 79.38 34 ASP B CA 1
ATOM 2931 C C . ASP B 1 34 ? 11.406 -0.908 15.133 1 79.38 34 ASP B C 1
ATOM 2933 O O . ASP B 1 34 ? 11.695 -1.144 16.312 1 79.38 34 ASP B O 1
ATOM 2937 N N . GLU B 1 35 ? 10.242 -0.595 14.766 1 74.38 35 GLU B N 1
ATOM 2938 C CA . GLU B 1 35 ? 9.188 -0.308 15.734 1 74.38 35 GLU B CA 1
ATOM 2939 C C . GLU B 1 35 ? 8.555 -1.594 16.266 1 74.38 35 GLU 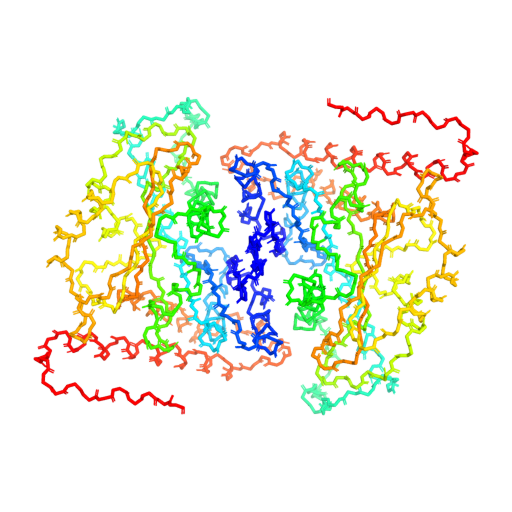B C 1
ATOM 2941 O O . GLU B 1 35 ? 8.195 -1.676 17.438 1 74.38 35 GLU B O 1
ATOM 2946 N N . PHE B 1 36 ? 8.453 -2.559 15.273 1 75.75 36 PHE B N 1
ATOM 2947 C CA . PHE B 1 36 ? 7.785 -3.807 15.625 1 75.75 36 PHE B CA 1
ATOM 2948 C C . PHE B 1 36 ? 8.594 -5.008 15.156 1 75.75 36 PHE B C 1
ATOM 2950 O O . PHE B 1 36 ? 8.141 -5.777 14.305 1 75.75 36 PHE B O 1
ATOM 2957 N N . PRO B 1 37 ? 9.633 -5.297 15.836 1 76 37 PRO B N 1
ATOM 2958 C CA . PRO B 1 37 ? 10.531 -6.363 15.375 1 76 37 PRO B CA 1
ATOM 2959 C C . PRO B 1 37 ? 9.906 -7.75 15.5 1 76 37 PRO B C 1
ATOM 2961 O O . PRO B 1 37 ? 10.312 -8.68 14.797 1 76 37 PRO B O 1
ATOM 2964 N N . GLU B 1 38 ? 8.875 -7.875 16.25 1 73.75 38 GLU B N 1
ATOM 2965 C CA . GLU B 1 38 ? 8.305 -9.188 16.516 1 73.75 38 GLU B CA 1
ATOM 2966 C C . GLU B 1 38 ? 7.172 -9.508 15.531 1 73.75 38 GLU B C 1
ATOM 2968 O O . GLU B 1 38 ? 6.672 -10.633 15.492 1 73.75 38 GLU B O 1
ATOM 2973 N N . VAL B 1 39 ? 6.855 -8.508 14.789 1 73.44 39 VAL B N 1
ATOM 2974 C CA . VAL B 1 39 ? 5.75 -8.703 13.859 1 73.44 39 VAL B CA 1
ATOM 2975 C C . VAL B 1 39 ? 6.293 -9.078 12.484 1 73.44 39 VAL B C 1
ATOM 2977 O O . VAL B 1 39 ? 7.238 -8.453 11.992 1 73.44 39 VAL B O 1
ATOM 2980 N N . TYR B 1 40 ? 5.676 -10.109 11.859 1 78.56 40 TYR B N 1
ATOM 2981 C CA . TYR B 1 40 ? 6.109 -10.539 10.531 1 78.56 40 TYR B CA 1
ATOM 2982 C C . TYR B 1 40 ? 5.77 -9.492 9.484 1 78.56 40 TYR B C 1
ATOM 2984 O O . TYR B 1 40 ? 4.68 -8.914 9.5 1 78.56 40 TYR B O 1
ATOM 2992 N N . ARG B 1 41 ? 6.664 -9.297 8.656 1 82.44 41 ARG B N 1
ATOM 2993 C CA . ARG B 1 41 ? 6.492 -8.359 7.551 1 82.44 41 ARG B CA 1
ATOM 2994 C C . ARG B 1 41 ? 6.328 -9.102 6.23 1 82.44 41 ARG B C 1
ATOM 2996 O O . ARG B 1 41 ? 7.305 -9.609 5.672 1 82.44 41 ARG B O 1
ATOM 3003 N N . PHE B 1 42 ? 5.078 -9.164 5.73 1 84.5 42 PHE B N 1
ATOM 3004 C CA . PHE B 1 42 ? 4.719 -9.812 4.477 1 84.5 42 PHE B CA 1
ATOM 3005 C C . PHE B 1 42 ? 4.531 -8.781 3.371 1 84.5 42 PHE B C 1
ATOM 3007 O O . PHE B 1 42 ? 3.736 -7.848 3.514 1 84.5 42 PHE B O 1
ATOM 3014 N N . VAL B 1 43 ? 5.277 -8.953 2.242 1 83.75 43 VAL B N 1
ATOM 3015 C CA . VAL B 1 43 ? 5.246 -7.918 1.21 1 83.75 43 VAL B CA 1
ATOM 3016 C C . VAL B 1 43 ? 4.871 -8.539 -0.133 1 83.75 43 VAL B C 1
ATOM 3018 O O . VAL B 1 43 ? 5.418 -9.578 -0.518 1 83.75 43 VAL B O 1
ATOM 3021 N N . THR B 1 44 ? 3.857 -7.953 -0.763 1 84.44 44 THR B N 1
ATOM 3022 C CA . THR B 1 44 ? 3.625 -8.234 -2.176 1 84.44 44 THR B CA 1
ATOM 3023 C C . THR B 1 44 ? 4.27 -7.16 -3.051 1 84.44 44 THR B C 1
ATOM 3025 O O . THR B 1 44 ? 4.055 -5.965 -2.838 1 84.44 44 THR B O 1
ATOM 3028 N N . SER B 1 45 ? 5.051 -7.57 -3.949 1 82.75 45 SER B N 1
ATOM 3029 C CA . SER B 1 45 ? 5.801 -6.617 -4.758 1 82.75 45 SER B CA 1
ATOM 3030 C C . SER B 1 45 ? 5.57 -6.855 -6.246 1 82.75 45 SER B C 1
ATOM 3032 O O . SER B 1 45 ? 5.688 -7.984 -6.727 1 82.75 45 SER B O 1
ATOM 3034 N N . ILE B 1 46 ? 5.285 -5.773 -6.969 1 82 46 ILE B N 1
ATOM 3035 C CA . ILE B 1 46 ? 5.078 -5.871 -8.406 1 82 46 ILE B CA 1
ATOM 3036 C C . ILE B 1 46 ? 6.363 -5.496 -9.141 1 82 46 ILE B C 1
ATOM 3038 O O . ILE B 1 46 ? 6.891 -4.398 -8.961 1 82 46 ILE B O 1
ATOM 3042 N N . TYR B 1 47 ? 6.867 -6.379 -9.922 1 80.25 47 TYR B N 1
ATOM 3043 C CA . TYR B 1 47 ? 8.062 -6.164 -10.727 1 80.25 47 TYR B CA 1
ATOM 3044 C C . TYR B 1 47 ? 7.707 -5.645 -12.117 1 80.25 47 TYR B C 1
ATOM 3046 O O . TYR B 1 47 ? 6.75 -6.113 -12.727 1 80.25 47 TYR B O 1
ATOM 3054 N N . PRO B 1 48 ? 8.469 -4.711 -12.531 1 77.06 48 PRO B N 1
ATOM 3055 C CA . PRO B 1 48 ? 8.156 -4.125 -13.836 1 77.06 48 PRO B CA 1
ATOM 3056 C C . PRO B 1 48 ? 8.461 -5.07 -15 1 77.06 48 PRO B C 1
ATOM 3058 O O . PRO B 1 48 ? 9.297 -5.969 -14.859 1 77.06 48 PRO B O 1
ATOM 3061 N N . SER B 1 49 ? 7.699 -4.719 -16.062 1 73.19 49 SER B N 1
ATOM 3062 C CA . SER B 1 49 ? 7.961 -5.461 -17.297 1 73.19 49 SER B CA 1
ATOM 3063 C C . SER B 1 49 ? 9.133 -4.863 -18.062 1 73.19 49 SER B C 1
ATOM 3065 O O . SER B 1 49 ? 9.547 -3.732 -17.797 1 73.19 49 SER B O 1
ATOM 3067 N N . GLY B 1 50 ? 9.805 -5.738 -18.828 1 64.94 50 GLY B N 1
ATOM 3068 C CA . GLY B 1 50 ? 10.875 -5.23 -19.672 1 64.94 50 GLY B CA 1
ATOM 3069 C C . GLY B 1 50 ? 10.453 -4.066 -20.547 1 64.94 50 GLY B C 1
ATOM 3070 O O . GLY B 1 50 ? 11.273 -3.236 -20.938 1 64.94 50 GLY B O 1
ATOM 3071 N N . GLU B 1 51 ? 9.195 -4.059 -20.781 1 61.19 51 GLU B N 1
ATOM 3072 C CA . GLU B 1 51 ? 8.688 -3.012 -21.656 1 61.19 51 GLU B CA 1
ATOM 3073 C C . GLU B 1 51 ? 8.172 -1.816 -20.859 1 61.19 51 GLU B C 1
ATOM 3075 O O . GLU B 1 51 ? 7.555 -0.909 -21.422 1 61.19 51 GLU B O 1
ATOM 3080 N N . ASP B 1 52 ? 8.484 -1.806 -19.656 1 58.91 52 ASP B N 1
ATOM 3081 C CA . ASP B 1 52 ? 7.953 -0.726 -18.828 1 58.91 52 ASP B CA 1
ATOM 3082 C C . ASP B 1 52 ? 8.562 0.618 -19.219 1 58.91 52 ASP B C 1
ATOM 3084 O O . ASP B 1 52 ? 9.703 0.676 -19.688 1 58.91 52 ASP B O 1
ATOM 3088 N N . ASP B 1 53 ? 7.746 1.606 -19.172 1 56.19 53 ASP B N 1
ATOM 3089 C CA . ASP B 1 53 ? 8 2.973 -19.625 1 56.19 53 ASP B CA 1
ATOM 3090 C C . ASP B 1 53 ? 9.062 3.646 -18.766 1 56.19 53 ASP B C 1
ATOM 3092 O O . ASP B 1 53 ? 9.562 4.723 -19.109 1 56.19 53 ASP B O 1
ATOM 3096 N N . VAL B 1 54 ? 9.359 3.031 -17.719 1 63.62 54 VAL B N 1
ATOM 3097 C CA . VAL B 1 54 ? 10.352 3.738 -16.922 1 63.62 54 VAL B CA 1
ATOM 3098 C C . VAL B 1 54 ? 11.734 3.139 -17.156 1 63.62 54 VAL B C 1
ATOM 3100 O O . VAL B 1 54 ? 12.008 2.008 -16.75 1 63.62 54 VAL B O 1
ATOM 3103 N N . ILE B 1 55 ? 12.594 3.783 -17.859 1 73.12 55 ILE B N 1
ATOM 3104 C CA . ILE B 1 55 ? 13.914 3.338 -18.297 1 73.12 55 ILE B CA 1
ATOM 3105 C C . ILE B 1 55 ? 14.781 3.014 -17.078 1 73.12 55 ILE B C 1
ATOM 3107 O O . ILE B 1 55 ? 15.633 2.125 -17.141 1 73.12 55 ILE B O 1
ATOM 3111 N N . THR B 1 56 ? 14.539 3.568 -15.93 1 81.06 56 THR B N 1
ATOM 3112 C CA . THR B 1 56 ? 15.375 3.41 -14.75 1 81.06 56 THR B CA 1
ATOM 3113 C C . THR B 1 56 ? 14.844 2.301 -13.852 1 81.06 56 THR B C 1
ATOM 3115 O O . THR B 1 56 ? 15.367 2.072 -12.758 1 81.06 56 THR B O 1
ATOM 3118 N N . SER B 1 57 ? 13.906 1.492 -14.266 1 80.38 57 SER B N 1
ATOM 3119 C CA . SER B 1 57 ? 13.227 0.479 -13.469 1 80.38 57 SER B CA 1
ATOM 3120 C C . SER B 1 57 ? 14.203 -0.568 -12.945 1 80.38 57 SER B C 1
ATOM 3122 O O . SER B 1 57 ? 14.094 -1.013 -11.805 1 80.38 57 SER B O 1
ATOM 3124 N N . PRO B 1 58 ? 15.211 -0.915 -13.797 1 85.88 58 PRO B N 1
ATOM 3125 C CA . PRO B 1 58 ? 16.141 -1.912 -13.266 1 85.88 58 PRO B CA 1
ATOM 3126 C C . PRO B 1 58 ? 16.938 -1.396 -12.07 1 85.88 58 PRO B C 1
ATOM 3128 O O . PRO B 1 58 ? 17.188 -2.146 -11.125 1 85.88 58 PRO B O 1
ATOM 3131 N N . TYR B 1 59 ? 17.297 -0.089 -12.047 1 87.5 59 TYR B N 1
ATOM 3132 C CA . TYR B 1 59 ? 17.984 0.512 -10.906 1 87.5 59 TYR B CA 1
ATOM 3133 C C . TYR B 1 59 ? 17.109 0.479 -9.664 1 87.5 59 TYR B C 1
ATOM 3135 O O . TYR B 1 59 ? 17.531 0.025 -8.602 1 87.5 59 TYR B O 1
ATOM 3143 N N . ASN B 1 60 ? 15.922 0.896 -9.859 1 82.31 60 ASN B N 1
ATOM 3144 C CA . ASN B 1 60 ? 14.977 0.95 -8.75 1 82.31 60 ASN B CA 1
ATOM 3145 C C . ASN B 1 60 ? 14.68 -0.441 -8.195 1 82.31 60 ASN B C 1
ATOM 3147 O O . ASN B 1 60 ? 14.578 -0.62 -6.98 1 82.31 60 ASN B O 1
ATOM 3151 N N . SER B 1 61 ? 14.562 -1.367 -9.062 1 85.56 61 SER B N 1
ATOM 3152 C CA . SER B 1 61 ? 14.203 -2.723 -8.656 1 85.56 61 SER B CA 1
ATOM 3153 C C . SER B 1 61 ? 15.305 -3.365 -7.828 1 85.56 61 SER B C 1
ATOM 3155 O O . SER B 1 61 ? 15.031 -4.016 -6.816 1 85.56 61 SER B O 1
ATOM 3157 N N . ILE B 1 62 ? 16.562 -3.207 -8.25 1 90.12 62 ILE B N 1
ATOM 3158 C CA . ILE B 1 62 ? 17.656 -3.842 -7.52 1 90.12 62 ILE B CA 1
ATOM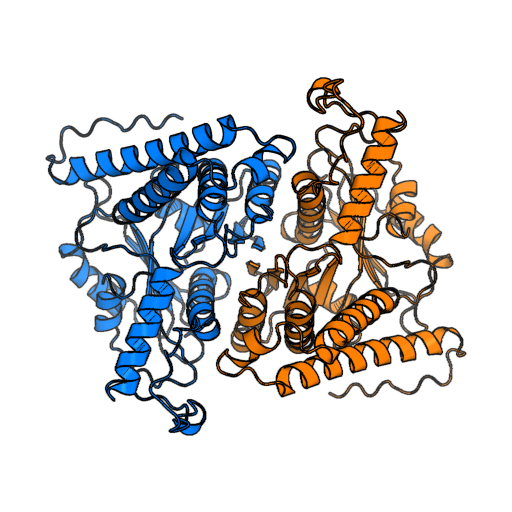 3159 C C . ILE B 1 62 ? 17.797 -3.199 -6.141 1 90.12 62 ILE B C 1
ATOM 3161 O O . ILE B 1 62 ? 18.078 -3.883 -5.156 1 90.12 62 ILE B O 1
ATOM 3165 N N . LEU B 1 63 ? 17.641 -1.899 -6.066 1 87.88 63 LEU B N 1
ATOM 3166 C CA . LEU B 1 63 ? 17.703 -1.206 -4.781 1 87.88 63 LEU B CA 1
ATOM 3167 C C . LEU B 1 63 ? 16.562 -1.65 -3.869 1 87.88 63 LEU B C 1
ATOM 3169 O O . LEU B 1 63 ? 16.781 -1.871 -2.674 1 87.88 63 LEU B O 1
ATOM 3173 N N . ALA B 1 64 ? 15.414 -1.797 -4.449 1 85.94 64 ALA B N 1
ATOM 3174 C CA . ALA B 1 64 ? 14.258 -2.256 -3.689 1 85.94 64 ALA B CA 1
ATOM 3175 C C . ALA B 1 64 ? 14.461 -3.68 -3.182 1 85.94 64 ALA B C 1
ATOM 3177 O O . ALA B 1 64 ? 14.109 -3.998 -2.045 1 85.94 64 ALA B O 1
ATOM 3178 N N . MET B 1 65 ? 15.023 -4.531 -4.02 1 89.81 65 MET B N 1
ATOM 3179 C CA . MET B 1 65 ? 15.234 -5.922 -3.635 1 89.81 65 MET B CA 1
ATOM 3180 C C . MET B 1 65 ? 16.203 -6.023 -2.461 1 89.81 65 MET B C 1
ATOM 3182 O O . MET B 1 65 ? 16.062 -6.891 -1.601 1 89.81 65 MET B O 1
ATOM 3186 N N . LYS B 1 66 ? 17.172 -5.176 -2.471 1 91.5 66 LYS B N 1
ATOM 3187 C CA . LYS B 1 66 ? 18.094 -5.148 -1.341 1 91.5 66 LYS B CA 1
ATOM 3188 C C . LYS B 1 66 ? 17.359 -4.91 -0.029 1 91.5 66 LYS B C 1
ATOM 3190 O O . LYS B 1 66 ? 17.594 -5.605 0.96 1 91.5 66 LYS B O 1
ATOM 3195 N N . GLU B 1 67 ? 16.484 -3.957 -0.046 1 87.62 67 GLU B N 1
ATOM 3196 C CA . GLU B 1 67 ? 15.711 -3.637 1.147 1 87.62 67 GLU B CA 1
ATOM 3197 C C . GLU B 1 67 ? 14.766 -4.781 1.517 1 87.62 67 GLU B C 1
ATOM 3199 O O . GLU B 1 67 ? 14.602 -5.094 2.697 1 87.62 67 GLU B O 1
ATOM 3204 N N . LEU B 1 68 ? 14.164 -5.391 0.511 1 89.25 68 LEU B N 1
ATOM 3205 C CA . LEU B 1 68 ? 13.273 -6.52 0.752 1 89.25 68 LEU B CA 1
ATOM 3206 C C . LEU B 1 68 ? 14.031 -7.688 1.375 1 89.25 68 LEU B C 1
ATOM 3208 O O . LEU B 1 68 ? 13.547 -8.32 2.314 1 89.25 68 LEU B O 1
ATOM 3212 N N . ASN B 1 69 ? 15.18 -7.949 0.836 1 92.88 69 ASN B N 1
ATOM 3213 C CA . ASN B 1 69 ? 16 -9.031 1.362 1 92.88 69 ASN B CA 1
ATOM 3214 C C . ASN B 1 69 ? 16.359 -8.797 2.826 1 92.88 69 ASN B C 1
ATOM 3216 O O . ASN B 1 69 ? 16.438 -9.75 3.609 1 92.88 69 ASN B O 1
ATOM 3220 N N . GLU B 1 70 ? 16.484 -7.578 3.158 1 91.06 70 GLU B N 1
ATOM 3221 C CA . GLU B 1 70 ? 17 -7.246 4.484 1 91.06 70 GLU B CA 1
ATOM 3222 C C . GLU B 1 70 ? 15.875 -7.129 5.504 1 91.06 70 GLU B C 1
ATOM 3224 O O . GLU B 1 70 ? 16.047 -7.492 6.668 1 91.06 70 GLU B O 1
ATOM 3229 N N . HIS B 1 71 ? 14.742 -6.66 5.039 1 88.06 71 HIS B N 1
ATOM 3230 C CA . HIS B 1 71 ? 13.797 -6.195 6.047 1 88.06 71 HIS B CA 1
ATOM 3231 C C . HIS B 1 71 ? 12.477 -6.957 5.957 1 88.06 71 HIS B C 1
ATOM 3233 O O . HIS B 1 71 ? 11.641 -6.875 6.863 1 88.06 71 HIS B O 1
ATOM 3239 N N . ALA B 1 72 ? 12.219 -7.68 4.891 1 88.62 72 ALA B N 1
ATOM 3240 C CA . ALA B 1 72 ? 10.984 -8.445 4.766 1 88.62 72 ALA B CA 1
ATOM 3241 C C . ALA B 1 72 ? 11.164 -9.867 5.289 1 88.62 72 ALA B C 1
ATOM 3243 O O . ALA B 1 72 ? 12.273 -10.422 5.242 1 88.62 72 ALA B O 1
ATOM 3244 N N . ASP B 1 73 ? 10.094 -10.445 5.801 1 89.69 73 ASP B N 1
ATOM 3245 C CA . ASP B 1 73 ? 10.117 -11.836 6.25 1 89.69 73 ASP B CA 1
ATOM 3246 C C . ASP B 1 73 ? 9.578 -12.773 5.168 1 89.69 73 ASP B C 1
ATOM 3248 O O . ASP B 1 73 ? 9.906 -13.961 5.152 1 89.69 73 ASP B O 1
ATOM 3252 N N . CYS B 1 74 ? 8.734 -12.258 4.387 1 91.94 74 CYS B N 1
ATOM 3253 C CA . CYS B 1 74 ? 8.148 -12.992 3.27 1 91.94 74 CYS B CA 1
ATOM 3254 C C . CYS B 1 74 ? 7.793 -12.047 2.125 1 91.94 74 CYS B C 1
ATOM 3256 O O . CYS B 1 74 ? 7.223 -10.984 2.348 1 91.94 74 CYS B O 1
ATOM 3258 N N . VAL B 1 75 ? 8.188 -12.406 0.941 1 91.75 75 VAL B N 1
ATOM 3259 C CA . VAL B 1 75 ? 7.938 -11.562 -0.226 1 91.75 75 VAL B CA 1
ATOM 3260 C C . VAL B 1 75 ? 7.195 -12.367 -1.291 1 91.75 75 VAL B C 1
ATOM 3262 O O . VAL B 1 75 ? 7.551 -13.516 -1.573 1 91.75 75 VAL B O 1
ATOM 3265 N N . LEU B 1 76 ? 6.148 -11.75 -1.797 1 91.62 76 LEU B N 1
ATOM 3266 C CA . LEU B 1 76 ? 5.371 -12.328 -2.891 1 91.62 76 LEU B CA 1
ATOM 3267 C C . LEU B 1 76 ? 5.508 -11.484 -4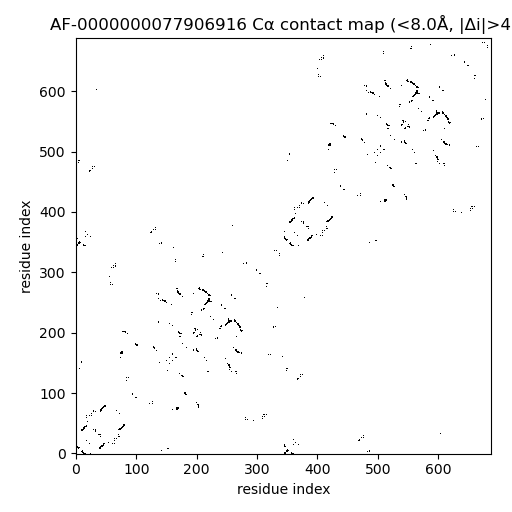.156 1 91.62 76 LEU B C 1
ATOM 3269 O O . LEU B 1 76 ? 4.754 -10.523 -4.348 1 91.62 76 LEU B O 1
ATOM 3273 N N . PRO B 1 77 ? 6.43 -11.922 -5.008 1 91.31 77 PRO B N 1
ATOM 3274 C CA . PRO B 1 77 ? 6.641 -11.141 -6.23 1 91.31 77 PRO B CA 1
ATOM 3275 C C . PRO B 1 77 ? 5.582 -11.414 -7.293 1 91.31 77 PRO B C 1
ATOM 3277 O O . PRO B 1 77 ? 5.164 -12.562 -7.477 1 91.31 77 PRO B O 1
ATOM 3280 N N . ILE B 1 78 ? 5.145 -10.359 -7.902 1 89 78 ILE B N 1
ATOM 3281 C CA . ILE B 1 78 ? 4.258 -10.398 -9.062 1 89 78 ILE B CA 1
ATOM 3282 C C . ILE B 1 78 ? 4.938 -9.727 -10.25 1 89 78 ILE B C 1
ATOM 3284 O O . ILE B 1 78 ? 5.469 -8.625 -10.125 1 89 78 ILE B O 1
ATOM 3288 N N . ASP B 1 79 ? 4.961 -10.422 -11.305 1 87.75 79 ASP B N 1
ATOM 3289 C CA . ASP B 1 79 ? 5.621 -9.922 -12.508 1 87.75 79 ASP B CA 1
ATOM 3290 C C . ASP B 1 79 ? 4.605 -9.328 -13.484 1 87.75 79 ASP B C 1
ATOM 3292 O O . ASP B 1 79 ? 3.709 -10.031 -13.953 1 87.75 79 ASP B O 1
ATOM 3296 N N . ASN B 1 80 ? 4.828 -8.039 -13.844 1 83 80 ASN B N 1
ATOM 3297 C CA . ASN B 1 80 ? 3.918 -7.359 -14.758 1 83 80 ASN B CA 1
ATOM 3298 C C . ASN B 1 80 ? 3.883 -8.031 -16.125 1 83 80 ASN B C 1
ATOM 3300 O O . ASN B 1 80 ? 2.842 -8.055 -16.781 1 83 80 ASN B O 1
ATOM 3304 N N . GLN B 1 81 ? 4.945 -8.531 -16.547 1 85.38 81 GLN B N 1
ATOM 3305 C CA . GLN B 1 81 ? 4.973 -9.242 -17.828 1 85.38 81 GLN B CA 1
ATOM 3306 C C . GLN B 1 81 ? 4.113 -10.5 -17.781 1 85.38 81 GLN B C 1
ATOM 3308 O O . GLN B 1 81 ? 3.408 -10.82 -18.734 1 85.38 81 GLN B O 1
ATOM 3313 N N . SER B 1 82 ? 4.25 -11.156 -16.688 1 88.75 82 SER B N 1
ATOM 3314 C CA . SER B 1 82 ? 3.426 -12.344 -16.531 1 88.75 82 SER B CA 1
ATOM 3315 C C . SER B 1 82 ? 1.941 -12 -16.547 1 88.75 82 SER B C 1
ATOM 3317 O O . SER B 1 82 ? 1.143 -12.703 -17.172 1 88.75 82 SER B O 1
ATOM 3319 N N . LEU B 1 83 ? 1.59 -10.992 -15.828 1 86.12 83 LEU B N 1
ATOM 3320 C CA . LEU B 1 83 ? 0.203 -10.539 -15.836 1 86.12 83 LEU B CA 1
ATOM 3321 C C . LEU B 1 83 ? -0.261 -10.227 -17.25 1 86.12 83 LEU B C 1
ATOM 3323 O O . LEU B 1 83 ? -1.357 -10.617 -17.656 1 86.12 83 LEU B O 1
ATOM 3327 N N . PHE B 1 84 ? 0.595 -9.586 -17.984 1 84.38 84 PHE B N 1
ATOM 3328 C CA . PHE B 1 84 ? 0.281 -9.227 -19.359 1 84.38 84 PHE B CA 1
ATOM 3329 C C . PHE B 1 84 ? 0.094 -10.477 -20.219 1 84.38 84 PHE B C 1
ATOM 3331 O O . PHE B 1 84 ? -0.844 -10.555 -21.016 1 84.38 84 PHE B O 1
ATOM 3338 N N . ASP B 1 85 ? 0.958 -11.375 -20.094 1 87.81 85 ASP B N 1
ATOM 3339 C CA . ASP B 1 85 ? 0.884 -12.617 -20.859 1 87.81 85 ASP B CA 1
ATOM 3340 C C . ASP B 1 85 ? -0.411 -13.375 -20.562 1 87.81 85 ASP B C 1
ATOM 3342 O O . ASP B 1 85 ? -1.04 -13.922 -21.469 1 87.81 85 ASP B O 1
ATOM 3346 N N . ILE B 1 86 ? -0.75 -13.391 -19.312 1 87 86 ILE B N 1
ATOM 3347 C CA . ILE B 1 86 ? -1.973 -14.062 -18.891 1 87 86 ILE B CA 1
ATOM 3348 C C . ILE B 1 86 ? -3.18 -13.406 -19.562 1 87 86 ILE B C 1
ATOM 3350 O O . ILE B 1 86 ? -4.031 -14.102 -20.125 1 87 86 ILE B O 1
ATOM 3354 N N . ILE B 1 87 ? -3.227 -12.141 -19.5 1 84.44 87 ILE B N 1
ATOM 3355 C CA . ILE B 1 87 ? -4.359 -11.414 -20.062 1 84.44 87 ILE B CA 1
ATOM 3356 C C . ILE B 1 87 ? -4.383 -11.602 -21.578 1 84.44 87 ILE B C 1
ATOM 3358 O O . ILE B 1 87 ? -5.453 -11.766 -22.172 1 84.44 87 ILE B O 1
ATOM 3362 N N . SER B 1 88 ? -3.221 -11.508 -22.188 1 84.62 88 SER B N 1
ATOM 3363 C CA . SER B 1 88 ? -3.129 -11.703 -23.625 1 84.62 88 SER B CA 1
ATOM 3364 C C . SER B 1 88 ? -3.652 -13.078 -24.031 1 84.62 88 SER B C 1
ATOM 3366 O O . SER B 1 88 ? -4.344 -13.211 -25.047 1 84.62 88 SER B O 1
ATOM 3368 N N . LYS B 1 89 ? -3.338 -14.023 -23.297 1 84.06 89 LYS B N 1
ATOM 3369 C CA . LYS B 1 89 ? -3.82 -15.375 -23.562 1 84.06 89 LYS B CA 1
ATOM 3370 C C . LYS B 1 89 ? -5.34 -15.453 -23.422 1 84.06 89 LYS B C 1
ATOM 3372 O O . LYS B 1 89 ? -6.008 -16.078 -24.25 1 84.06 89 LYS B O 1
ATOM 3377 N N . ILE B 1 90 ? -5.832 -14.875 -22.422 1 78.62 90 ILE B N 1
ATOM 3378 C CA . ILE B 1 90 ? -7.27 -14.852 -22.188 1 78.62 90 ILE B CA 1
ATOM 3379 C C . ILE B 1 90 ? -7.969 -14.164 -23.359 1 78.62 90 ILE B C 1
ATOM 3381 O O . ILE B 1 90 ? -8.984 -14.656 -23.859 1 78.62 90 ILE B O 1
ATOM 3385 N N . ASP B 1 91 ? -7.441 -13.117 -23.797 1 78.56 91 ASP B N 1
ATOM 3386 C CA . ASP B 1 91 ? -8 -12.367 -24.922 1 78.56 91 ASP B CA 1
ATOM 3387 C C . ASP B 1 91 ? -8.008 -13.219 -26.188 1 78.56 91 ASP B C 1
ATOM 3389 O O . ASP B 1 91 ? -8.977 -13.195 -26.953 1 78.56 91 ASP B O 1
ATOM 3393 N N . LEU B 1 92 ? -6.93 -13.844 -26.391 1 81.62 92 LEU B N 1
ATOM 3394 C CA . LEU B 1 92 ? -6.836 -14.727 -27.547 1 81.62 92 LEU B CA 1
ATOM 3395 C C . LEU B 1 92 ? -7.902 -15.812 -27.484 1 81.62 92 LEU B C 1
ATOM 3397 O O . LEU B 1 92 ? -8.508 -16.156 -28.5 1 81.62 92 LEU B O 1
ATOM 3401 N N . MET B 1 93 ? -8.156 -16.297 -26.297 1 78.94 93 MET B N 1
ATOM 3402 C CA . MET B 1 93 ? -9.148 -17.344 -26.109 1 78.94 93 MET B CA 1
ATOM 3403 C C . MET B 1 93 ? -10.555 -16.797 -26.344 1 78.94 93 MET B C 1
ATOM 3405 O O . MET B 1 93 ? -11.414 -17.5 -26.875 1 78.94 93 MET B O 1
ATOM 3409 N N . VAL B 1 94 ? -10.797 -15.641 -25.953 1 75 94 VAL B N 1
ATOM 3410 C CA . VAL B 1 94 ? -12.094 -14.992 -26.141 1 75 94 VAL B CA 1
ATOM 3411 C C . VAL B 1 94 ? -12.32 -14.742 -27.625 1 75 94 VAL B C 1
ATOM 3413 O O . VAL B 1 94 ? -13.391 -15.055 -28.156 1 75 94 VAL B O 1
ATOM 3416 N N . ASN B 1 95 ? -11.336 -14.227 -28.219 1 77.69 95 ASN B N 1
ATOM 3417 C CA . ASN B 1 95 ? -11.43 -13.883 -29.625 1 77.69 95 ASN B CA 1
ATOM 3418 C C . ASN B 1 95 ? -11.555 -15.133 -30.5 1 77.69 95 ASN B C 1
ATOM 3420 O O . ASN B 1 95 ? -12.148 -15.086 -31.578 1 77.69 95 ASN B O 1
ATOM 3424 N N . SER B 1 96 ? -11 -16.156 -30.016 1 80.25 96 SER B N 1
ATOM 3425 C CA . SER B 1 96 ? -11.078 -17.406 -30.781 1 80.25 96 SER B CA 1
ATOM 3426 C C . SER B 1 96 ? -12.375 -18.156 -30.484 1 80.25 96 SER B C 1
ATOM 3428 O O . SER B 1 96 ? -12.641 -19.203 -31.094 1 80.25 96 SER B O 1
ATOM 3430 N N . GLY B 1 97 ? -13.188 -17.656 -29.547 1 70.44 97 GLY B N 1
ATOM 3431 C CA . GLY B 1 97 ? -14.469 -18.281 -29.234 1 70.44 97 GLY B CA 1
ATOM 3432 C C . GLY B 1 97 ? -14.352 -19.375 -28.188 1 70.44 97 GLY B C 1
ATOM 3433 O O . GLY B 1 97 ? -15.344 -20.031 -27.859 1 70.44 97 GLY B O 1
ATOM 3434 N N . LYS B 1 98 ? -13.227 -19.578 -27.703 1 72.94 98 LYS B N 1
ATOM 3435 C CA . LYS B 1 98 ? -13.023 -20.641 -26.719 1 72.94 98 LYS B CA 1
ATOM 3436 C C . LYS B 1 98 ? -13.57 -20.219 -25.359 1 72.94 98 LYS B C 1
ATOM 3438 O O . LYS B 1 98 ? -13.891 -21.078 -24.531 1 72.94 98 LYS B O 1
ATOM 3443 N N . LEU B 1 99 ? -13.578 -18.906 -25.109 1 71.69 99 LEU B N 1
ATOM 3444 C CA . LEU B 1 99 ? -14.125 -18.344 -23.875 1 71.69 99 LEU B CA 1
ATOM 3445 C C . LEU B 1 99 ? -15.234 -17.344 -24.188 1 71.69 99 LEU B C 1
ATOM 3447 O O . LEU B 1 99 ? -15.109 -16.531 -25.109 1 71.69 99 LEU B O 1
ATOM 3451 N N . SER B 1 100 ? -16.359 -17.531 -23.453 1 63.25 100 SER B N 1
ATOM 3452 C CA . SER B 1 100 ? -17.484 -16.625 -23.641 1 63.25 100 SER B CA 1
ATOM 3453 C C . SER B 1 100 ? -17.375 -15.398 -22.734 1 63.25 100 SER B C 1
ATOM 3455 O O . SER B 1 100 ? -16.844 -15.492 -21.625 1 63.25 100 SER B O 1
ATOM 3457 N N . THR B 1 101 ? -17.484 -14.203 -23.359 1 58.19 101 THR B N 1
ATOM 3458 C CA . THR B 1 101 ? -17.469 -12.984 -22.562 1 58.19 101 THR B CA 1
ATOM 3459 C C . THR B 1 101 ? -18.828 -12.305 -22.578 1 58.19 101 THR B C 1
ATOM 3461 O O . THR B 1 101 ? -19.578 -12.422 -23.562 1 58.19 101 THR B O 1
ATOM 3464 N N . THR B 1 102 ? -19.391 -12.031 -21.5 1 49.5 102 THR B N 1
ATOM 3465 C CA . THR B 1 102 ? -20.641 -11.281 -21.469 1 49.5 102 THR B CA 1
ATOM 3466 C C . THR B 1 102 ? -20.406 -9.828 -21.875 1 49.5 102 THR B C 1
ATOM 3468 O O . THR B 1 102 ? -21.359 -9.062 -22.047 1 49.5 102 THR B O 1
ATOM 3471 N N . ILE B 1 103 ? -19.344 -9.469 -22.016 1 47.19 103 ILE B N 1
ATOM 3472 C CA . ILE B 1 103 ? -19.141 -8.109 -22.516 1 47.19 103 ILE B CA 1
ATOM 3473 C C . ILE B 1 103 ? -19.359 -8.078 -24.031 1 47.19 103 ILE B C 1
ATOM 3475 O O . ILE B 1 103 ? -18.812 -8.906 -24.766 1 47.19 103 ILE B O 1
ATOM 3479 N N . LYS B 1 104 ? -20.453 -7.484 -24.5 1 39.19 104 LYS B N 1
ATOM 3480 C CA . LYS B 1 104 ? -20.688 -7.27 -25.922 1 39.19 104 LYS B CA 1
ATOM 3481 C C . LYS B 1 104 ? -19.406 -6.844 -26.641 1 39.19 104 LYS B C 1
ATOM 3483 O O . LYS B 1 104 ? -18.641 -6.027 -26.125 1 39.19 104 LYS B O 1
ATOM 3488 N N . PRO B 1 105 ? -19 -7.57 -27.812 1 34.75 105 PRO B N 1
ATOM 3489 C CA . PRO B 1 105 ? -17.922 -7.191 -28.719 1 34.75 105 PRO B CA 1
ATOM 3490 C C . PRO B 1 105 ? -17.844 -5.684 -28.953 1 34.75 105 PRO B C 1
ATOM 3492 O O . PRO B 1 105 ? -16.891 -5.191 -29.547 1 34.75 105 PRO B O 1
ATOM 3495 N N . LYS B 1 106 ? -18.969 -5.02 -29.172 1 32.72 106 LYS B N 1
ATOM 3496 C CA . LYS B 1 106 ? -18.969 -3.686 -29.781 1 32.72 106 LYS B CA 1
ATOM 3497 C C . LYS B 1 106 ? -17.859 -2.824 -29.172 1 32.72 106 LYS B C 1
ATOM 3499 O O . LYS B 1 106 ? -17.328 -1.924 -29.844 1 32.72 106 LYS B O 1
ATOM 3504 N N . SER B 1 107 ? -17.719 -2.684 -27.828 1 31.72 107 SER B N 1
ATOM 3505 C CA . SER B 1 107 ? -16.859 -1.56 -27.438 1 31.72 107 SER B CA 1
ATOM 3506 C C . SER B 1 107 ? -15.383 -1.896 -27.625 1 31.72 107 SER B C 1
ATOM 3508 O O . SER B 1 107 ? -14.516 -1.164 -27.141 1 31.72 107 SER B O 1
ATOM 3510 N N . LEU B 1 108 ? -14.906 -3.078 -27.859 1 30.64 108 LEU B N 1
ATOM 3511 C CA . LEU B 1 108 ? -13.734 -3.293 -28.719 1 30.64 108 LEU B CA 1
ATOM 3512 C C . LEU B 1 108 ? -13.898 -2.58 -30.047 1 30.64 108 LEU B C 1
ATOM 3514 O O . LEU B 1 108 ? -14.68 -3.02 -30.906 1 30.64 108 LEU B O 1
ATOM 3518 N N . VAL B 1 109 ? -14.242 -1.408 -30.25 1 28.86 109 VAL B N 1
ATOM 3519 C CA . VAL B 1 109 ? -14.445 -0.689 -31.516 1 28.86 109 VAL B CA 1
ATOM 3520 C C . VAL B 1 109 ? -13.461 -1.201 -32.562 1 28.86 109 VAL B C 1
ATOM 3522 O O . VAL B 1 109 ? -12.25 -1.068 -32.406 1 28.86 109 VAL B O 1
ATOM 3525 N N . THR B 1 110 ? -13.836 -2.176 -33.375 1 29.66 110 THR B N 1
ATOM 3526 C CA . THR B 1 110 ? -13.398 -2.498 -34.719 1 29.66 110 THR B CA 1
ATOM 3527 C C . THR B 1 110 ? -13.398 -1.252 -35.594 1 29.66 110 THR B C 1
ATOM 3529 O O . THR B 1 110 ? -13.727 -1.323 -36.781 1 29.66 110 THR B O 1
ATOM 3532 N N . SER B 1 111 ? -13.445 0.008 -35.469 1 28.69 111 SER B N 1
ATOM 3533 C CA . SER B 1 111 ? -13.492 0.823 -36.688 1 28.69 111 SER B CA 1
ATOM 3534 C C . SER B 1 111 ? -12.578 0.262 -37.781 1 28.69 111 SER B C 1
ATOM 3536 O O . SER B 1 111 ? -11.523 -0.301 -37.469 1 28.69 111 SER B O 1
ATOM 3538 N N . SER B 1 112 ? -12.984 -0.157 -39.125 1 25.97 112 SER B N 1
ATOM 3539 C CA . SER B 1 112 ? -12.5 -0.363 -40.5 1 25.97 112 SER B CA 1
ATOM 3540 C C . SER B 1 112 ? -11.172 0.346 -40.719 1 25.97 112 SER B C 1
ATOM 3542 O O . SER B 1 112 ? -10.594 0.266 -41.812 1 25.97 112 SER B O 1
ATOM 3544 N N . ALA B 1 113 ? -11.102 1.704 -40.594 1 29.47 113 ALA B N 1
ATOM 3545 C CA . ALA B 1 113 ? -9.961 2.25 -41.312 1 29.47 113 ALA B CA 1
ATOM 3546 C C . ALA B 1 113 ? -8.734 1.362 -41.156 1 29.47 113 ALA B C 1
ATOM 3548 O O . ALA B 1 113 ? -8.633 0.597 -40.188 1 29.47 113 ALA B O 1
ATOM 3549 N N . GLY B 1 114 ? -7.602 1.444 -41.812 1 29.52 114 GLY B N 1
ATOM 3550 C CA . GLY B 1 114 ? -6.414 0.663 -42.125 1 29.52 114 GLY B CA 1
ATOM 3551 C C . GLY B 1 114 ? -5.875 -0.098 -40.938 1 29.52 114 GLY B C 1
ATOM 3552 O O . GLY B 1 114 ? -6.246 0.185 -39.781 1 29.52 114 GLY B O 1
ATOM 3553 N N . ALA B 1 115 ? -4.895 -1.215 -41.094 1 29.91 115 ALA B N 1
ATOM 3554 C CA . ALA B 1 115 ? -3.967 -2.104 -40.406 1 29.91 115 ALA B CA 1
ATOM 3555 C C . ALA B 1 115 ? -3.391 -1.431 -39.156 1 29.91 115 ALA B C 1
ATOM 3557 O O . ALA B 1 115 ? -2.205 -1.094 -39.125 1 29.91 115 ALA B O 1
ATOM 3558 N N . LEU B 1 116 ? -3.754 -0.336 -38.719 1 30.16 116 LEU B N 1
ATOM 3559 C CA . LEU B 1 116 ? -2.943 0.498 -37.844 1 30.16 116 LEU B CA 1
ATOM 3560 C C . LEU B 1 116 ? -2.5 -0.283 -36.625 1 30.16 116 LEU B C 1
ATOM 3562 O O . LEU B 1 116 ? -3.27 -1.072 -36.062 1 30.16 116 LEU B O 1
ATOM 3566 N N . LYS B 1 117 ? -1.228 -0.367 -36.344 1 34.34 117 LYS B N 1
ATOM 3567 C CA . LYS B 1 117 ? -0.356 -0.929 -35.312 1 34.34 117 LYS B CA 1
ATOM 3568 C C . LYS B 1 117 ? -1.028 -0.893 -33.938 1 34.34 117 LYS B C 1
ATOM 3570 O O . LYS B 1 117 ? -1.262 0.184 -33.375 1 34.34 117 LYS B O 1
ATOM 3575 N N . LYS B 1 118 ? -1.984 -1.635 -33.656 1 37.75 118 LYS B N 1
ATOM 3576 C CA . LYS B 1 118 ? -2.629 -1.903 -32.375 1 37.75 118 LYS B CA 1
ATOM 3577 C C . LYS B 1 118 ? -1.639 -1.764 -31.234 1 37.75 118 LYS B C 1
ATOM 3579 O O . LYS B 1 118 ? -0.8 -2.641 -31.016 1 37.75 118 LYS B O 1
ATOM 3584 N N . GLN B 1 119 ? -1.003 -0.75 -31.125 1 38.06 119 GLN B N 1
ATOM 3585 C CA . GLN B 1 119 ? -0.106 -0.474 -30 1 38.06 119 GLN B CA 1
ATOM 3586 C C . GLN B 1 119 ? -0.621 -1.111 -28.719 1 38.06 119 GLN B C 1
ATOM 3588 O O . GLN B 1 119 ? -1.773 -0.903 -28.328 1 38.06 119 GLN B O 1
ATOM 3593 N N . HIS B 1 120 ? -0.281 -2.367 -28.375 1 42.47 120 HIS B N 1
ATOM 3594 C CA . HIS B 1 120 ? -0.423 -3.328 -27.281 1 42.47 120 HIS B CA 1
ATOM 3595 C C . HIS B 1 120 ? -0.671 -2.621 -25.953 1 42.47 120 HIS B C 1
ATOM 3597 O O . HIS B 1 120 ? 0.277 -2.238 -25.266 1 42.47 120 HIS B O 1
ATOM 3603 N N . GLN B 1 121 ? -1.578 -1.665 -25.828 1 50.78 121 GLN B N 1
ATOM 3604 C CA . GLN B 1 121 ? -1.906 -0.897 -24.625 1 50.78 121 GLN B CA 1
ATOM 3605 C C . GLN B 1 121 ? -2.172 -1.818 -23.438 1 50.78 121 GLN B C 1
ATOM 3607 O O . GLN B 1 121 ? -2.887 -2.814 -23.562 1 50.78 121 GLN B O 1
ATOM 3612 N N . LYS B 1 122 ? -1.457 -1.801 -22.375 1 58.56 122 LYS B N 1
ATOM 3613 C CA . LYS B 1 122 ? -1.522 -2.66 -21.188 1 58.56 122 LYS B CA 1
ATOM 3614 C C . LYS B 1 122 ? -2.895 -2.58 -20.531 1 58.56 122 LYS B C 1
ATOM 3616 O O . LYS B 1 122 ? -3.385 -1.489 -20.234 1 58.56 122 LYS B O 1
ATOM 3621 N N . PRO B 1 123 ? -3.629 -3.719 -20.625 1 70.81 123 PRO B N 1
ATOM 3622 C CA . PRO B 1 123 ? -4.93 -3.773 -19.969 1 70.81 123 PRO B CA 1
ATOM 3623 C C . PRO B 1 123 ? -4.816 -3.682 -18.438 1 70.81 123 PRO B C 1
ATOM 3625 O O . PRO B 1 123 ? -4.938 -4.695 -17.75 1 70.81 123 PRO B O 1
ATOM 3628 N N . PHE B 1 124 ? -4.699 -2.432 -17.875 1 72.31 124 PHE B N 1
ATOM 3629 C CA . PHE B 1 124 ? -4.41 -2.219 -16.469 1 72.31 124 PHE B CA 1
ATOM 3630 C C . PHE B 1 124 ? -5.555 -2.721 -15.594 1 72.31 124 PHE B C 1
ATOM 3632 O O . PHE B 1 124 ? -5.324 -3.303 -14.531 1 72.31 124 PHE B O 1
ATOM 3639 N N . ASP B 1 125 ? -6.727 -2.627 -16.141 1 73.38 125 ASP B N 1
ATOM 3640 C CA . ASP B 1 125 ? -7.867 -3.043 -15.32 1 73.38 125 ASP B CA 1
ATOM 3641 C C . ASP B 1 125 ? -7.859 -4.555 -15.102 1 73.38 125 ASP B C 1
ATOM 3643 O O . ASP B 1 125 ? -8.078 -5.023 -13.984 1 73.38 125 ASP B O 1
ATOM 3647 N N . ALA B 1 126 ? -7.605 -5.195 -16.234 1 79.06 126 ALA B N 1
ATOM 3648 C CA . ALA B 1 126 ? -7.574 -6.652 -16.125 1 79.06 126 ALA B CA 1
ATOM 3649 C C . ALA B 1 126 ? -6.41 -7.113 -15.25 1 79.06 126 ALA B C 1
ATOM 3651 O O . ALA B 1 126 ? -6.559 -8.031 -14.445 1 79.06 126 ALA B O 1
ATOM 3652 N N . MET B 1 127 ? -5.273 -6.492 -15.375 1 82.19 127 MET B N 1
ATOM 3653 C CA . MET B 1 127 ? -4.105 -6.824 -14.562 1 82.19 127 MET B CA 1
ATOM 3654 C C . MET B 1 127 ? -4.371 -6.535 -13.086 1 82.19 127 MET B C 1
ATOM 3656 O O . MET B 1 127 ? -4.082 -7.371 -12.227 1 82.19 127 MET B O 1
ATOM 3660 N N . ASN B 1 128 ? -4.961 -5.406 -12.883 1 78.56 128 ASN B N 1
ATOM 3661 C CA . ASN B 1 128 ? -5.285 -5.023 -11.516 1 78.56 128 ASN B CA 1
ATOM 3662 C C . ASN B 1 128 ? -6.305 -5.973 -10.891 1 78.56 128 ASN B C 1
ATOM 3664 O O . ASN B 1 128 ? -6.266 -6.227 -9.688 1 78.56 128 ASN B O 1
ATOM 3668 N N . ASN B 1 129 ? -7.164 -6.469 -11.711 1 80.94 129 ASN B N 1
ATOM 3669 C CA . ASN B 1 129 ? -8.156 -7.414 -11.219 1 80.94 129 ASN B CA 1
ATOM 3670 C C . ASN B 1 129 ? -7.508 -8.703 -10.711 1 80.94 129 ASN B C 1
ATOM 3672 O O . ASN B 1 129 ? -7.895 -9.227 -9.672 1 80.94 129 ASN B O 1
ATOM 3676 N N . ILE B 1 130 ? -6.562 -9.18 -11.406 1 84.56 130 ILE B N 1
ATOM 3677 C CA . ILE B 1 130 ? -5.848 -10.383 -10.992 1 84.56 130 ILE B CA 1
ATOM 3678 C C . ILE B 1 130 ? -5.148 -10.133 -9.656 1 84.56 130 ILE B C 1
ATOM 3680 O O . ILE B 1 130 ? -5.242 -10.945 -8.734 1 84.56 130 ILE B O 1
ATOM 3684 N N . VAL B 1 131 ? -4.48 -9 -9.555 1 83.38 131 VAL B N 1
ATOM 3685 C CA . VAL B 1 131 ? -3.742 -8.664 -8.336 1 83.38 131 VAL B CA 1
ATOM 3686 C C . VAL B 1 131 ? -4.715 -8.5 -7.172 1 83.38 131 VAL B C 1
ATOM 3688 O O . VAL B 1 131 ? -4.441 -8.953 -6.059 1 83.38 131 VAL B O 1
ATOM 3691 N N . ALA B 1 132 ? -5.824 -7.852 -7.445 1 79.56 132 ALA B N 1
ATOM 3692 C CA . ALA B 1 132 ? -6.832 -7.668 -6.406 1 79.56 132 ALA B CA 1
ATOM 3693 C C . ALA B 1 132 ? -7.34 -9.016 -5.887 1 79.56 132 ALA B C 1
ATOM 3695 O O . ALA B 1 132 ? -7.457 -9.211 -4.676 1 79.56 132 ALA B O 1
ATOM 3696 N N . ASN B 1 133 ? -7.625 -9.891 -6.785 1 82.19 133 ASN B N 1
ATOM 3697 C CA . ASN B 1 133 ? -8.109 -11.211 -6.395 1 82.19 133 ASN B CA 1
ATOM 3698 C C . ASN B 1 133 ? -7.059 -11.984 -5.594 1 82.19 133 ASN B C 1
ATOM 3700 O O . ASN B 1 133 ? -7.395 -12.711 -4.66 1 82.19 133 ASN B O 1
ATOM 3704 N N . LEU B 1 134 ? -5.867 -11.859 -6.031 1 86.19 134 LEU B N 1
ATOM 3705 C CA . LEU B 1 134 ? -4.773 -12.469 -5.277 1 86.19 134 LEU B CA 1
ATOM 3706 C C . LEU B 1 134 ? -4.773 -11.969 -3.834 1 86.19 134 LEU B C 1
ATOM 3708 O O . LEU B 1 134 ? -4.711 -12.773 -2.898 1 86.19 134 LEU B O 1
ATOM 3712 N N . LEU B 1 135 ? -4.883 -10.734 -3.693 1 80.5 135 LEU B N 1
ATOM 3713 C CA . LEU B 1 135 ? -4.824 -10.133 -2.365 1 80.5 135 LEU B CA 1
ATOM 3714 C C . LEU B 1 135 ? -6.035 -10.523 -1.532 1 80.5 135 LEU B C 1
ATOM 3716 O O . LEU B 1 135 ? -5.922 -10.75 -0.326 1 80.5 135 LEU B O 1
ATOM 3720 N N . LEU B 1 136 ? -7.117 -10.602 -2.168 1 78.5 136 LEU B N 1
ATOM 3721 C CA . LEU B 1 136 ? -8.336 -10.992 -1.467 1 78.5 136 LEU B CA 1
ATOM 3722 C C . LEU B 1 136 ? -8.25 -12.43 -0.969 1 78.5 136 LEU B C 1
ATOM 3724 O O . LEU B 1 136 ? -8.641 -12.727 0.162 1 78.5 136 LEU B O 1
ATOM 3728 N N . ASN B 1 137 ? -7.777 -13.227 -1.77 1 83.5 137 ASN B N 1
ATOM 3729 C CA . ASN B 1 137 ? -7.625 -14.625 -1.363 1 83.5 137 ASN B CA 1
ATOM 3730 C C . ASN B 1 137 ? -6.574 -14.773 -0.267 1 83.5 137 ASN B C 1
ATOM 3732 O O . ASN B 1 137 ? -6.758 -15.555 0.671 1 83.5 137 ASN B O 1
ATOM 3736 N N . LEU B 1 138 ? -5.543 -14.07 -0.416 1 84.06 138 LEU B N 1
ATOM 3737 C CA . LEU B 1 138 ? -4.434 -14.133 0.533 1 84.06 138 LEU B CA 1
ATOM 3738 C C . LEU B 1 138 ? -4.891 -13.711 1.927 1 84.06 138 LEU B C 1
ATOM 3740 O O . LEU B 1 138 ? -4.406 -14.242 2.928 1 84.06 138 LEU B O 1
ATOM 3744 N N . THR B 1 139 ? -5.855 -12.844 1.983 1 77.31 139 THR B N 1
ATOM 3745 C CA . THR B 1 139 ? -6.254 -12.289 3.273 1 77.31 139 THR B CA 1
ATOM 3746 C C . THR B 1 139 ? -7.598 -12.867 3.715 1 77.31 139 THR B C 1
ATOM 3748 O O . THR B 1 139 ? -8.188 -12.398 4.688 1 77.31 139 THR B O 1
ATOM 3751 N N . SER B 1 140 ? -8.117 -13.789 3.039 1 76.94 140 SER B N 1
ATOM 3752 C CA . SER B 1 140 ? -9.445 -14.328 3.312 1 76.94 140 SER B CA 1
ATOM 3753 C C . SER B 1 140 ? -9.516 -14.945 4.707 1 76.94 140 SER B C 1
ATOM 3755 O O . SER B 1 140 ? -10.539 -14.828 5.391 1 76.94 140 SER B O 1
ATOM 3757 N N . SER B 1 141 ? -8.453 -15.555 5.148 1 72.5 141 SER B N 1
ATOM 3758 C CA . SER B 1 141 ? -8.469 -16.234 6.441 1 72.5 141 SER B CA 1
ATOM 3759 C C . SER B 1 141 ? -8.508 -15.234 7.59 1 72.5 141 SER B C 1
ATOM 3761 O O . SER B 1 141 ? -8.898 -15.578 8.711 1 72.5 141 SER B O 1
ATOM 3763 N N . ALA B 1 142 ? -8.039 -14.094 7.316 1 66.56 142 ALA B N 1
ATOM 3764 C CA . ALA B 1 142 ? -8.086 -13.047 8.336 1 66.56 142 ALA B CA 1
ATOM 3765 C C . ALA B 1 142 ? -9.5 -12.484 8.477 1 66.56 142 ALA B C 1
ATOM 3767 O O . ALA B 1 142 ? -9.844 -11.898 9.5 1 66.56 142 ALA B O 1
ATOM 3768 N N . ARG B 1 143 ? -10.305 -12.805 7.543 1 66.69 143 ARG B N 1
ATOM 3769 C CA . ARG B 1 143 ? -11.609 -12.164 7.512 1 66.69 143 ARG B CA 1
ATOM 3770 C C . ARG B 1 143 ? -12.727 -13.156 7.816 1 66.69 143 ARG B C 1
ATOM 3772 O O . ARG B 1 143 ? -13.789 -12.781 8.312 1 66.69 143 ARG B O 1
ATOM 3779 N N . PHE B 1 144 ? -12.391 -14.336 7.387 1 66.44 144 PHE B N 1
ATOM 3780 C CA . PHE B 1 144 ? -13.445 -15.336 7.492 1 66.44 144 PHE B CA 1
ATOM 3781 C C . PHE B 1 144 ? -12.992 -16.531 8.32 1 66.44 144 PHE B C 1
ATOM 3783 O O . PHE B 1 144 ? -11.805 -16.875 8.32 1 66.44 144 PHE B O 1
ATOM 3790 N N . GLU B 1 145 ? -13.938 -17 8.984 1 67.5 145 GLU B N 1
ATOM 3791 C CA . GLU B 1 145 ? -13.656 -18.219 9.734 1 67.5 145 GLU B CA 1
ATOM 3792 C C . GLU B 1 145 ? -13.523 -19.422 8.805 1 67.5 145 GLU B C 1
ATOM 3794 O O . GLU B 1 145 ? -14.125 -19.453 7.73 1 67.5 145 GLU B O 1
ATOM 3799 N N . GLY B 1 146 ? -12.562 -20.172 9.047 1 66.69 146 GLY B N 1
ATOM 3800 C CA . GLY B 1 146 ? -12.406 -21.391 8.281 1 66.69 146 GLY B CA 1
ATOM 3801 C C . GLY B 1 146 ? -11.945 -22.562 9.125 1 66.69 146 GLY B C 1
ATOM 3802 O O . GLY B 1 146 ? -11.5 -22.391 10.266 1 66.69 146 GLY B O 1
ATOM 3803 N N . SER B 1 147 ? -12.25 -23.719 8.672 1 66.56 147 SER B N 1
ATOM 3804 C CA . SER B 1 147 ? -11.898 -24.953 9.367 1 66.56 147 SER B CA 1
ATOM 3805 C C . SER B 1 147 ? -10.383 -25.125 9.477 1 66.56 147 SER B C 1
ATOM 3807 O O . SER B 1 147 ? -9.883 -25.641 10.469 1 66.56 147 SER B O 1
ATOM 3809 N N . LEU B 1 148 ? -9.727 -24.656 8.43 1 69 148 LEU B N 1
ATOM 3810 C CA . LEU B 1 148 ? -8.273 -24.703 8.383 1 69 148 LEU B CA 1
ATOM 3811 C C . LEU B 1 148 ? -7.699 -23.312 8.125 1 69 148 LEU B C 1
ATOM 3813 O O . LEU B 1 148 ? -7.383 -22.969 6.988 1 69 148 LEU B O 1
ATOM 3817 N N . ASN B 1 149 ? -7.66 -22.562 9.172 1 68.88 149 ASN B N 1
ATOM 3818 C CA . ASN B 1 149 ? -7.273 -21.172 8.938 1 68.88 149 ASN B CA 1
ATOM 3819 C C . ASN B 1 149 ? -5.758 -21 8.945 1 68.88 149 ASN B C 1
ATOM 3821 O O . ASN B 1 149 ? -5.066 -21.641 9.75 1 68.88 149 ASN B O 1
ATOM 3825 N N . MET B 1 150 ? -5.277 -20.391 7.902 1 76.56 150 MET B N 1
ATOM 3826 C CA . MET B 1 150 ? -3.873 -20 7.781 1 76.56 150 MET B CA 1
ATOM 3827 C C . MET B 1 150 ? -3.738 -18.5 7.57 1 76.56 150 MET B C 1
ATOM 3829 O O . MET B 1 150 ? -4.219 -17.953 6.57 1 76.56 150 MET B O 1
ATOM 3833 N N . ASP B 1 151 ? -3.174 -17.938 8.609 1 75.12 151 ASP B N 1
ATOM 3834 C CA . ASP B 1 151 ? -2.977 -16.5 8.445 1 75.12 151 ASP B CA 1
ATOM 3835 C C . ASP B 1 151 ? -1.586 -16.188 7.895 1 75.12 151 ASP B C 1
ATOM 3837 O O . ASP B 1 151 ? -0.835 -17.109 7.547 1 75.12 151 ASP B O 1
ATOM 3841 N N . LEU B 1 152 ? -1.311 -14.977 7.699 1 78.06 152 LEU B N 1
ATOM 3842 C CA . LEU B 1 152 ? -0.072 -14.562 7.051 1 78.06 152 LEU B CA 1
ATOM 3843 C C . LEU B 1 152 ? 1.138 -14.922 7.902 1 78.06 152 LEU B C 1
ATOM 3845 O O . LEU B 1 152 ? 2.215 -15.203 7.375 1 78.06 152 LEU B O 1
ATOM 3849 N N . ASN B 1 153 ? 0.959 -14.914 9.18 1 79 153 ASN B N 1
ATOM 3850 C CA . ASN B 1 153 ? 2.037 -15.352 10.062 1 79 153 ASN B CA 1
ATOM 3851 C C . ASN B 1 153 ? 2.369 -16.828 9.852 1 79 153 ASN B C 1
ATOM 3853 O O . ASN B 1 153 ? 3.539 -17.203 9.758 1 79 153 ASN B O 1
ATOM 3857 N N . GLU B 1 154 ? 1.354 -17.531 9.758 1 83.75 154 GLU B N 1
ATOM 3858 C CA . GLU B 1 154 ? 1.535 -18.953 9.531 1 83.75 154 GLU B CA 1
ATOM 3859 C C . GLU B 1 154 ? 2.176 -19.219 8.172 1 83.75 154 GLU B C 1
ATOM 3861 O O . GLU B 1 154 ? 3 -20.125 8.039 1 83.75 154 GLU B O 1
ATOM 3866 N N . ILE B 1 155 ? 1.716 -18.469 7.234 1 87.56 155 ILE B N 1
ATOM 3867 C CA . ILE B 1 155 ? 2.324 -18.594 5.918 1 87.56 155 ILE B CA 1
ATOM 3868 C C . ILE B 1 155 ? 3.822 -18.328 6.008 1 87.56 155 ILE B C 1
ATOM 3870 O O . ILE B 1 155 ? 4.637 -19.109 5.527 1 87.56 155 ILE B O 1
ATOM 3874 N N . SER B 1 156 ? 4.172 -17.266 6.656 1 87.56 156 SER B N 1
ATOM 3875 C CA . SER B 1 156 ? 5.574 -16.875 6.77 1 87.56 156 SER B CA 1
ATOM 3876 C C . SER B 1 156 ? 6.375 -17.891 7.566 1 87.56 156 SER B C 1
ATOM 3878 O O . SER B 1 156 ? 7.52 -18.188 7.23 1 87.56 156 SER B O 1
ATOM 3880 N N . MET B 1 157 ? 5.789 -18.406 8.516 1 87.06 157 MET B N 1
ATOM 3881 C CA . MET B 1 157 ? 6.469 -19.359 9.383 1 87.06 157 MET B CA 1
ATOM 3882 C C . MET B 1 157 ? 6.629 -20.703 8.688 1 87.06 157 MET B C 1
ATOM 3884 O O . MET B 1 157 ? 7.676 -21.344 8.797 1 87.06 157 MET B O 1
ATOM 3888 N N . ASN B 1 158 ? 5.66 -21.078 7.973 1 90.19 158 ASN B N 1
ATOM 3889 C CA . ASN B 1 158 ? 5.648 -22.422 7.426 1 90.19 158 ASN B CA 1
ATOM 3890 C C . ASN B 1 158 ? 6.301 -22.484 6.047 1 90.19 158 ASN B C 1
ATOM 3892 O O . ASN B 1 158 ? 6.855 -23.5 5.66 1 90.19 158 ASN B O 1
ATOM 3896 N N . LEU B 1 159 ? 6.172 -21.422 5.34 1 95.62 159 LEU B N 1
ATOM 3897 C CA . LEU B 1 159 ? 6.605 -21.484 3.947 1 95.62 159 LEU B CA 1
ATOM 3898 C C . LEU B 1 159 ? 8.008 -20.922 3.783 1 95.62 159 LEU B C 1
ATOM 3900 O O . LEU B 1 159 ? 8.578 -20.953 2.691 1 95.62 159 LEU B O 1
ATOM 3904 N N . VAL B 1 160 ? 8.562 -20.391 4.863 1 95.12 160 VAL B N 1
ATOM 3905 C CA . VAL B 1 160 ? 9.906 -19.828 4.797 1 95.12 160 VAL B CA 1
ATOM 3906 C C . VAL B 1 160 ? 10.82 -20.562 5.773 1 95.12 160 VAL B C 1
ATOM 3908 O O . VAL B 1 160 ? 11.172 -20.031 6.824 1 95.12 160 VAL B O 1
ATOM 3911 N N . PRO B 1 161 ? 11.281 -21.703 5.371 1 91.81 161 PRO B N 1
ATOM 3912 C CA . PRO B 1 161 ? 12.141 -22.469 6.281 1 91.81 161 PRO B CA 1
ATOM 3913 C C . PRO B 1 161 ? 13.508 -21.828 6.469 1 91.81 161 PRO B C 1
ATOM 3915 O O . PRO B 1 161 ? 14.141 -22 7.512 1 91.81 161 PRO B O 1
ATOM 3918 N N . PHE B 1 162 ? 14 -21.125 5.445 1 91.5 162 PHE B N 1
ATOM 3919 C CA . PHE B 1 162 ? 15.242 -20.359 5.52 1 91.5 162 PHE B CA 1
ATOM 3920 C C . PHE B 1 162 ? 14.969 -18.859 5.391 1 91.5 162 PHE B C 1
ATOM 3922 O O . PHE B 1 162 ? 14.492 -18.406 4.352 1 91.5 162 PHE B O 1
ATOM 3929 N N . PRO B 1 163 ? 15.352 -18.078 6.285 1 91 163 PRO B N 1
ATOM 3930 C CA . PRO B 1 163 ? 14.992 -16.656 6.301 1 91 163 PRO B CA 1
ATOM 3931 C C . PRO B 1 163 ? 15.477 -15.906 5.059 1 91 163 PRO B C 1
ATOM 3933 O O . PRO B 1 163 ? 14.836 -14.945 4.621 1 91 163 PRO B O 1
ATOM 3936 N N . GLN B 1 164 ? 16.578 -16.391 4.523 1 91.69 164 GLN B N 1
ATOM 3937 C CA . GLN B 1 164 ? 17.109 -15.68 3.359 1 91.69 164 GLN B CA 1
ATOM 3938 C C . GLN B 1 164 ? 16.312 -16.016 2.104 1 91.69 164 GLN B C 1
ATOM 3940 O O . GLN B 1 164 ? 16.297 -15.242 1.143 1 91.69 164 GLN B O 1
ATOM 3945 N N . LEU B 1 165 ? 15.695 -17.203 2.146 1 95.56 165 LEU B N 1
ATOM 3946 C CA . LEU B 1 165 ? 14.906 -17.641 1.006 1 95.56 165 LEU B CA 1
ATOM 3947 C C . LEU B 1 165 ? 13.414 -17.422 1.256 1 95.56 165 LEU B C 1
ATOM 3949 O O . LEU B 1 165 ? 12.648 -18.391 1.318 1 95.56 165 LEU B O 1
ATOM 3953 N N . HIS B 1 166 ? 13.086 -16.188 1.364 1 96.5 166 HIS B N 1
ATOM 3954 C CA . HIS B 1 166 ? 11.75 -15.836 1.838 1 96.5 166 HIS B CA 1
ATOM 3955 C C . HIS B 1 166 ? 10.867 -15.359 0.69 1 96.5 166 HIS B C 1
ATOM 3957 O O . HIS B 1 166 ? 9.898 -14.625 0.909 1 96.5 166 HIS B O 1
ATOM 3963 N N . TYR B 1 167 ? 11.188 -15.734 -0.58 1 96 167 TYR B N 1
ATOM 3964 C CA . TYR B 1 167 ? 10.367 -15.398 -1.74 1 96 167 TYR B CA 1
ATOM 3965 C C . TYR B 1 167 ? 9.422 -16.547 -2.084 1 96 167 TYR B C 1
ATOM 3967 O O . TYR B 1 167 ? 9.844 -17.688 -2.229 1 96 167 TYR B O 1
ATOM 3975 N N . LEU B 1 168 ? 8.164 -16.188 -2.238 1 96 168 LEU B N 1
ATOM 3976 C CA . LEU B 1 168 ? 7.152 -17.188 -2.586 1 96 168 LEU B CA 1
ATOM 3977 C C . LEU B 1 168 ? 6.586 -16.906 -3.977 1 96 168 LEU B C 1
ATOM 3979 O O . LEU B 1 168 ? 6.352 -15.758 -4.344 1 96 168 LEU B O 1
ATOM 3983 N N . VAL B 1 169 ? 6.41 -17.984 -4.703 1 96.38 169 VAL B N 1
ATOM 3984 C CA . VAL B 1 169 ? 5.695 -17.875 -5.973 1 96.38 169 VAL B CA 1
ATOM 3985 C C . VAL B 1 169 ? 4.211 -18.156 -5.758 1 96.38 169 VAL B C 1
ATOM 3987 O O . VAL B 1 169 ? 3.842 -18.906 -4.855 1 96.38 169 VAL B O 1
ATOM 3990 N N . SER B 1 170 ? 3.414 -17.469 -6.59 1 95.62 170 SER B N 1
ATOM 3991 C CA . SER B 1 170 ? 1.974 -17.594 -6.387 1 95.62 170 SER B CA 1
ATOM 3992 C C . SER B 1 170 ? 1.258 -17.922 -7.695 1 95.62 170 SER B C 1
ATOM 3994 O O . SER B 1 170 ? 1.736 -17.562 -8.773 1 95.62 170 SER B O 1
ATOM 3996 N N . SER B 1 171 ? 0.215 -18.594 -7.551 1 95.12 171 SER B N 1
ATOM 3997 C CA . SER B 1 171 ? -0.699 -18.906 -8.648 1 95.12 171 SER B CA 1
ATOM 3998 C C . SER B 1 171 ? -2.152 -18.828 -8.188 1 95.12 171 SER B C 1
ATOM 4000 O O . SER B 1 171 ? -2.463 -19.125 -7.035 1 95.12 171 SER B O 1
ATOM 4002 N N . LEU B 1 172 ? -2.934 -18.359 -9.07 1 91.25 172 LEU B N 1
ATOM 4003 C CA . LEU B 1 172 ? -4.348 -18.188 -8.766 1 91.25 172 LEU B CA 1
ATOM 4004 C C . LEU B 1 172 ? -5.223 -18.875 -9.805 1 91.25 172 LEU B C 1
ATOM 4006 O O . LEU B 1 172 ? -4.941 -18.812 -11 1 91.25 172 LEU B O 1
ATOM 4010 N N . THR B 1 173 ? -6.223 -19.562 -9.297 1 88.81 173 THR B N 1
ATOM 4011 C CA . THR B 1 173 ? -7.238 -20.156 -10.156 1 88.81 173 THR B CA 1
ATOM 4012 C C . THR B 1 173 ? -8.625 -20 -9.547 1 88.81 173 THR B C 1
ATOM 4014 O O . THR B 1 173 ? -8.844 -20.328 -8.383 1 88.81 173 THR B O 1
ATOM 4017 N N . PRO B 1 174 ? -9.578 -19.562 -10.164 1 84.81 174 PRO B N 1
ATOM 4018 C CA . PRO B 1 174 ? -9.484 -19.047 -11.531 1 84.81 174 PRO B CA 1
ATOM 4019 C C . PRO B 1 174 ? -8.781 -17.703 -11.602 1 84.81 174 PRO B C 1
ATOM 4021 O O . PRO B 1 174 ? -8.734 -16.969 -10.609 1 84.81 174 PRO B O 1
ATOM 4024 N N . LEU B 1 175 ? -8.07 -17.406 -12.727 1 74.69 175 LEU B N 1
ATOM 4025 C CA . LEU B 1 175 ? -7.32 -16.156 -12.898 1 74.69 175 LEU B CA 1
ATOM 4026 C C . LEU B 1 175 ? -8.258 -14.984 -13.125 1 74.69 175 LEU B C 1
ATOM 4028 O O . LEU B 1 175 ? -7.918 -13.836 -12.812 1 74.69 175 LEU B O 1
ATOM 4032 N N . TYR B 1 176 ? -9.297 -15.273 -13.75 1 61.88 176 TYR B N 1
ATOM 4033 C CA . TYR B 1 176 ? -10.133 -14.156 -14.172 1 61.88 176 TYR B CA 1
ATOM 4034 C C . TYR B 1 176 ? -11.5 -14.211 -13.508 1 61.88 176 TYR B C 1
ATOM 4036 O O . TYR B 1 176 ? -12.039 -15.297 -13.273 1 61.88 176 TYR B O 1
ATOM 4044 N N . THR B 1 177 ? -11.773 -13.398 -12.562 1 55.22 177 THR B N 1
ATOM 4045 C CA . THR B 1 177 ? -13.18 -13.156 -12.273 1 55.22 177 THR B CA 1
ATOM 4046 C C . THR B 1 177 ? -13.75 -12.102 -13.203 1 55.22 177 THR B C 1
ATOM 4048 O O . THR B 1 177 ? -13.609 -10.898 -12.953 1 55.22 177 THR B O 1
ATOM 4051 N N . LEU B 1 178 ? -13.406 -12.211 -14.406 1 48.19 178 LEU B N 1
ATOM 4052 C CA . LEU B 1 178 ? -13.875 -11.055 -15.164 1 48.19 178 LEU B CA 1
ATOM 4053 C C . LEU B 1 178 ? -15.398 -11.008 -15.18 1 48.19 178 LEU B C 1
ATOM 4055 O O . LEU B 1 178 ? -16.062 -12.016 -15.453 1 48.19 178 LEU B O 1
ATOM 4059 N N . ALA B 1 179 ? -15.781 -10.086 -14.359 1 46.84 179 ALA B N 1
ATOM 4060 C CA . ALA B 1 179 ? -17.234 -9.906 -14.336 1 46.84 179 ALA B CA 1
ATOM 4061 C C . ALA B 1 179 ? -17.859 -10.359 -15.648 1 46.84 179 ALA B C 1
ATOM 4063 O O . ALA B 1 179 ? -18.969 -10.898 -15.656 1 46.84 179 ALA B O 1
ATOM 4064 N N . ASP B 1 180 ? -17.078 -10.148 -16.719 1 49.16 180 ASP B N 1
ATOM 4065 C CA . ASP B 1 180 ? -17.75 -10.281 -18 1 49.16 180 ASP B CA 1
ATOM 4066 C C . ASP B 1 180 ? -17.375 -11.594 -18.688 1 49.16 180 ASP B C 1
ATOM 4068 O O . ASP B 1 180 ? -17.688 -11.805 -19.859 1 49.16 180 ASP B O 1
ATOM 4072 N N . VAL B 1 181 ? -16.484 -12.312 -18 1 51.16 181 VAL B N 1
ATOM 4073 C CA . VAL B 1 181 ? -16.125 -13.539 -18.719 1 51.16 181 VAL B CA 1
ATOM 4074 C C . VAL B 1 181 ? -16.75 -14.742 -18 1 51.16 181 VAL B C 1
ATOM 4076 O O . VAL B 1 181 ? -16.625 -14.875 -16.781 1 51.16 181 VAL B O 1
ATOM 4079 N N . ASN B 1 182 ? -17.75 -15.297 -18.625 1 53.69 182 ASN B N 1
ATOM 4080 C CA . ASN B 1 182 ? -18.328 -16.547 -18.125 1 53.69 182 ASN B CA 1
ATOM 4081 C C . ASN B 1 182 ? -17.281 -17.656 -18.047 1 53.69 182 ASN B C 1
ATOM 4083 O O . ASN B 1 182 ? -16.875 -18.203 -19.062 1 53.69 182 ASN B O 1
ATOM 4087 N N . ILE B 1 183 ? -16.531 -17.734 -17 1 53.38 183 ILE B N 1
ATOM 4088 C CA . ILE B 1 183 ? -15.578 -18.828 -16.844 1 53.38 183 ILE B CA 1
ATOM 4089 C C . ILE B 1 183 ? -16.328 -20.109 -16.516 1 53.38 183 ILE B C 1
ATOM 4091 O O . ILE B 1 183 ? -17.094 -20.172 -15.539 1 53.38 183 ILE B O 1
ATOM 4095 N N . PRO B 1 184 ? -16.266 -21.062 -17.453 1 55 184 PRO B N 1
ATOM 4096 C CA . PRO B 1 184 ? -16.922 -22.312 -17.094 1 55 184 PRO B CA 1
ATOM 4097 C C . PRO B 1 184 ? -16.547 -22.812 -15.703 1 55 184 PRO B C 1
ATOM 4099 O O . PRO B 1 184 ? -15.43 -22.547 -15.242 1 55 184 PRO B O 1
ATOM 4102 N N . THR B 1 185 ? -17.578 -23.125 -14.969 1 57.62 185 THR B N 1
ATOM 4103 C CA . THR B 1 185 ? -17.328 -23.75 -13.672 1 57.62 185 THR B CA 1
ATOM 4104 C C . THR B 1 185 ? -16.219 -24.797 -13.781 1 57.62 185 THR B C 1
ATOM 4106 O O . THR B 1 185 ? -16.297 -25.719 -14.602 1 57.62 185 THR B O 1
ATOM 4109 N N . ARG B 1 186 ? -15.016 -24.359 -13.367 1 62.94 186 ARG B N 1
ATOM 4110 C CA . ARG B 1 186 ? -13.93 -25.344 -13.383 1 62.94 186 ARG B CA 1
ATOM 4111 C C . ARG B 1 186 ? -14.102 -26.359 -12.266 1 62.94 186 ARG B C 1
ATOM 4113 O O . ARG B 1 186 ? -14.555 -26.016 -11.172 1 62.94 186 ARG B O 1
ATOM 4120 N N . ARG B 1 187 ? -13.867 -27.578 -12.727 1 78.06 187 ARG B N 1
ATOM 4121 C CA . ARG B 1 187 ? -13.805 -28.641 -11.734 1 78.06 187 ARG B CA 1
ATOM 4122 C C . ARG B 1 187 ? -12.656 -28.422 -10.758 1 78.06 187 ARG B C 1
ATOM 4124 O O . ARG B 1 187 ? -11.625 -27.859 -11.125 1 78.06 187 ARG B O 1
ATOM 4131 N N . LEU B 1 188 ? -12.93 -28.688 -9.578 1 86.62 188 LEU B N 1
ATOM 4132 C CA . LEU B 1 188 ? -11.969 -28.547 -8.492 1 86.62 188 LEU B CA 1
ATOM 4133 C C . LEU B 1 188 ? -10.641 -29.219 -8.844 1 86.62 188 LEU B C 1
ATOM 4135 O O . LEU B 1 188 ? -9.57 -28.656 -8.586 1 86.62 188 LEU B O 1
ATOM 4139 N N . ASP B 1 189 ? -10.742 -30.375 -9.539 1 89.19 189 ASP B N 1
ATOM 4140 C CA . ASP B 1 189 ? -9.539 -31.125 -9.906 1 89.19 189 ASP B CA 1
ATOM 4141 C C . ASP B 1 189 ? -8.688 -30.344 -10.906 1 89.19 189 ASP B C 1
ATOM 4143 O O . ASP B 1 189 ? -7.461 -30.328 -10.812 1 89.19 189 ASP B O 1
ATOM 4147 N N . GLN B 1 190 ? -9.328 -29.734 -11.828 1 89.06 190 GLN B N 1
ATOM 4148 C CA . GLN B 1 190 ? -8.609 -28.938 -12.82 1 89.06 190 GLN B CA 1
ATOM 4149 C C . GLN B 1 190 ? -7.961 -27.719 -12.188 1 89.06 190 GLN B C 1
ATOM 4151 O O . GLN B 1 190 ? -6.855 -27.328 -12.578 1 89.06 190 GLN B O 1
ATOM 4156 N N . MET B 1 191 ? -8.609 -27.125 -11.258 1 90.5 191 MET B N 1
ATOM 4157 C CA . MET B 1 191 ? -8.062 -25.953 -10.562 1 90.5 191 MET B CA 1
ATOM 4158 C C . MET B 1 191 ? -6.762 -26.312 -9.852 1 90.5 191 MET B C 1
ATOM 4160 O O . MET B 1 191 ? -5.805 -25.531 -9.875 1 90.5 191 MET B O 1
ATOM 4164 N N . PHE B 1 192 ? -6.762 -27.484 -9.297 1 92.81 192 PHE B N 1
ATOM 4165 C CA . PHE B 1 192 ? -5.562 -27.938 -8.602 1 92.81 192 PHE B CA 1
ATOM 4166 C C . PHE B 1 192 ? -4.422 -28.156 -9.594 1 92.81 192 PHE B C 1
ATOM 4168 O O . PHE B 1 192 ? -3.275 -27.781 -9.32 1 92.81 192 PHE B O 1
ATOM 4175 N N . SER B 1 193 ? -4.715 -28.719 -10.703 1 91.69 193 SER B N 1
ATOM 4176 C CA . SER B 1 193 ? -3.693 -28.906 -11.719 1 91.69 193 SER B CA 1
ATOM 4177 C C . SER B 1 193 ? -3.199 -27.578 -12.281 1 91.69 193 SER B C 1
ATOM 4179 O O . SER B 1 193 ? -1.995 -27.391 -12.461 1 91.69 193 SER B O 1
ATOM 4181 N N . ASP B 1 194 ? -4.125 -26.672 -12.523 1 90.31 194 ASP B N 1
ATOM 4182 C CA . ASP B 1 194 ? -3.803 -25.359 -13.055 1 90.31 194 ASP B CA 1
ATOM 4183 C C . ASP B 1 194 ? -2.889 -24.578 -12.109 1 90.31 194 ASP B C 1
ATOM 4185 O O . ASP B 1 194 ? -2 -23.844 -12.547 1 90.31 194 ASP B O 1
ATOM 4189 N N . ALA B 1 195 ? -3.08 -24.703 -10.836 1 92.06 195 ALA B N 1
ATOM 4190 C CA . ALA B 1 195 ? -2.338 -23.969 -9.82 1 92.06 195 ALA B CA 1
ATOM 4191 C C . ALA B 1 195 ? -0.843 -24.25 -9.914 1 92.06 195 ALA B C 1
ATOM 4193 O O . ALA B 1 195 ? -0.018 -23.438 -9.508 1 92.06 195 ALA B O 1
ATOM 4194 N N . PHE B 1 196 ? -0.47 -25.406 -10.492 1 93.12 196 PHE B N 1
ATOM 4195 C CA . PHE B 1 196 ? 0.937 -25.781 -10.547 1 93.12 196 PHE B CA 1
ATOM 4196 C C . PHE B 1 196 ? 1.459 -25.719 -11.977 1 93.12 196 PHE B C 1
ATOM 4198 O O . PHE B 1 196 ? 2.576 -26.156 -12.25 1 93.12 196 PHE B O 1
ATOM 4205 N N . SER B 1 197 ? 0.642 -25.156 -12.812 1 90.69 197 SER B N 1
ATOM 4206 C CA . SER B 1 197 ? 1.051 -25 -14.203 1 90.69 197 SER B CA 1
ATOM 4207 C C . SER B 1 197 ? 1.782 -23.672 -14.414 1 90.69 197 SER B C 1
ATOM 4209 O O . SER B 1 197 ? 1.538 -22.703 -13.695 1 90.69 197 SER B O 1
ATOM 4211 N N . LYS B 1 198 ? 2.588 -23.641 -15.406 1 90.56 198 LYS B N 1
ATOM 4212 C CA . LYS B 1 198 ? 3.367 -22.453 -15.734 1 90.56 198 LYS B CA 1
ATOM 4213 C C . LYS B 1 198 ? 2.461 -21.297 -16.156 1 90.56 198 LYS B C 1
ATOM 4215 O O . LYS B 1 198 ? 2.758 -20.125 -15.883 1 90.56 198 LYS B O 1
ATOM 4220 N N . ASP B 1 199 ? 1.32 -21.578 -16.688 1 87.38 199 ASP B N 1
ATOM 4221 C CA . ASP B 1 199 ? 0.438 -20.594 -17.281 1 87.38 199 ASP B CA 1
ATOM 4222 C C . ASP B 1 199 ? -0.363 -19.844 -16.219 1 87.38 199 ASP B C 1
ATOM 4224 O O . ASP B 1 199 ? -0.963 -18.797 -16.5 1 87.38 199 ASP B O 1
ATOM 4228 N N . HIS B 1 200 ? -0.329 -20.266 -15.023 1 90.06 200 HIS B N 1
ATOM 4229 C CA . HIS B 1 200 ? -1.132 -19.656 -13.969 1 90.06 200 HIS B CA 1
ATOM 4230 C C . HIS B 1 200 ? -0.25 -18.969 -12.93 1 90.06 200 HIS B C 1
ATOM 4232 O O . HIS B 1 200 ? -0.753 -18.406 -11.953 1 90.06 200 HIS B O 1
ATOM 4238 N N . GLN B 1 201 ? 1.076 -19.062 -13.227 1 93.19 201 GLN B N 1
ATOM 4239 C CA . GLN B 1 201 ? 2 -18.422 -12.297 1 93.19 201 GLN B CA 1
ATOM 4240 C C . GLN B 1 201 ? 1.991 -16.906 -12.469 1 93.19 201 GLN B C 1
ATOM 4242 O O . GLN B 1 201 ? 1.933 -16.406 -13.594 1 93.19 201 GLN B O 1
ATOM 4247 N N . LEU B 1 202 ? 2.057 -16.188 -11.391 1 93.38 202 LEU B N 1
ATOM 4248 C CA . LEU B 1 202 ? 2.02 -14.734 -11.453 1 93.38 202 LEU B CA 1
ATOM 4249 C C . LEU B 1 202 ? 3.422 -14.156 -11.625 1 93.38 202 LEU B C 1
ATOM 4251 O O . LEU B 1 202 ? 3.605 -12.938 -11.602 1 93.38 202 LEU B O 1
ATOM 4255 N N . ILE B 1 203 ? 4.391 -15 -11.734 1 92.44 203 ILE B N 1
ATOM 4256 C CA . ILE B 1 203 ? 5.73 -14.664 -12.211 1 92.44 203 ILE B CA 1
ATOM 4257 C C . ILE B 1 203 ? 6.109 -15.586 -13.375 1 92.44 203 ILE B C 1
ATOM 4259 O O . ILE B 1 203 ? 5.477 -16.625 -13.586 1 92.44 203 ILE B O 1
ATOM 4263 N N . ARG B 1 204 ? 7.102 -15.18 -14.078 1 88.88 204 ARG B N 1
ATOM 4264 C CA . ARG B 1 204 ? 7.555 -16.031 -15.172 1 88.88 204 ARG B CA 1
ATOM 4265 C C . ARG B 1 204 ? 8.43 -17.172 -14.648 1 88.88 204 ARG B C 1
ATOM 4267 O O . ARG B 1 204 ? 9.648 -17.016 -14.531 1 88.88 204 ARG B O 1
ATOM 4274 N N . ALA B 1 205 ? 7.781 -18.219 -14.258 1 89.94 205 ALA B N 1
ATOM 4275 C CA . ALA B 1 205 ? 8.453 -19.391 -13.695 1 89.94 205 ALA B CA 1
ATOM 4276 C C . ALA B 1 205 ? 7.68 -20.672 -13.992 1 89.94 205 ALA B C 1
ATOM 4278 O O . ALA B 1 205 ? 6.484 -20.609 -14.289 1 89.94 205 ALA B O 1
ATOM 4279 N N . ASP B 1 206 ? 8.422 -21.734 -14.023 1 89.94 206 ASP B N 1
ATOM 4280 C CA . ASP B 1 206 ? 7.82 -23.047 -14.148 1 89.94 206 ASP B CA 1
ATOM 4281 C C . ASP B 1 206 ? 8.078 -23.891 -12.898 1 89.94 206 ASP B C 1
ATOM 4283 O O . ASP B 1 206 ? 9.188 -24.391 -12.695 1 89.94 206 ASP B O 1
ATOM 4287 N N . PRO B 1 207 ? 7.055 -24.031 -12.156 1 91.44 207 PRO B N 1
ATOM 4288 C CA . PRO B 1 207 ? 7.27 -24.719 -10.883 1 91.44 207 PRO B CA 1
ATOM 4289 C C . PRO B 1 207 ? 7.395 -26.234 -11.047 1 91.44 207 PRO B C 1
ATOM 4291 O O . PRO B 1 207 ? 7.867 -26.922 -10.141 1 91.44 207 PRO B O 1
ATOM 4294 N N . LYS B 1 208 ? 6.957 -26.844 -12.055 1 82.25 208 LYS B N 1
ATOM 4295 C CA . LYS B 1 208 ? 6.852 -28.297 -12.211 1 82.25 208 LYS B CA 1
ATOM 4296 C C . LYS B 1 208 ? 8.227 -28.953 -12.164 1 82.25 208 LYS B C 1
ATOM 4298 O O . LYS B 1 208 ? 8.383 -30.047 -11.602 1 82.25 208 LYS B O 1
ATOM 4303 N N . HIS B 1 209 ? 9.258 -28.328 -12.68 1 81.06 209 HIS B N 1
ATOM 4304 C CA . HIS B 1 209 ? 10.562 -28.969 -12.742 1 81.06 209 HIS B CA 1
ATOM 4305 C C . HIS B 1 209 ? 11.539 -28.344 -11.758 1 81.06 209 HIS B C 1
ATOM 4307 O O . HIS B 1 209 ? 12.758 -28.453 -11.922 1 81.06 209 HIS B O 1
ATOM 4313 N N . SER B 1 210 ? 11.031 -27.781 -10.734 1 92.12 210 SER B N 1
ATOM 4314 C CA . SER B 1 210 ? 11.867 -27.125 -9.75 1 92.12 210 SER B CA 1
ATOM 4315 C C . SER B 1 210 ? 11.648 -27.703 -8.352 1 92.12 210 SER B C 1
ATOM 4317 O O . SER B 1 210 ? 10.883 -28.656 -8.188 1 92.12 210 SER B O 1
ATOM 4319 N N . LEU B 1 211 ? 12.438 -27.312 -7.488 1 94.75 211 LEU B N 1
ATOM 4320 C CA . LEU B 1 211 ? 12.461 -27.875 -6.145 1 94.75 211 LEU B CA 1
ATOM 4321 C C . LEU B 1 211 ? 11.578 -27.062 -5.199 1 94.75 211 LEU B C 1
ATOM 4323 O O . LEU B 1 211 ? 11.742 -25.844 -5.086 1 94.75 211 LEU B O 1
ATOM 4327 N N . TYR B 1 212 ? 10.617 -27.781 -4.543 1 95.44 212 TYR B N 1
ATOM 4328 C CA . TYR B 1 212 ? 9.758 -27.156 -3.539 1 95.44 212 TYR B CA 1
ATOM 4329 C C . TYR B 1 212 ? 10.391 -27.25 -2.156 1 95.44 212 TYR B C 1
ATOM 4331 O O . TYR B 1 212 ? 10.805 -28.328 -1.72 1 95.44 212 TYR B O 1
ATOM 4339 N N . LEU B 1 213 ? 10.469 -26.094 -1.504 1 95.56 213 LEU B N 1
ATOM 4340 C CA . LEU B 1 213 ? 10.836 -26.078 -0.092 1 95.56 213 LEU B CA 1
ATOM 4341 C C . LEU B 1 213 ? 9.602 -26.203 0.793 1 95.56 213 LEU B C 1
ATOM 4343 O O . LEU B 1 213 ? 9.648 -26.828 1.854 1 95.56 213 LEU B O 1
ATOM 4347 N N . ALA B 1 214 ? 8.562 -25.609 0.426 1 95.94 214 ALA B N 1
ATOM 4348 C CA . ALA B 1 214 ? 7.273 -25.641 1.106 1 95.94 214 ALA B CA 1
ATOM 4349 C C . ALA B 1 214 ? 6.16 -25.141 0.187 1 95.94 214 ALA B C 1
ATOM 4351 O O . ALA B 1 214 ? 6.422 -24.484 -0.82 1 95.94 214 ALA B O 1
ATOM 4352 N N . CYS B 1 215 ? 4.953 -25.516 0.513 1 95.69 215 CYS B N 1
ATOM 4353 C CA . CYS B 1 215 ? 3.811 -25.141 -0.307 1 95.69 215 CYS B CA 1
ATOM 4354 C C . CYS B 1 215 ? 2.553 -25 0.542 1 95.69 215 CYS B C 1
ATOM 4356 O O . CYS B 1 215 ? 2.375 -25.734 1.519 1 95.69 215 CYS B O 1
ATOM 4358 N N . ALA B 1 216 ? 1.745 -24 0.21 1 94.88 216 ALA B N 1
ATOM 4359 C CA . ALA B 1 216 ? 0.458 -23.812 0.874 1 94.88 216 ALA B CA 1
ATOM 4360 C C . ALA B 1 216 ? -0.661 -23.609 -0.146 1 94.88 216 ALA B C 1
ATOM 4362 O O . ALA B 1 216 ? -0.485 -22.906 -1.144 1 94.88 216 ALA B O 1
ATOM 4363 N N . LEU B 1 217 ? -1.773 -24.312 0.083 1 94.44 217 LEU B N 1
ATOM 4364 C CA . LEU B 1 217 ? -2.963 -24.188 -0.753 1 94.44 217 LEU B CA 1
ATOM 4365 C C . LEU B 1 217 ? -4.113 -23.562 0.027 1 94.44 217 LEU B C 1
ATOM 4367 O O . LEU B 1 217 ? -4.523 -24.078 1.063 1 94.44 217 LEU B O 1
ATOM 4371 N N . MET B 1 218 ? -4.543 -22.422 -0.469 1 92.56 218 MET B N 1
ATOM 4372 C CA . MET B 1 218 ? -5.672 -21.719 0.144 1 92.56 218 MET B CA 1
ATOM 4373 C C . MET B 1 218 ? -6.914 -21.812 -0.737 1 92.56 218 MET B C 1
ATOM 4375 O O . MET B 1 218 ? -6.945 -21.25 -1.833 1 92.56 218 MET B O 1
ATOM 4379 N N . VAL B 1 219 ? -7.898 -22.5 -0.184 1 92.25 219 VAL B N 1
ATOM 4380 C CA . VAL B 1 219 ? -9.117 -22.75 -0.951 1 92.25 219 VAL B CA 1
ATOM 4381 C C . VAL B 1 219 ? -10.281 -21.969 -0.337 1 92.25 219 VAL B C 1
ATOM 4383 O O . VAL B 1 219 ? -10.414 -21.906 0.888 1 92.25 219 VAL B O 1
ATOM 4386 N N . ARG B 1 220 ? -11.016 -21.359 -1.193 1 90.06 220 ARG B N 1
ATOM 4387 C CA . ARG B 1 220 ? -12.25 -20.703 -0.767 1 90.06 220 ARG B CA 1
ATOM 4388 C C . ARG B 1 220 ? -13.461 -21.312 -1.462 1 90.06 220 ARG B C 1
ATOM 4390 O O . ARG B 1 220 ? -13.398 -21.656 -2.643 1 90.06 220 ARG B O 1
ATOM 4397 N N . GLY B 1 221 ? -14.57 -21.328 -0.737 1 88.38 221 GLY B N 1
ATOM 4398 C CA . GLY B 1 221 ? -15.812 -21.875 -1.266 1 88.38 221 GLY B CA 1
ATOM 4399 C C . GLY B 1 221 ? -16.297 -23.094 -0.511 1 88.38 221 GLY B C 1
ATOM 4400 O O . GLY B 1 221 ? -15.664 -23.531 0.462 1 88.38 221 GLY B O 1
ATOM 4401 N N . ASN B 1 222 ? -17.422 -23.562 -0.953 1 85.75 222 ASN B N 1
ATOM 4402 C CA . ASN B 1 222 ? -17.984 -24.75 -0.325 1 85.75 222 ASN B CA 1
ATOM 4403 C C . ASN B 1 222 ? -17.344 -26.031 -0.866 1 85.75 222 ASN B C 1
ATOM 4405 O O . ASN B 1 222 ? -17.953 -26.719 -1.692 1 85.75 222 ASN B O 1
ATOM 4409 N N . VAL B 1 223 ? -16.156 -26.297 -0.457 1 89.12 223 VAL B N 1
ATOM 4410 C CA . VAL B 1 223 ? -15.391 -27.469 -0.854 1 89.12 223 VAL B CA 1
ATOM 4411 C C . VAL B 1 223 ? -15.227 -28.406 0.339 1 89.12 223 VAL B C 1
ATOM 4413 O O . VAL B 1 223 ? -14.992 -27.953 1.463 1 89.12 223 VAL B O 1
ATOM 4416 N N . GLN B 1 224 ? -15.336 -29.672 0.098 1 88.69 224 GLN B N 1
ATOM 4417 C CA . GLN B 1 224 ? -15.164 -30.672 1.154 1 88.69 224 GLN B CA 1
ATOM 4418 C C . GLN B 1 224 ? -13.68 -30.953 1.406 1 88.69 224 GLN B C 1
ATOM 4420 O O . GLN B 1 224 ? -12.883 -31 0.467 1 88.69 224 GLN B O 1
ATOM 4425 N N . VAL B 1 225 ? -13.438 -31.188 2.619 1 88.88 225 VAL B N 1
ATOM 4426 C CA . VAL B 1 225 ? -12.07 -31.469 3.029 1 88.88 225 VAL B CA 1
ATOM 4427 C C . VAL B 1 225 ? -11.57 -32.719 2.332 1 88.88 225 VAL B C 1
ATOM 4429 O O . VAL B 1 225 ? -10.398 -32.812 1.953 1 88.88 225 VAL B O 1
ATOM 4432 N N . SER B 1 226 ? -12.461 -33.656 2.184 1 90.44 226 SER B N 1
ATOM 4433 C CA . SER B 1 226 ? -12.086 -34.906 1.523 1 90.44 226 SER B CA 1
ATOM 4434 C C . SER B 1 226 ? -11.625 -34.656 0.09 1 90.44 226 SER B C 1
ATOM 4436 O O . SER B 1 226 ? -10.688 -35.281 -0.388 1 90.44 226 SER B O 1
ATOM 4438 N N . ASP B 1 227 ? -12.258 -33.75 -0.6 1 90.44 227 ASP B N 1
ATOM 4439 C CA . ASP B 1 227 ? -11.891 -33.375 -1.968 1 90.44 227 ASP B CA 1
ATOM 4440 C C . ASP B 1 227 ? -10.523 -32.688 -2.01 1 90.44 227 ASP B C 1
ATOM 4442 O O . ASP B 1 227 ? -9.734 -32.938 -2.928 1 90.44 227 ASP B O 1
ATOM 4446 N N . LEU B 1 228 ? -10.234 -31.953 -1.014 1 90.38 228 LEU B N 1
ATOM 4447 C CA . LEU B 1 228 ? -8.945 -31.281 -0.914 1 90.38 228 LEU B CA 1
ATOM 4448 C C . LEU B 1 228 ? -7.816 -32.281 -0.747 1 90.38 228 LEU B C 1
ATOM 4450 O O . LEU B 1 228 ? -6.824 -32.25 -1.475 1 90.38 228 LEU B O 1
ATOM 4454 N N . ARG B 1 229 ? -8.047 -33.156 0.137 1 90 229 ARG B N 1
ATOM 4455 C CA . ARG B 1 229 ? -7.039 -34.188 0.424 1 90 229 ARG B CA 1
ATOM 4456 C C . ARG B 1 229 ? -6.777 -35.062 -0.799 1 90 229 ARG B C 1
ATOM 4458 O O . ARG B 1 229 ? -5.625 -35.344 -1.117 1 90 229 ARG B O 1
ATOM 4465 N N . ARG B 1 230 ? -7.848 -35.438 -1.404 1 92.88 230 ARG B N 1
ATOM 4466 C CA . ARG B 1 230 ? -7.73 -36.281 -2.596 1 92.88 230 ARG B CA 1
ATOM 4467 C C . ARG B 1 230 ? -6.906 -35.562 -3.674 1 92.88 230 ARG B C 1
ATOM 4469 O O . ARG B 1 230 ? -6.059 -36.188 -4.312 1 92.88 230 ARG B O 1
ATOM 4476 N N . ASN B 1 231 ? -7.141 -34.312 -3.922 1 93.31 231 ASN B N 1
ATOM 4477 C CA . ASN B 1 231 ? -6.426 -33.562 -4.953 1 93.31 231 ASN B CA 1
ATOM 4478 C C . ASN B 1 231 ? -4.957 -33.375 -4.59 1 93.31 231 ASN B C 1
ATOM 4480 O O . ASN B 1 231 ? -4.086 -33.438 -5.457 1 93.31 231 ASN B O 1
ATOM 4484 N N . ILE B 1 232 ? -4.719 -33.156 -3.379 1 91.94 232 ILE B N 1
ATOM 4485 C CA . ILE B 1 232 ? -3.344 -33 -2.92 1 91.94 232 ILE B CA 1
ATOM 4486 C C . ILE B 1 232 ? -2.578 -34.312 -3.123 1 91.94 232 ILE B C 1
ATOM 4488 O O . ILE B 1 232 ? -1.453 -34.312 -3.629 1 91.94 232 ILE B O 1
ATOM 4492 N N . GLU B 1 233 ? -3.188 -35.406 -2.723 1 92.5 233 GLU B N 1
ATOM 4493 C CA . GLU B 1 233 ? -2.559 -36.719 -2.879 1 92.5 233 GLU B CA 1
ATOM 4494 C C . GLU B 1 233 ? -2.275 -37.031 -4.348 1 92.5 233 GLU B C 1
ATOM 4496 O O . GLU B 1 233 ? -1.261 -37.656 -4.676 1 92.5 233 GLU B O 1
ATOM 4501 N N . ARG B 1 234 ? -3.109 -36.594 -5.125 1 92.56 234 ARG B N 1
ATOM 4502 C CA . ARG B 1 234 ? -2.967 -36.812 -6.562 1 92.56 234 ARG B CA 1
ATOM 4503 C C . ARG B 1 234 ? -1.78 -36 -7.109 1 92.56 234 ARG B C 1
ATOM 4505 O O . ARG B 1 234 ? -1.057 -36.5 -7.984 1 92.56 234 ARG B O 1
ATOM 4512 N N . LEU B 1 235 ? -1.534 -34.812 -6.605 1 91 235 LEU B N 1
ATOM 4513 C CA . LEU B 1 235 ? -0.533 -33.906 -7.16 1 91 235 LEU B CA 1
ATOM 4514 C C . LEU B 1 235 ? 0.83 -34.156 -6.52 1 91 235 LEU B C 1
ATOM 4516 O O . LEU B 1 235 ? 1.865 -33.875 -7.129 1 91 235 LEU B O 1
ATOM 4520 N N . LYS B 1 236 ? 0.864 -34.656 -5.406 1 88.5 236 LYS B N 1
ATOM 4521 C CA . LYS B 1 236 ? 2.061 -34.781 -4.578 1 88.5 236 LYS B CA 1
ATOM 4522 C C . LYS B 1 236 ? 3.172 -35.5 -5.336 1 88.5 236 LYS B C 1
ATOM 4524 O O . LYS B 1 236 ? 4.309 -35.031 -5.375 1 88.5 236 LYS B O 1
ATOM 4529 N N . PRO B 1 237 ? 2.859 -36.594 -6.031 1 88.06 237 PRO B N 1
ATOM 4530 C CA . PRO B 1 237 ? 3.93 -37.344 -6.703 1 88.06 237 PRO B CA 1
ATOM 4531 C C . PRO B 1 237 ? 4.566 -36.531 -7.844 1 88.06 237 PRO B C 1
ATOM 4533 O O . PRO B 1 237 ? 5.703 -36.812 -8.234 1 88.06 237 PRO B O 1
ATOM 4536 N N . SER B 1 238 ? 3.879 -35.625 -8.352 1 89.25 238 SER 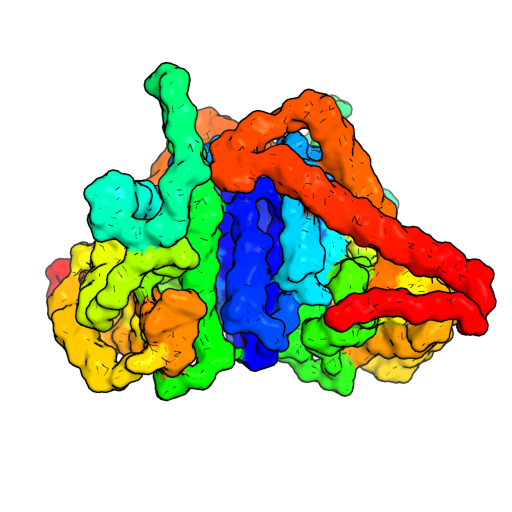B N 1
ATOM 4537 C CA . SER B 1 238 ? 4.375 -34.875 -9.508 1 89.25 238 SER B CA 1
ATOM 4538 C C . SER B 1 238 ? 5.246 -33.688 -9.07 1 89.25 238 SER B C 1
ATOM 4540 O O . SER B 1 238 ? 5.891 -33.062 -9.906 1 89.25 238 SER B O 1
ATOM 4542 N N . LEU B 1 239 ? 5.316 -33.438 -7.84 1 91.19 239 LEU B N 1
ATOM 4543 C CA . LEU B 1 239 ? 6.086 -32.312 -7.328 1 91.19 239 LEU B CA 1
ATOM 4544 C C . LEU B 1 239 ? 7.324 -32.781 -6.578 1 91.19 239 LEU B C 1
ATOM 4546 O O . LEU B 1 239 ? 7.289 -33.812 -5.91 1 91.19 239 LEU B O 1
ATOM 4550 N N . GLN B 1 240 ? 8.406 -32.156 -6.758 1 91 240 GLN B N 1
ATOM 4551 C CA . GLN B 1 240 ? 9.656 -32.531 -6.094 1 91 240 GLN B CA 1
ATOM 4552 C C . GLN B 1 240 ? 9.914 -31.641 -4.879 1 91 240 GLN B C 1
ATOM 4554 O O . GLN B 1 240 ? 10.273 -30.469 -5.023 1 91 240 GLN B O 1
ATOM 4559 N N . PHE B 1 241 ? 9.773 -32.188 -3.736 1 92.62 241 PHE B N 1
ATOM 4560 C CA . PHE B 1 241 ? 10.07 -31.484 -2.5 1 92.62 241 PHE B CA 1
ATOM 4561 C C . PHE B 1 241 ? 11.484 -31.797 -2.025 1 92.62 241 PHE B C 1
ATOM 4563 O O . PHE B 1 241 ? 12.023 -32.875 -2.316 1 92.62 241 PHE B O 1
ATOM 4570 N N . ILE B 1 242 ? 11.992 -30.875 -1.372 1 92.5 242 ILE B N 1
ATOM 4571 C CA . ILE B 1 242 ? 13.312 -31.078 -0.788 1 92.5 242 ILE B CA 1
ATOM 4572 C C . ILE B 1 242 ? 13.266 -32.219 0.207 1 92.5 242 ILE B C 1
ATOM 4574 O O . ILE B 1 242 ? 12.242 -32.469 0.856 1 92.5 242 ILE B O 1
ATOM 4578 N N . SER B 1 243 ? 14.328 -32.906 0.42 1 88.44 243 SER B N 1
ATOM 4579 C CA . SER B 1 243 ? 14.383 -34.188 1.1 1 88.44 243 SER B CA 1
ATOM 4580 C C . SER B 1 243 ? 13.977 -34.062 2.562 1 88.44 243 SER B C 1
ATOM 4582 O O . SER B 1 243 ? 13.32 -34.938 3.111 1 88.44 243 SER B O 1
ATOM 4584 N N . TRP B 1 244 ? 14.289 -32.906 3.184 1 87.44 244 TRP B N 1
ATOM 4585 C CA . TRP B 1 244 ? 14.055 -32.781 4.617 1 87.44 244 TRP B CA 1
ATOM 4586 C C . TRP B 1 244 ? 12.648 -32.25 4.902 1 87.44 244 TRP B C 1
ATOM 4588 O O . TRP B 1 244 ? 12.234 -32.188 6.059 1 87.44 244 TRP B O 1
ATOM 4598 N N . ASN B 1 245 ? 11.93 -31.859 3.885 1 89.75 245 ASN B N 1
ATOM 4599 C CA . ASN B 1 245 ? 10.578 -31.344 4.078 1 89.75 245 ASN B CA 1
ATOM 4600 C C . ASN B 1 245 ? 9.602 -31.938 3.072 1 89.75 245 ASN B C 1
ATOM 4602 O O . ASN B 1 245 ? 8.898 -31.203 2.375 1 89.75 245 ASN B O 1
ATOM 4606 N N . GLN B 1 246 ? 9.414 -33.219 3.113 1 86.81 246 GLN B N 1
ATOM 4607 C CA . GLN B 1 246 ? 8.57 -33.938 2.156 1 86.81 246 GLN B CA 1
ATOM 4608 C C . GLN B 1 246 ? 7.09 -33.719 2.443 1 86.81 246 GLN B C 1
ATOM 4610 O O . GLN B 1 246 ? 6.25 -33.844 1.551 1 86.81 246 GLN B O 1
ATOM 4615 N N . GLU B 1 247 ? 6.828 -33.281 3.67 1 84.31 247 GLU B N 1
ATOM 4616 C CA . GLU B 1 247 ? 5.449 -33 4.07 1 84.31 247 GLU B CA 1
ATOM 4617 C C . GLU B 1 247 ? 5.188 -31.5 4.18 1 84.31 247 GLU B C 1
ATOM 4619 O O . GLU B 1 247 ? 4.309 -31.078 4.934 1 84.31 247 GLU B O 1
ATOM 4624 N N . GLY B 1 248 ? 5.965 -30.766 3.51 1 88.25 248 GLY B N 1
ATOM 4625 C CA . GLY B 1 248 ? 5.887 -29.312 3.586 1 88.25 248 GLY B CA 1
ATOM 4626 C C . GLY B 1 248 ? 4.648 -28.75 2.918 1 88.25 248 GLY B C 1
ATOM 4627 O O . GLY B 1 248 ? 4.73 -27.766 2.18 1 88.25 248 GLY B O 1
ATOM 4628 N N . TRP B 1 249 ? 3.445 -29.406 3.135 1 87.44 249 TRP B N 1
ATOM 4629 C CA . TRP B 1 249 ? 2.17 -28.969 2.58 1 87.44 249 TRP B CA 1
ATOM 4630 C C . TRP B 1 249 ? 1.266 -28.406 3.672 1 87.44 249 TRP B C 1
ATOM 4632 O O . TRP B 1 249 ? 1.127 -29 4.742 1 87.44 249 TRP B O 1
ATOM 4642 N N . LYS B 1 250 ? 0.809 -27.234 3.398 1 90.44 250 LYS B N 1
ATOM 4643 C CA . LYS B 1 250 ? -0.228 -26.672 4.254 1 90.44 250 LYS B CA 1
ATOM 4644 C C . LYS B 1 250 ? -1.478 -26.328 3.447 1 90.44 250 LYS B C 1
ATOM 4646 O O . LYS B 1 250 ? -1.382 -25.938 2.279 1 90.44 250 LYS B O 1
ATOM 4651 N N . THR B 1 251 ? -2.627 -26.578 4.105 1 90.56 251 THR B N 1
ATOM 4652 C CA . THR B 1 251 ? -3.877 -26.281 3.412 1 90.56 251 THR B CA 1
ATOM 4653 C C . THR B 1 251 ? -4.82 -25.484 4.312 1 90.56 251 THR B C 1
ATOM 4655 O O . THR B 1 251 ? -4.906 -25.75 5.512 1 90.56 251 THR B O 1
ATOM 4658 N N . SER B 1 252 ? -5.367 -24.5 3.717 1 89.94 252 SER B N 1
ATOM 4659 C CA . SER B 1 252 ? -6.41 -23.734 4.398 1 89.94 252 SER B CA 1
ATOM 4660 C C . SER B 1 252 ? -7.703 -23.719 3.594 1 89.94 252 SER B C 1
ATOM 4662 O O . SER B 1 252 ? -7.676 -23.734 2.361 1 89.94 252 SER B O 1
ATOM 4664 N N . LEU B 1 253 ? -8.82 -23.75 4.379 1 90.19 253 LEU B N 1
ATOM 4665 C CA . LEU B 1 253 ? -10.141 -23.75 3.75 1 90.19 253 LEU B CA 1
ATOM 4666 C C . LEU B 1 253 ? -11.039 -22.688 4.375 1 90.19 253 LEU B C 1
ATOM 4668 O O . LEU B 1 253 ? -11.266 -22.703 5.586 1 90.19 253 LEU B O 1
ATOM 4672 N N . CYS B 1 254 ? -11.383 -21.766 3.525 1 86.81 254 CYS B N 1
ATOM 4673 C CA . CYS B 1 254 ? -12.383 -20.766 3.891 1 86.81 254 CYS B CA 1
ATOM 4674 C C . CYS B 1 254 ? -13.711 -21.047 3.199 1 86.81 254 CYS B C 1
ATOM 4676 O O . CYS B 1 254 ? -13.766 -21.141 1.972 1 86.81 254 CYS B O 1
ATOM 4678 N N . SER B 1 255 ? -14.797 -21.109 3.9 1 85.44 255 SER B N 1
ATOM 4679 C CA . SER B 1 255 ? -16.078 -21.547 3.361 1 85.44 255 SER B CA 1
ATOM 4680 C C . SER B 1 255 ? -16.719 -20.453 2.516 1 85.44 255 SER B C 1
ATOM 4682 O O . SER B 1 255 ? -17.625 -20.719 1.723 1 85.44 255 SER B O 1
ATOM 4684 N N . VAL B 1 256 ? -16.328 -19.266 2.588 1 84.19 256 VAL B N 1
ATOM 4685 C CA . VAL B 1 256 ? -16.922 -18.156 1.856 1 84.19 256 VAL B CA 1
ATOM 4686 C C . VAL B 1 256 ? -16.328 -18.078 0.452 1 84.19 256 VAL B C 1
ATOM 4688 O O . VAL B 1 256 ? -15.117 -17.906 0.292 1 84.19 256 VAL B O 1
ATOM 4691 N N . PRO B 1 257 ? -17.172 -18.234 -0.521 1 85.94 257 PRO B N 1
ATOM 4692 C CA . PRO B 1 257 ? -16.656 -18.141 -1.89 1 85.94 257 PRO B CA 1
ATOM 4693 C C . PRO B 1 257 ? -16.281 -16.719 -2.289 1 85.94 257 PRO B C 1
ATOM 4695 O O . PRO B 1 257 ? -16.812 -15.75 -1.722 1 85.94 257 PRO B O 1
ATOM 4698 N N . PRO B 1 258 ? -15.297 -16.547 -3.201 1 82.81 258 PRO B N 1
ATOM 4699 C CA . PRO B 1 258 ? -15.039 -15.211 -3.736 1 82.81 258 PRO B CA 1
ATOM 4700 C C . PRO B 1 258 ? -16.219 -14.656 -4.535 1 82.81 258 PRO B C 1
ATOM 4702 O O . PRO B 1 258 ? -17.031 -15.422 -5.047 1 82.81 258 PRO B O 1
ATOM 4705 N N . VAL B 1 259 ? -16.297 -13.352 -4.594 1 76.25 259 VAL B N 1
ATOM 4706 C CA . VAL B 1 259 ? -17.375 -12.711 -5.332 1 76.25 259 VAL B CA 1
ATOM 4707 C C . VAL B 1 259 ? -17.312 -13.117 -6.805 1 76.25 259 VAL B C 1
ATOM 4709 O O . VAL B 1 259 ? -16.25 -13.031 -7.43 1 76.25 259 VAL B O 1
ATOM 4712 N N . GLY B 1 260 ? -18.344 -13.609 -7.305 1 74.06 260 GLY B N 1
ATOM 4713 C CA . GLY B 1 260 ? -18.438 -13.922 -8.719 1 74.06 260 GLY B CA 1
ATOM 4714 C C . GLY B 1 260 ? -18.047 -15.352 -9.039 1 74.06 260 GLY B C 1
ATOM 4715 O O . GLY B 1 260 ? -18.141 -15.789 -10.188 1 74.06 260 GLY B O 1
ATOM 4716 N N . HIS B 1 261 ? -17.5 -16.109 -8.008 1 79.81 261 HIS B N 1
ATOM 4717 C CA . HIS B 1 261 ? -17.062 -17.469 -8.242 1 79.81 261 HIS B CA 1
ATOM 4718 C C . HIS B 1 261 ? -17.562 -18.406 -7.152 1 79.81 261 HIS B C 1
ATOM 4720 O O . HIS B 1 261 ? -17.875 -17.969 -6.047 1 79.81 261 HIS B O 1
ATOM 4726 N N . SER B 1 262 ? -17.672 -19.672 -7.512 1 83.19 262 SER B N 1
ATOM 4727 C CA . SER B 1 262 ? -18.078 -20.672 -6.523 1 83.19 262 SER B CA 1
ATOM 4728 C C . SER B 1 262 ? -16.906 -21.078 -5.629 1 83.19 262 SER B C 1
ATOM 4730 O O . SER B 1 262 ? -17.094 -21.375 -4.445 1 83.19 262 SER B O 1
ATOM 4732 N N . HIS B 1 263 ? -15.742 -21.188 -6.25 1 88.25 263 HIS B N 1
ATOM 4733 C CA . HIS B 1 263 ? -14.547 -21.531 -5.492 1 88.25 263 HIS B CA 1
ATOM 4734 C C . HIS B 1 263 ? -13.305 -20.891 -6.102 1 88.25 263 HIS B C 1
ATOM 4736 O O . HIS B 1 263 ? -13.32 -20.484 -7.262 1 88.25 263 HIS B O 1
ATOM 4742 N N . SER B 1 264 ? -12.281 -20.781 -5.312 1 90.56 264 SER B N 1
ATOM 4743 C CA . SER B 1 264 ? -10.977 -20.281 -5.758 1 90.56 264 SER B CA 1
ATOM 4744 C C . SER B 1 264 ? -9.844 -21 -5.023 1 90.56 264 SER B C 1
ATOM 4746 O O . SER B 1 264 ? -10.055 -21.562 -3.951 1 90.56 264 SER B O 1
ATOM 4748 N N . LEU B 1 265 ? -8.773 -21.078 -5.719 1 93.38 265 LEU B N 1
ATOM 4749 C CA . LEU B 1 265 ? -7.578 -21.688 -5.148 1 93.38 265 LEU B CA 1
ATOM 4750 C C . LEU B 1 265 ? -6.355 -20.797 -5.355 1 93.38 265 LEU B C 1
ATOM 4752 O O . LEU B 1 265 ? -6.035 -20.438 -6.488 1 93.38 265 LEU B O 1
ATOM 4756 N N . LEU B 1 266 ? -5.773 -20.391 -4.254 1 94.12 266 LEU B N 1
ATOM 4757 C CA . LEU B 1 266 ? -4.488 -19.688 -4.258 1 94.12 266 LEU B CA 1
ATOM 4758 C C . LEU B 1 266 ? -3.371 -20.609 -3.783 1 94.12 266 LEU B C 1
ATOM 4760 O O . LEU B 1 266 ? -3.43 -21.156 -2.676 1 94.12 266 LEU B O 1
ATOM 4764 N N . ALA B 1 267 ? -2.424 -20.812 -4.625 1 96 267 ALA B N 1
ATOM 4765 C CA . ALA B 1 267 ? -1.26 -21.609 -4.262 1 96 267 ALA B CA 1
ATOM 4766 C C . ALA B 1 267 ? -0.039 -20.734 -4.02 1 96 267 ALA B C 1
ATOM 4768 O O . ALA B 1 267 ? 0.274 -19.859 -4.832 1 96 267 ALA B O 1
ATOM 4769 N N . LEU B 1 268 ? 0.537 -20.922 -2.926 1 96.25 268 LEU B N 1
ATOM 4770 C CA . LEU B 1 268 ? 1.803 -20.281 -2.574 1 96.25 268 LEU B CA 1
ATOM 4771 C C . LEU B 1 268 ? 2.908 -21.328 -2.424 1 96.25 268 LEU B C 1
ATOM 4773 O O . LEU B 1 268 ? 2.693 -22.391 -1.825 1 96.25 268 LEU B O 1
ATOM 4777 N N . ALA B 1 269 ? 4.066 -21.016 -2.939 1 96.75 269 ALA B N 1
ATOM 4778 C CA . ALA B 1 269 ? 5.133 -22 -2.842 1 96.75 269 ALA B CA 1
ATOM 4779 C C . ALA B 1 269 ? 6.496 -21.328 -2.684 1 96.75 269 ALA B C 1
ATOM 4781 O O . ALA B 1 269 ? 6.77 -20.312 -3.322 1 96.75 269 ALA B O 1
ATOM 4782 N N . ASN B 1 270 ? 7.172 -21.781 -1.728 1 97.19 270 ASN B N 1
ATOM 4783 C CA . ASN B 1 270 ? 8.609 -21.531 -1.728 1 97.19 270 ASN B CA 1
ATOM 4784 C C . ASN B 1 270 ? 9.344 -22.516 -2.635 1 97.19 270 ASN B C 1
ATOM 4786 O O . ASN B 1 270 ? 9.477 -23.703 -2.301 1 97.19 270 ASN B O 1
ATOM 4790 N N . ASN B 1 271 ? 9.695 -22.047 -3.781 1 96.38 271 ASN B N 1
ATOM 4791 C CA . ASN B 1 271 ? 10.18 -22.891 -4.875 1 96.38 271 ASN B CA 1
ATOM 4792 C C . ASN B 1 271 ? 11.391 -22.25 -5.566 1 96.38 271 ASN B C 1
ATOM 4794 O O . ASN B 1 271 ? 11.438 -21.031 -5.758 1 96.38 271 ASN B O 1
ATOM 4798 N N . THR B 1 272 ? 12.312 -23.062 -5.98 1 95.94 272 THR B N 1
ATOM 4799 C CA . THR B 1 272 ? 13.539 -22.562 -6.582 1 95.94 272 THR B CA 1
ATOM 4800 C C . THR B 1 272 ? 13.266 -21.984 -7.973 1 95.94 272 THR B C 1
ATOM 4802 O O . THR B 1 272 ? 14.125 -21.328 -8.555 1 95.94 272 THR B O 1
ATOM 4805 N N . CYS B 1 273 ? 12.086 -22.156 -8.492 1 95.38 273 CYS B N 1
ATOM 4806 C CA . CYS B 1 273 ? 11.742 -21.688 -9.828 1 95.38 273 CYS B CA 1
ATOM 4807 C C . CYS B 1 273 ? 11.734 -20.172 -9.891 1 95.38 273 CYS B C 1
ATOM 4809 O O . CYS B 1 273 ? 11.633 -19.578 -10.969 1 95.38 273 CYS B O 1
ATOM 4811 N N . VAL B 1 274 ? 11.891 -19.453 -8.773 1 94.62 274 VAL B N 1
ATOM 4812 C CA . VAL B 1 274 ? 11.922 -18 -8.734 1 94.62 274 VAL B CA 1
ATOM 4813 C C . VAL B 1 274 ? 13.273 -17.5 -9.234 1 94.62 274 VAL B C 1
ATOM 4815 O O . VAL B 1 274 ? 13.406 -16.328 -9.625 1 94.62 274 VAL B O 1
ATOM 4818 N N . LYS B 1 275 ? 14.234 -18.344 -9.305 1 94.38 275 LYS B N 1
ATOM 4819 C CA . LYS B 1 275 ? 15.633 -18.016 -9.57 1 94.38 275 LYS B CA 1
ATOM 4820 C C . LYS B 1 275 ? 15.781 -17.297 -10.906 1 94.38 275 LYS B C 1
ATOM 4822 O O . LYS B 1 275 ? 16.438 -16.25 -10.992 1 94.38 275 LYS B O 1
ATOM 4827 N N . PRO B 1 276 ? 15.172 -17.766 -11.984 1 92.12 276 PRO B N 1
ATOM 4828 C CA . PRO B 1 276 ? 15.344 -17.094 -13.281 1 92.12 276 PRO B CA 1
ATOM 4829 C C . PRO B 1 276 ? 14.875 -15.641 -13.258 1 92.12 276 PRO B C 1
ATOM 4831 O O . PRO B 1 276 ? 15.445 -14.789 -13.953 1 92.12 276 PRO B O 1
ATOM 4834 N N . THR B 1 277 ? 13.852 -15.352 -12.547 1 90.5 277 THR B N 1
ATOM 4835 C CA . THR B 1 277 ? 13.359 -13.984 -12.43 1 90.5 277 THR B CA 1
ATOM 4836 C C . THR B 1 277 ? 14.445 -13.07 -11.867 1 90.5 277 THR B C 1
ATOM 4838 O O . THR B 1 277 ? 14.641 -11.953 -12.359 1 90.5 277 THR B O 1
ATOM 4841 N N . PHE B 1 278 ? 15.148 -13.516 -10.898 1 93.81 278 PHE B N 1
ATOM 4842 C CA . PHE B 1 278 ? 16.219 -12.742 -10.281 1 93.81 278 PHE B CA 1
ATOM 4843 C C . PHE B 1 278 ? 17.391 -12.594 -11.234 1 93.81 278 PHE B C 1
ATOM 4845 O O . PHE B 1 278 ? 18 -11.523 -11.312 1 93.81 278 PHE B O 1
ATOM 4852 N N . MET B 1 279 ? 17.672 -13.664 -11.945 1 94.5 279 MET B N 1
ATOM 4853 C CA . MET B 1 279 ? 18.766 -13.625 -12.914 1 94.5 279 MET B CA 1
ATOM 4854 C C . MET B 1 279 ? 18.484 -12.609 -14.008 1 94.5 279 MET B C 1
ATOM 4856 O O . MET B 1 279 ? 19.375 -11.844 -14.398 1 94.5 279 MET B O 1
ATOM 4860 N N . GLU B 1 280 ? 17.297 -12.664 -14.477 1 91.5 280 GLU B N 1
ATOM 4861 C CA . GLU B 1 280 ? 16.906 -11.719 -15.516 1 91.5 280 GLU B CA 1
ATOM 4862 C C . GLU B 1 280 ? 17 -10.281 -15.016 1 91.5 280 GLU B C 1
ATOM 4864 O O . GLU B 1 280 ? 17.469 -9.391 -15.734 1 91.5 280 GLU B O 1
ATOM 4869 N N . LEU B 1 281 ? 16.516 -10.039 -13.852 1 90.19 281 LEU B N 1
ATOM 4870 C CA . LEU B 1 281 ? 16.594 -8.703 -13.266 1 90.19 281 LEU B CA 1
ATOM 4871 C C . LEU B 1 281 ? 18.047 -8.242 -13.156 1 90.19 281 LEU B C 1
ATOM 4873 O O . LEU B 1 281 ? 18.359 -7.102 -13.492 1 90.19 281 LEU B O 1
ATOM 4877 N N . ARG B 1 282 ? 18.906 -9.109 -12.688 1 94.5 282 ARG B N 1
ATOM 4878 C CA . ARG B 1 282 ? 20.328 -8.789 -12.57 1 94.5 282 ARG B CA 1
ATOM 4879 C C . ARG B 1 282 ? 20.922 -8.438 -13.93 1 94.5 282 ARG B C 1
ATOM 4881 O O . ARG B 1 282 ? 21.703 -7.484 -14.055 1 94.5 282 ARG B O 1
ATOM 4888 N N . GLU B 1 283 ? 20.562 -9.211 -14.898 1 94.19 283 GLU B N 1
ATOM 4889 C CA . GLU B 1 283 ? 21.078 -8.969 -16.25 1 94.19 283 GLU B CA 1
ATOM 4890 C C . GLU B 1 283 ? 20.641 -7.609 -16.781 1 94.19 283 GLU B C 1
ATOM 4892 O O . GLU B 1 283 ? 21.438 -6.867 -17.344 1 94.19 283 GLU B O 1
ATOM 4897 N N . ARG B 1 284 ? 19.422 -7.309 -16.578 1 89.69 284 ARG B N 1
ATOM 4898 C CA . ARG B 1 284 ? 18.891 -6.02 -17.031 1 89.69 284 ARG B CA 1
ATOM 4899 C C . ARG B 1 284 ? 19.609 -4.871 -16.312 1 89.69 284 ARG B C 1
ATOM 4901 O O . ARG B 1 284 ? 19.938 -3.857 -16.938 1 89.69 284 ARG B O 1
ATOM 4908 N N . PHE B 1 285 ? 19.781 -5.059 -15.102 1 92.19 285 PHE B N 1
ATOM 4909 C CA . PHE B 1 285 ? 20.516 -4.055 -14.336 1 92.19 285 PHE B CA 1
ATOM 4910 C C . PHE B 1 285 ? 21.922 -3.879 -14.875 1 92.19 285 PHE B C 1
ATOM 4912 O O . PHE B 1 285 ? 22.375 -2.754 -15.109 1 92.19 285 PHE B O 1
ATOM 4919 N N . MET B 1 286 ? 22.594 -4.973 -15.055 1 95.12 286 MET B N 1
ATOM 4920 C CA . MET B 1 286 ? 24 -4.93 -15.477 1 95.12 286 MET B CA 1
ATOM 4921 C C . MET B 1 286 ? 24.125 -4.266 -16.844 1 95.12 286 MET B C 1
ATOM 4923 O O . MET B 1 286 ? 25.078 -3.523 -17.094 1 95.12 286 MET B O 1
ATOM 4927 N N . ARG B 1 287 ? 23.203 -4.531 -17.688 1 92.56 287 ARG B N 1
ATOM 4928 C CA . ARG B 1 287 ? 23.219 -3.922 -19 1 92.56 287 ARG B CA 1
ATOM 4929 C C . ARG B 1 287 ? 23.125 -2.402 -18.906 1 92.56 287 ARG B C 1
ATOM 4931 O O . ARG B 1 287 ? 23.844 -1.686 -19.609 1 92.56 287 ARG B O 1
ATOM 4938 N N . LEU B 1 288 ? 22.312 -1.968 -18.062 1 91.62 288 LEU B N 1
ATOM 4939 C CA . LEU B 1 288 ? 22.125 -0.532 -17.875 1 91.62 288 LEU B CA 1
ATOM 4940 C C . LEU B 1 288 ? 23.312 0.074 -17.141 1 91.62 288 LEU B C 1
ATOM 4942 O O . LEU B 1 288 ? 23.797 1.145 -17.5 1 91.62 288 LEU B O 1
ATOM 4946 N N . TYR B 1 289 ? 23.75 -0.599 -16.219 1 93.75 289 TYR B N 1
ATOM 4947 C CA . TYR B 1 289 ? 24.812 -0.107 -15.352 1 93.75 289 TYR B CA 1
ATOM 4948 C C . TYR B 1 289 ? 26.125 -0.012 -16.109 1 93.75 289 TYR B C 1
ATOM 4950 O O . TYR B 1 289 ? 26.875 0.952 -15.938 1 93.75 289 TYR B O 1
ATOM 4958 N N . LYS B 1 290 ? 26.391 -0.96 -16.828 1 94.56 290 LYS B N 1
ATOM 4959 C CA . LYS B 1 290 ? 27.625 -0.962 -17.609 1 94.56 290 LYS B CA 1
ATOM 4960 C C . LYS B 1 290 ? 27.672 0.238 -18.547 1 94.56 290 LYS B C 1
ATOM 4962 O O . LYS B 1 290 ? 28.734 0.819 -18.766 1 94.56 290 LYS B O 1
ATOM 4967 N N . LYS B 1 291 ? 26.531 0.663 -19.031 1 93.5 291 LYS B N 1
ATOM 4968 C CA . LYS B 1 291 ? 26.453 1.811 -19.938 1 93.5 291 LYS B CA 1
ATOM 4969 C C . LYS B 1 291 ? 26.344 3.115 -19.156 1 93.5 291 LYS B C 1
ATOM 4971 O O . LYS B 1 291 ? 26.375 4.199 -19.734 1 93.5 291 LYS B O 1
ATOM 4976 N N . LYS B 1 292 ? 26.219 2.998 -17.844 1 90.25 292 LYS B N 1
ATOM 4977 C CA . LYS B 1 292 ? 26.047 4.133 -16.938 1 90.25 292 LYS B CA 1
ATOM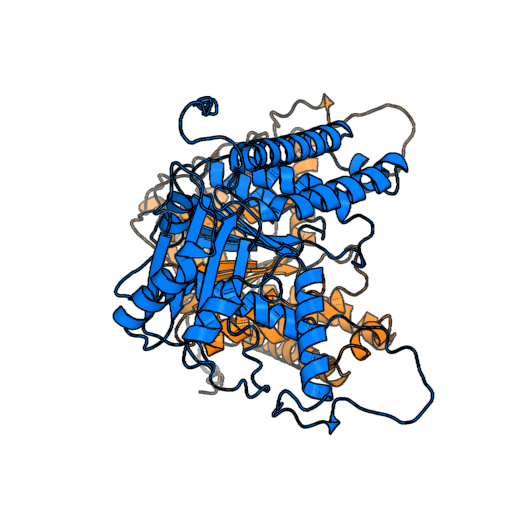 4978 C C . LYS B 1 292 ? 24.875 5.004 -17.375 1 90.25 292 LYS B C 1
ATOM 4980 O O . LYS B 1 292 ? 24.922 6.23 -17.25 1 90.25 292 LYS B O 1
ATOM 4985 N N . ALA B 1 293 ? 23.953 4.336 -17.984 1 87.75 293 ALA B N 1
ATOM 4986 C CA . ALA B 1 293 ? 22.797 5.066 -18.469 1 87.75 293 ALA B CA 1
ATOM 4987 C C . ALA B 1 293 ? 21.906 5.535 -17.312 1 87.75 293 ALA B C 1
ATOM 4989 O O . ALA B 1 293 ? 21.484 4.73 -16.484 1 87.75 293 ALA B O 1
ATOM 4990 N N . HIS B 1 294 ? 21.672 6.844 -17.125 1 85.88 294 HIS B N 1
ATOM 4991 C CA . HIS B 1 294 ? 20.766 7.48 -16.172 1 85.88 294 HIS B CA 1
ATOM 4992 C C . HIS B 1 294 ? 21.297 7.355 -14.75 1 85.88 294 HIS B C 1
ATOM 4994 O O . HIS B 1 294 ? 20.578 7.66 -13.789 1 85.88 294 HIS B O 1
ATOM 5000 N N . LEU B 1 295 ? 22.453 6.895 -14.594 1 88.06 295 LEU B N 1
ATOM 5001 C CA . LEU B 1 295 ? 23.031 6.688 -13.273 1 88.06 295 LEU B CA 1
ATOM 5002 C C . LEU B 1 295 ? 23.203 8.016 -12.539 1 88.06 295 LEU B C 1
ATOM 5004 O O . LEU B 1 295 ? 23.031 8.078 -11.32 1 88.06 295 LEU B O 1
ATOM 5008 N N . HIS B 1 296 ? 23.406 9 -13.305 1 86 296 HIS B N 1
ATOM 5009 C CA . HIS B 1 296 ? 23.656 10.32 -12.742 1 86 296 HIS B CA 1
ATOM 5010 C C . HIS B 1 296 ? 22.453 10.82 -11.945 1 86 296 HIS B C 1
ATOM 5012 O O . HIS B 1 296 ? 22.625 11.547 -10.961 1 86 296 HIS B O 1
ATOM 5018 N N . HIS B 1 297 ? 21.328 10.336 -12.328 1 80.06 297 HIS B N 1
ATOM 5019 C CA . HIS B 1 297 ? 20.109 10.742 -11.641 1 80.06 297 HIS B CA 1
ATOM 5020 C C . HIS B 1 297 ? 20.078 10.219 -10.211 1 80.06 297 HIS B C 1
ATOM 5022 O O . HIS B 1 297 ? 19.484 10.852 -9.328 1 80.06 297 HIS B O 1
ATOM 5028 N N . TYR B 1 298 ? 20.688 9.141 -10 1 82.44 298 TYR B N 1
ATOM 5029 C CA . TYR B 1 298 ? 20.688 8.523 -8.68 1 82.44 298 TYR B CA 1
ATOM 5030 C C . TYR B 1 298 ? 21.844 9.047 -7.84 1 82.44 298 TYR B C 1
ATOM 5032 O O . TYR B 1 298 ? 21.688 9.258 -6.633 1 82.44 298 TYR B O 1
ATOM 5040 N N . LEU B 1 299 ? 22.891 9.312 -8.461 1 85.38 299 LEU B N 1
ATOM 5041 C CA . LEU B 1 299 ? 24.094 9.727 -7.742 1 85.38 299 LEU B CA 1
ATOM 5042 C C . LEU B 1 299 ? 23.953 11.156 -7.238 1 85.38 299 LEU B C 1
ATOM 5044 O O . LEU B 1 299 ? 24.719 11.586 -6.371 1 85.38 299 LEU B O 1
ATOM 5048 N N . GLN B 1 300 ? 22.922 11.797 -7.742 1 76.81 300 GLN B N 1
ATOM 5049 C CA . GLN B 1 300 ? 22.656 13.156 -7.293 1 76.81 300 GLN B CA 1
ATOM 5050 C C . GLN B 1 300 ? 21.844 13.164 -6 1 76.81 300 GLN B C 1
ATOM 5052 O O . GLN B 1 300 ? 21.766 14.18 -5.312 1 76.81 300 GLN B O 1
ATOM 5057 N N . ILE B 1 301 ? 21.281 12.047 -5.742 1 71.06 301 ILE B N 1
ATOM 5058 C CA . ILE B 1 301 ? 20.484 11.93 -4.523 1 71.06 301 ILE B CA 1
ATOM 5059 C C . ILE B 1 301 ? 21.422 11.758 -3.322 1 71.06 301 ILE B C 1
ATOM 5061 O O . ILE B 1 301 ? 22.375 10.984 -3.369 1 71.06 301 ILE B O 1
ATOM 5065 N N . GLU B 1 302 ? 21.047 12.492 -2.291 1 66.12 302 GLU B N 1
ATOM 5066 C CA . GLU B 1 302 ? 21.859 12.414 -1.08 1 66.12 302 GLU B CA 1
ATOM 5067 C C . GLU B 1 302 ? 21.875 10.992 -0.52 1 66.12 302 GLU B C 1
ATOM 5069 O O . GLU B 1 302 ? 20.828 10.367 -0.382 1 66.12 302 GLU B O 1
ATOM 5074 N N . GLY B 1 303 ? 23.125 10.461 -0.316 1 70.69 303 GLY B N 1
ATOM 5075 C CA . GLY B 1 303 ? 23.25 9.141 0.288 1 70.69 303 GLY B CA 1
ATOM 5076 C C . GLY B 1 303 ? 23.359 8.023 -0.732 1 70.69 303 GLY B C 1
ATOM 5077 O O . GLY B 1 303 ? 23.656 6.883 -0.381 1 70.69 303 GLY B O 1
ATOM 5078 N N . MET B 1 304 ? 23.125 8.469 -1.907 1 81.94 304 MET B N 1
ATOM 5079 C CA . MET B 1 304 ? 23.203 7.457 -2.957 1 81.94 304 MET B CA 1
ATOM 5080 C C . MET B 1 304 ? 24.562 7.461 -3.625 1 81.94 304 MET B C 1
ATOM 5082 O O . MET B 1 304 ? 25 8.484 -4.16 1 81.94 304 MET B O 1
ATOM 5086 N N . GLU B 1 305 ? 25.25 6.387 -3.49 1 86.5 305 GLU B N 1
ATOM 5087 C CA . GLU B 1 305 ? 26.562 6.18 -4.109 1 86.5 305 GLU B CA 1
ATOM 5088 C C . GLU B 1 305 ? 26.562 4.93 -4.988 1 86.5 305 GLU B C 1
ATOM 5090 O O . GLU B 1 305 ? 25.625 4.121 -4.93 1 86.5 305 GLU B O 1
ATOM 5095 N N . GLU B 1 306 ? 27.516 4.898 -5.785 1 90.31 306 GLU B N 1
ATOM 5096 C CA . GLU B 1 306 ? 27.641 3.729 -6.648 1 90.31 306 GLU B CA 1
ATOM 5097 C C . GLU B 1 306 ? 27.75 2.445 -5.832 1 90.31 306 GLU B C 1
ATOM 5099 O O . GLU B 1 306 ? 27.297 1.384 -6.266 1 90.31 306 GLU B O 1
ATOM 5104 N N . SER B 1 307 ? 28.312 2.645 -4.695 1 92.44 307 SER B N 1
ATOM 5105 C CA . SER B 1 307 ? 28.484 1.491 -3.816 1 92.44 307 SER B CA 1
ATOM 5106 C C . SER B 1 307 ? 27.141 0.897 -3.42 1 92.44 307 SER B C 1
ATOM 5108 O O . SER B 1 307 ? 27.031 -0.304 -3.164 1 92.44 307 SER B O 1
ATOM 5110 N N . CYS B 1 308 ? 26.109 1.687 -3.322 1 90.75 308 CYS B N 1
ATOM 5111 C CA . CYS B 1 308 ? 24.766 1.203 -2.996 1 90.75 308 CYS B CA 1
ATOM 5112 C C . CYS B 1 308 ? 24.281 0.198 -4.035 1 90.75 308 CYS B C 1
ATOM 5114 O O . CYS B 1 308 ? 23.688 -0.82 -3.688 1 90.75 308 CYS B O 1
ATOM 5116 N N . PHE B 1 309 ? 24.656 0.45 -5.285 1 93.25 309 PHE B N 1
ATOM 5117 C CA . PHE B 1 309 ? 24.25 -0.449 -6.359 1 93.25 309 PHE B CA 1
ATOM 5118 C C . PHE B 1 309 ? 25.047 -1.745 -6.312 1 93.25 309 PHE B C 1
ATOM 5120 O O . PHE B 1 309 ? 24.5 -2.828 -6.523 1 93.25 309 PHE B O 1
ATOM 5127 N N . MET B 1 310 ? 26.266 -1.578 -5.996 1 93.88 310 MET B N 1
ATOM 5128 C CA . MET B 1 310 ? 27.125 -2.756 -5.918 1 93.88 310 MET B CA 1
ATOM 5129 C C . MET B 1 310 ? 26.688 -3.666 -4.77 1 93.88 310 MET B C 1
ATOM 5131 O O . MET B 1 310 ? 26.688 -4.891 -4.91 1 93.88 310 MET B O 1
ATOM 5135 N N . GLU B 1 311 ? 26.344 -3.055 -3.672 1 95.12 311 GLU B N 1
ATOM 5136 C CA . GLU B 1 311 ? 25.844 -3.834 -2.543 1 95.12 311 GLU B CA 1
ATOM 5137 C C . GLU B 1 311 ? 24.531 -4.535 -2.893 1 95.12 311 GLU B C 1
ATOM 5139 O O . GLU B 1 311 ? 24.312 -5.688 -2.514 1 95.12 311 GLU B O 1
ATOM 5144 N N . ALA B 1 312 ? 23.75 -3.797 -3.582 1 94.5 312 ALA B N 1
ATOM 5145 C CA . ALA B 1 312 ? 22.453 -4.348 -3.963 1 94.5 312 ALA B CA 1
ATOM 5146 C C . ALA B 1 312 ? 22.609 -5.527 -4.914 1 94.5 312 ALA B C 1
ATOM 5148 O O . ALA B 1 312 ? 21.969 -6.566 -4.742 1 94.5 312 ALA B O 1
ATOM 5149 N N . VAL B 1 313 ? 23.484 -5.398 -5.863 1 96.06 313 VAL B N 1
ATOM 5150 C CA . VAL B 1 313 ? 23.703 -6.473 -6.832 1 96.06 313 VAL B CA 1
ATOM 5151 C C . VAL B 1 313 ? 24.344 -7.668 -6.141 1 96.06 313 VAL B C 1
ATOM 5153 O O . VAL B 1 313 ? 24.047 -8.82 -6.469 1 96.06 313 VAL B O 1
ATOM 5156 N N . SER B 1 314 ? 25.188 -7.359 -5.234 1 96.31 314 SER B N 1
ATOM 5157 C CA . SER B 1 314 ? 25.828 -8.43 -4.477 1 96.31 314 SER B CA 1
ATOM 5158 C C . SER B 1 314 ? 24.797 -9.227 -3.678 1 96.31 314 SER B C 1
ATOM 5160 O O . SER B 1 314 ? 24.875 -10.453 -3.617 1 96.31 314 SER B O 1
ATOM 5162 N N . SER B 1 315 ? 23.953 -8.531 -3.053 1 95.88 315 SER B N 1
ATOM 5163 C CA . SER B 1 315 ? 22.875 -9.18 -2.303 1 95.88 315 SER B CA 1
ATOM 5164 C C . SER B 1 315 ? 22.031 -10.078 -3.205 1 95.88 315 SER B C 1
ATOM 5166 O O . SER B 1 315 ? 21.703 -11.203 -2.83 1 95.88 315 SER B O 1
ATOM 5168 N N . LEU B 1 316 ? 21.719 -9.617 -4.359 1 96.19 316 LEU B N 1
ATOM 5169 C CA . LEU B 1 316 ? 20.938 -10.391 -5.316 1 96.19 316 LEU B CA 1
ATOM 5170 C C . LEU B 1 316 ? 21.719 -11.609 -5.805 1 96.19 316 LEU B C 1
ATOM 5172 O O . LEU B 1 316 ? 21.172 -12.703 -5.914 1 96.19 316 LEU B O 1
ATOM 5176 N N . SER B 1 317 ? 22.969 -11.414 -6.07 1 97.25 317 SER B N 1
ATOM 5177 C CA . SER B 1 317 ? 23.828 -12.508 -6.523 1 97.25 317 SER B CA 1
ATOM 5178 C C . SER B 1 317 ? 23.938 -13.602 -5.461 1 97.25 317 SER B C 1
ATOM 5180 O O . SER B 1 317 ? 23.922 -14.789 -5.781 1 97.25 317 SER B O 1
ATOM 5182 N N . ALA B 1 318 ? 24.016 -13.164 -4.25 1 96.62 318 ALA B N 1
ATOM 5183 C CA . ALA B 1 318 ? 24.062 -14.125 -3.15 1 96.62 318 ALA B CA 1
ATOM 5184 C C . ALA B 1 318 ? 22.766 -14.945 -3.078 1 96.62 318 ALA B C 1
ATOM 5186 O O . ALA B 1 318 ? 22.812 -16.156 -2.844 1 96.62 318 ALA B O 1
ATOM 5187 N N . LEU B 1 319 ? 21.719 -14.32 -3.246 1 96.19 319 LEU B N 1
ATOM 5188 C CA . LEU B 1 319 ? 20.422 -14.984 -3.24 1 96.19 319 LEU B CA 1
ATOM 5189 C C . LEU B 1 319 ? 20.328 -16.016 -4.363 1 96.19 319 LEU B C 1
ATOM 5191 O O . LEU B 1 319 ? 19.891 -17.141 -4.145 1 96.19 319 LEU B O 1
ATOM 5195 N N . ILE B 1 320 ? 20.75 -15.648 -5.566 1 96.62 320 ILE B N 1
ATOM 5196 C CA . ILE B 1 320 ? 20.75 -16.531 -6.727 1 96.62 320 ILE B CA 1
ATOM 5197 C C . ILE B 1 320 ? 21.641 -17.75 -6.445 1 96.62 320 ILE B C 1
ATOM 5199 O O . ILE B 1 320 ? 21.266 -18.875 -6.762 1 96.62 320 ILE B O 1
ATOM 5203 N N . GLU B 1 321 ? 22.734 -17.469 -5.84 1 96.44 321 GLU B N 1
ATOM 5204 C CA . GLU B 1 321 ? 23.656 -18.562 -5.531 1 96.44 321 GLU B CA 1
ATOM 5205 C C . GLU B 1 321 ? 23.047 -19.531 -4.527 1 96.44 321 GLU B C 1
ATOM 5207 O O . GLU B 1 321 ? 23.25 -20.75 -4.633 1 96.44 321 GLU B O 1
ATOM 5212 N N . GLU B 1 322 ? 22.328 -19.047 -3.578 1 95.06 322 GLU B N 1
ATOM 5213 C CA . GLU B 1 322 ? 21.641 -19.906 -2.621 1 95.06 322 GLU B CA 1
ATOM 5214 C C . GLU B 1 322 ? 20.641 -20.828 -3.32 1 95.06 322 GLU B C 1
ATOM 5216 O O . GLU B 1 322 ? 20.578 -22.016 -3.031 1 95.06 322 GLU B O 1
ATOM 5221 N N . TYR B 1 323 ? 19.906 -20.297 -4.207 1 94.25 323 TYR B N 1
ATOM 5222 C CA . TYR B 1 323 ? 18.953 -21.109 -4.961 1 94.25 323 TYR B CA 1
ATOM 5223 C C . TYR B 1 323 ? 19.672 -22.141 -5.824 1 94.25 323 TYR B C 1
ATOM 5225 O O . TYR B 1 323 ? 19.203 -23.266 -5.973 1 94.25 323 TYR B O 1
ATOM 5233 N N . ASN B 1 324 ? 20.797 -21.766 -6.41 1 93.81 324 ASN B N 1
ATOM 5234 C CA . ASN B 1 324 ? 21.609 -22.688 -7.207 1 93.81 324 ASN B CA 1
ATOM 5235 C C . ASN B 1 324 ? 22.078 -23.875 -6.383 1 93.81 324 ASN B C 1
ATOM 5237 O O . ASN B 1 324 ? 22.031 -25.016 -6.844 1 93.81 324 ASN B O 1
ATOM 5241 N N . GLN B 1 325 ? 22.484 -23.562 -5.211 1 92.62 325 GLN B N 1
ATOM 5242 C CA . GLN B 1 325 ? 22.969 -24.609 -4.32 1 92.62 325 GLN B CA 1
ATOM 5243 C C . GLN B 1 325 ? 21.844 -25.594 -3.961 1 92.62 325 GLN B C 1
ATOM 5245 O O . GLN B 1 325 ? 22.078 -26.797 -3.91 1 92.62 325 GLN B O 1
ATOM 5250 N N . LEU B 1 326 ? 20.734 -25.094 -3.752 1 92.44 326 LEU B N 1
ATOM 5251 C CA . LEU B 1 326 ? 19.594 -25.953 -3.432 1 92.44 326 LEU B CA 1
ATOM 5252 C C . LEU B 1 326 ? 19.219 -26.828 -4.621 1 92.44 326 LEU B C 1
ATOM 5254 O O . LEU B 1 326 ? 18.953 -28.016 -4.461 1 92.44 326 LEU B O 1
ATOM 5258 N N . ASP B 1 327 ? 19.219 -26.25 -5.773 1 89.44 327 ASP B N 1
ATOM 5259 C CA . ASP B 1 327 ? 18.891 -26.984 -6.984 1 89.44 327 ASP B CA 1
ATOM 5260 C C . ASP B 1 327 ? 19.875 -28.125 -7.227 1 89.44 327 ASP B C 1
ATOM 5262 O O . ASP B 1 327 ? 19.516 -29.156 -7.777 1 89.44 327 ASP B O 1
ATOM 5266 N N . ALA B 1 328 ? 21.062 -27.844 -6.844 1 86.44 328 ALA B N 1
ATOM 5267 C CA . ALA B 1 328 ? 22.125 -28.828 -7.043 1 86.44 328 ALA B CA 1
ATOM 5268 C C . ALA B 1 328 ? 21.906 -30.047 -6.148 1 86.44 328 ALA B C 1
ATOM 5270 O O . ALA B 1 328 ? 22.422 -31.141 -6.434 1 86.44 328 ALA B O 1
ATOM 5271 N N . THR B 1 329 ? 21.203 -29.844 -5.066 1 80.31 329 THR B N 1
ATOM 5272 C CA . THR B 1 329 ? 20.953 -30.938 -4.141 1 80.31 329 THR B CA 1
ATOM 5273 C C . THR B 1 329 ? 19.844 -31.844 -4.672 1 80.31 329 THR B C 1
ATOM 5275 O O . THR B 1 329 ? 19.625 -32.938 -4.145 1 80.31 329 THR B O 1
ATOM 5278 N N . ARG B 1 330 ? 19.078 -31.375 -5.59 1 73.12 330 ARG B N 1
ATOM 5279 C CA . ARG B 1 330 ? 18 -32.156 -6.172 1 73.12 330 ARG B CA 1
ATOM 5280 C C . ARG B 1 330 ? 18.484 -33.562 -6.57 1 73.12 330 ARG B C 1
ATOM 5282 O O . ARG B 1 330 ? 17.781 -34.531 -6.379 1 73.12 330 ARG B O 1
ATOM 5289 N N . SER B 1 331 ? 19.734 -33.562 -7.195 1 61 331 SER B N 1
ATOM 5290 C CA . SER B 1 331 ? 20.281 -34.812 -7.703 1 61 331 SER B CA 1
ATOM 5291 C C . SER B 1 331 ? 21.031 -35.594 -6.617 1 61 331 SER B 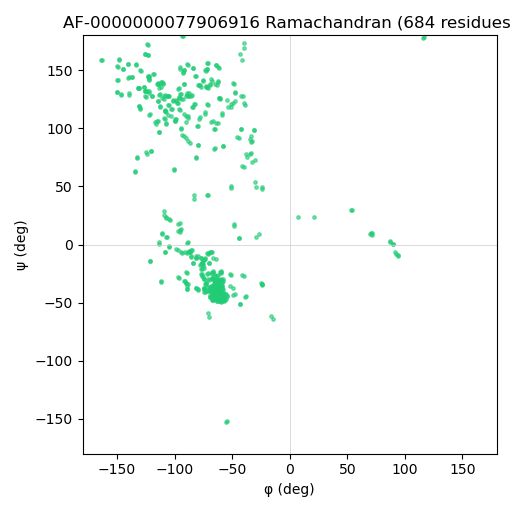C 1
ATOM 5293 O O . SER B 1 331 ? 21.516 -36.688 -6.855 1 61 331 SER B O 1
ATOM 5295 N N . MET B 1 332 ? 21.312 -34.938 -5.344 1 55.66 332 MET B N 1
ATOM 5296 C CA . MET B 1 332 ? 22.172 -35.625 -4.395 1 55.66 332 MET B CA 1
ATOM 5297 C C . MET B 1 332 ? 21.359 -36.531 -3.484 1 55.66 332 MET B C 1
ATOM 5299 O O . MET B 1 332 ? 20.234 -36.188 -3.094 1 55.66 332 MET B O 1
ATOM 5303 N N . PRO B 1 333 ? 21.719 -37.75 -3.318 1 49.84 333 PRO B N 1
ATOM 5304 C CA . PRO B 1 333 ? 21.125 -38.688 -2.359 1 49.84 333 PRO B CA 1
ATOM 5305 C C . PRO B 1 333 ? 21 -38.094 -0.957 1 49.84 333 PRO B C 1
ATOM 5307 O O . PRO B 1 333 ? 21.766 -37.188 -0.601 1 49.84 333 PRO B O 1
ATOM 5310 N N . VAL B 1 334 ? 19.828 -38.25 -0.034 1 47.75 334 VAL B N 1
ATOM 5311 C CA . VAL B 1 334 ? 19.422 -37.75 1.278 1 47.75 334 VAL B CA 1
ATOM 5312 C C . VAL B 1 334 ? 20.625 -37.75 2.221 1 47.75 334 VAL B C 1
ATOM 5314 O O . VAL B 1 334 ? 20.562 -37.125 3.289 1 47.75 334 VAL B O 1
ATOM 5317 N N . GLU B 1 335 ? 21.672 -38.469 2.195 1 43.25 335 GLU B N 1
ATOM 5318 C CA . GLU B 1 335 ? 22.641 -38.719 3.268 1 43.25 335 GLU B CA 1
ATOM 5319 C C . GLU B 1 335 ? 23.453 -37.438 3.543 1 43.25 335 GLU B C 1
ATOM 5321 O O . GLU B 1 335 ? 23.859 -37.219 4.68 1 43.25 335 GLU B O 1
ATOM 5326 N N . ASP B 1 336 ? 24.281 -36.781 2.66 1 38 336 ASP B N 1
ATOM 5327 C CA . ASP B 1 336 ? 25.422 -35.906 2.883 1 38 336 ASP B CA 1
ATOM 5328 C C . ASP B 1 336 ? 25.016 -34.438 2.854 1 38 336 ASP B C 1
ATOM 5330 O O . ASP B 1 336 ? 25.766 -33.594 2.34 1 38 336 ASP B O 1
ATOM 5334 N N . LEU B 1 337 ? 23.891 -33.938 2.986 1 40.09 337 LEU B N 1
ATOM 5335 C CA . LEU B 1 337 ? 23.641 -32.5 2.766 1 40.09 337 LEU B CA 1
ATOM 5336 C C . LEU B 1 337 ? 24.312 -31.656 3.834 1 40.09 337 LEU B C 1
ATOM 5338 O O . LEU B 1 337 ? 24.094 -31.859 5.027 1 40.09 337 LEU B O 1
ATOM 5342 N N . PRO B 1 338 ? 25.422 -30.953 3.598 1 36.53 338 PRO B N 1
ATOM 5343 C CA . PRO B 1 338 ? 26.016 -30.078 4.617 1 36.53 338 PRO B CA 1
ATOM 5344 C C . PRO B 1 338 ? 24.984 -29.172 5.281 1 36.53 338 PRO B C 1
ATOM 5346 O O . PRO B 1 338 ? 23.953 -28.859 4.684 1 36.53 338 PRO B O 1
ATOM 5349 N N . ARG B 1 339 ? 24.766 -29.141 6.59 1 34.53 339 ARG B N 1
ATOM 5350 C CA . ARG B 1 339 ? 24 -28.219 7.414 1 34.53 339 ARG B CA 1
ATOM 5351 C C . ARG B 1 339 ? 24.094 -26.797 6.867 1 34.53 339 ARG B C 1
ATOM 5353 O O . ARG B 1 339 ? 25.188 -26.25 6.742 1 34.53 339 ARG B O 1
ATOM 5360 N N . LEU B 1 340 ? 23.422 -26.375 5.848 1 36.19 340 LEU B N 1
ATOM 5361 C CA . LEU B 1 340 ? 23.406 -24.969 5.465 1 36.19 340 LEU B CA 1
ATOM 5362 C C . LEU B 1 340 ? 23.547 -24.062 6.688 1 36.19 340 LEU B C 1
ATOM 5364 O O . LEU B 1 340 ? 22.906 -24.297 7.715 1 36.19 340 LEU B O 1
ATOM 5368 N N . SER B 1 341 ? 24.766 -23.547 6.992 1 30.34 341 SER B N 1
ATOM 5369 C CA . SER B 1 341 ? 25.109 -22.688 8.117 1 30.34 341 SER B CA 1
ATOM 5370 C C . SER B 1 341 ? 23.984 -21.688 8.406 1 30.34 341 SER B C 1
ATOM 5372 O O . SER B 1 341 ? 23.641 -20.859 7.551 1 30.34 341 SER B O 1
ATOM 5374 N N . VAL B 1 342 ? 22.969 -22 8.992 1 27.36 342 VAL B N 1
ATOM 5375 C CA . VAL B 1 342 ? 22.047 -21.094 9.664 1 27.36 342 VAL B CA 1
ATOM 5376 C C . VAL B 1 342 ? 22.828 -20.031 10.43 1 27.36 342 VAL B C 1
ATOM 5378 O O . VAL B 1 342 ? 23.516 -20.344 11.406 1 27.36 342 VAL B O 1
ATOM 5381 N N . ALA B 1 343 ? 23.484 -19.188 9.695 1 25.16 343 ALA B N 1
ATOM 5382 C CA . ALA B 1 343 ? 24.016 -18.156 10.586 1 25.16 343 ALA B CA 1
ATOM 5383 C C . ALA B 1 343 ? 22.953 -17.688 11.57 1 25.16 343 ALA B C 1
ATOM 5385 O O . ALA B 1 343 ? 21.906 -17.188 11.172 1 25.16 343 ALA B O 1
ATOM 5386 N N . VAL B 1 344 ? 22.781 -18.188 12.75 1 20.98 344 VAL B N 1
ATOM 5387 C CA . VAL B 1 344 ? 22.156 -17.562 13.906 1 20.98 344 VAL B CA 1
ATOM 5388 C C . VAL B 1 344 ? 22.703 -16.156 14.094 1 20.98 344 VAL B C 1
ATOM 5390 O O . VAL B 1 344 ? 23.922 -15.945 14.062 1 20.98 344 VAL B O 1
#

Radius of gyration: 25.95 Å; Cα contacts (8 Å, |Δi|>4): 1221; chains: 2; bounding box: 66×72×75 Å

pLDDT: mean 77.23, std 19.29, range [20.98, 97.25]

Solvent-accessible surface area (backbone atoms only — not comparable to full-atom values): 36794 Å² total; per-residue (Å²): 36,0,55,6,57,16,71,61,60,29,38,30,33,28,32,51,62,52,44,77,63,67,58,46,56,54,49,40,37,48,52,44,41,72,69,39,68,87,37,51,34,38,33,36,37,33,39,77,33,94,79,44,88,54,86,59,28,45,61,31,39,41,54,47,48,37,45,42,68,71,49,40,49,25,36,38,56,31,27,45,49,29,41,48,52,45,50,51,51,52,48,51,34,38,75,70,63,77,36,56,55,69,56,71,68,69,82,62,68,70,79,79,71,77,92,65,80,72,71,83,67,78,62,46,66,63,44,36,49,38,53,41,50,50,52,48,60,65,46,38,44,58,75,37,77,36,92,30,66,51,44,70,63,50,47,40,60,62,37,25,84,44,72,87,57,23,52,31,47,40,12,42,23,68,62,66,73,41,91,38,40,62,67,71,86,70,52,70,66,57,41,59,55,42,37,53,32,49,81,30,28,35,32,76,35,51,56,57,86,28,46,29,60,13,34,37,40,40,35,27,11,88,69,55,67,68,61,51,51,52,50,47,63,67,48,49,81,68,49,45,51,37,83,92,33,76,74,36,70,43,69,24,39,29,56,66,43,50,80,96,43,69,52,36,40,40,32,39,26,18,42,49,31,55,45,62,51,54,52,52,49,51,50,53,28,48,59,39,54,77,66,52,61,72,46,65,69,48,54,67,37,89,93,40,48,71,64,56,54,52,51,18,52,48,51,50,50,51,53,48,49,53,42,49,55,54,58,59,46,72,82,49,74,88,81,75,71,74,77,73,78,69,80,123,36,1,55,7,57,17,70,59,61,31,40,30,33,28,33,51,62,52,44,76,62,66,58,45,54,56,49,40,38,48,52,44,42,70,72,37,68,86,36,51,32,39,34,37,38,33,39,78,33,94,79,44,87,55,85,60,28,44,59,30,39,41,53,47,46,37,44,43,67,72,48,40,49,25,35,38,56,32,26,45,48,31,41,48,52,45,51,52,50,51,49,53,33,38,74,69,62,78,35,55,55,69,54,72,68,68,82,64,69,68,80,77,72,78,92,66,80,73,71,83,67,78,60,49,67,63,43,38,47,37,52,41,52,50,52,49,60,67,47,38,44,58,73,36,76,37,92,31,66,52,44,69,64,50,47,40,61,61,38,26,86,43,72,86,59,23,53,32,47,41,14,43,25,67,61,65,72,40,90,37,38,60,67,72,86,70,53,71,67,56,42,58,55,42,37,53,32,48,81,30,28,34,33,77,35,49,56,58,87,28,46,28,59,13,34,37,41,39,36,28,11,89,68,55,68,69,58,50,52,52,50,46,63,68,48,49,81,68,50,46,51,39,81,91,33,73,74,36,68,44,70,23,38,28,55,64,44,51,80,93,42,67,52,38,40,40,32,40,27,18,40,50,32,56,42,60,51,55,51,52,49,50,50,53,28,49,59,38,52,76,66,52,61,72,45,65,69,48,54,68,36,88,92,39,46,72,61,57,52,52,52,17,49,47,50,51,50,51,52,48,49,53,43,51,54,55,59,60,45,72,81,49,74,86,82,75,71,74,78,75,77,69,80,124

Organism: Lynx pardinus (NCBI:txid191816)

Nearest PDB structures (foldseek):
  5s4v-assembly1_D  TM=9.044E-01  e=1.225E-26  Bos taurus
  8wmu-assembly1_B  TM=8.998E-01  e=2.215E-26  Sus scrofa
  5jcb-assembly1_B  TM=9.095E-01  e=3.353E-26  Sus scrofa
  5s4x-assembly1_D  TM=8.860E-01  e=5.075E-26  Bos taurus
  8cla-assembly1_B  TM=8.971E-01  e=1.760E-25  Bos taurus